Protein AF-0000000081626760 (afdb_homodimer)

InterPro domains:
  IPR000192 Aminotransferase class V domain [PF00266] (35-357)
  IPR015421 Pyridoxal phosphate-dependent transferase, major domain [G3DSA:3.40.640.10] (29-277)
  IPR015422 Pyridoxal phosphate-dependent transferase, small domain [G3DSA:3.90.1150.10] (15-376)
  IPR015424 Pyridoxal phosphate-dependent transferase [SSF53383] (3-380)
  IPR020578 Aminotransferase class-V, pyridoxal-phosphate binding site [PS00595] (195-215)
  IPR024169 Serine-pyruvate aminotransferase/2-aminoethylphosphonate-pyruvate transaminase [PIRSF000524] (16-382)

Nearest PDB structures (foldseek):
  5luc-assembly1_A  TM=9.905E-01  e=8.903E-53  Homo sapiens
  3kgw-assembly1_A  TM=9.923E-01  e=3.293E-52  Mus musculus
  2yob-assembly1_B  TM=9.916E-01  e=1.027E-51  Homo sapiens
  6mfb-assembly1_B  TM=9.916E-01  e=3.905E-52  Aedes aegypti
  6rv0-assembly1_A-2  TM=9.906E-01  e=6.336E-51  Homo sapiens

pLDDT: mean 96.81, std 3.97, range [51.12, 98.94]

Structure (mmCIF, N/CA/C/O backbone):
data_AF-0000000081626760-model_v1
#
loop_
_entity.id
_entity.type
_entity.pdbx_description
1 polymer 'Serine--pyruvate aminotransferase, mitochondrial'
#
loop_
_atom_site.group_PDB
_atom_site.id
_atom_site.type_symbol
_atom_site.label_atom_id
_atom_site.label_alt_id
_atom_site.label_comp_id
_atom_site.label_asym_id
_atom_site.label_entity_id
_atom_site.label_seq_id
_atom_site.pdbx_PDB_ins_code
_atom_site.Cartn_x
_atom_site.Cartn_y
_atom_site.Cartn_z
_atom_site.occupancy
_atom_site.B_iso_or_equiv
_atom_site.auth_seq_id
_atom_site.auth_comp_id
_atom_site.auth_asym_id
_atom_site.auth_atom_id
_atom_site.pdbx_PDB_model_num
ATOM 1 N N . MET A 1 1 ? -23.078 13.43 18.297 1 90 1 MET A N 1
ATOM 2 C CA . MET A 1 1 ? -22.516 12.672 17.172 1 90 1 MET A CA 1
ATOM 3 C C . MET A 1 1 ? -23.625 11.961 16.406 1 90 1 MET A C 1
ATOM 5 O O . MET A 1 1 ? -24.625 11.531 17 1 90 1 MET A O 1
ATOM 9 N N . LYS A 1 2 ? -23.5 11.906 15.078 1 91.06 2 LYS A N 1
ATOM 10 C CA . LYS A 1 2 ? -24.516 11.234 14.266 1 91.06 2 LYS A CA 1
ATOM 11 C C . LYS A 1 2 ? -24.219 9.742 14.133 1 91.06 2 LYS A C 1
ATOM 13 O O . LYS A 1 2 ? -25.125 8.945 13.883 1 91.06 2 LYS A O 1
ATOM 18 N N . VAL A 1 3 ? -22.953 9.375 14.211 1 97 3 VAL A N 1
ATOM 19 C CA . VAL A 1 3 ? -22.516 7.98 14.141 1 97 3 VAL A CA 1
ATOM 20 C C . VAL A 1 3 ? -21.875 7.57 15.469 1 97 3 VAL A C 1
ATOM 22 O O . VAL A 1 3 ? -20.906 8.188 15.914 1 97 3 VAL A O 1
ATOM 25 N N . ASP A 1 4 ? -22.391 6.508 16.062 1 97.5 4 ASP A N 1
ATOM 26 C CA . ASP A 1 4 ? -21.891 6.027 17.344 1 97.5 4 ASP A CA 1
ATOM 27 C C . ASP A 1 4 ? -20.688 5.109 17.172 1 97.5 4 ASP A C 1
ATOM 29 O O . ASP A 1 4 ? -20.484 4.535 16.109 1 97.5 4 ASP A O 1
ATOM 33 N N . PRO A 1 5 ? -19.875 5.023 18.25 1 97.75 5 PRO A N 1
ATOM 34 C CA . PRO A 1 5 ? -18.797 4.035 18.172 1 97.75 5 PRO A CA 1
ATOM 35 C C . PRO A 1 5 ? -19.312 2.629 17.859 1 97.75 5 PRO A C 1
ATOM 37 O O . PRO A 1 5 ? -20.266 2.162 18.5 1 97.75 5 PRO A O 1
ATOM 40 N N . PRO A 1 6 ? -18.719 2.006 16.922 1 97.75 6 PRO A N 1
ATOM 41 C CA . PRO A 1 6 ? -19.188 0.656 16.609 1 97.75 6 PRO A CA 1
ATOM 42 C C . PRO A 1 6 ? -18.906 -0.349 17.719 1 97.75 6 PRO A C 1
ATOM 44 O O . PRO A 1 6 ? -17.781 -0.443 18.203 1 97.75 6 PRO A O 1
ATOM 47 N N . LYS A 1 7 ? -19.859 -1.177 18 1 97.75 7 LYS A N 1
ATOM 48 C CA . LYS A 1 7 ? -19.766 -2.131 19.109 1 97.75 7 LYS A CA 1
ATOM 49 C C . LYS A 1 7 ? -18.719 -3.209 18.797 1 97.75 7 LYS A C 1
ATOM 51 O O . LYS A 1 7 ? -18.094 -3.734 19.719 1 97.75 7 LYS A O 1
ATOM 56 N N . GLU A 1 8 ? -18.562 -3.533 17.562 1 97.19 8 GLU A N 1
ATOM 57 C CA . GLU A 1 8 ? -17.609 -4.562 17.156 1 97.19 8 GLU A CA 1
ATOM 58 C C . GLU A 1 8 ? -16.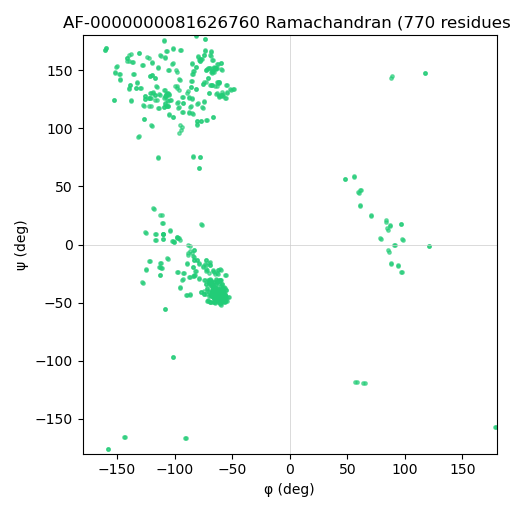188 -4.191 17.562 1 97.19 8 GLU A C 1
ATOM 60 O O . GLU A 1 8 ? -15.383 -5.062 17.859 1 97.19 8 GLU A O 1
ATOM 65 N N . LEU A 1 9 ? -15.93 -2.916 17.594 1 97.88 9 LEU A N 1
ATOM 66 C CA . LEU A 1 9 ? -14.57 -2.451 17.875 1 97.88 9 LEU A CA 1
ATOM 67 C C . LEU A 1 9 ? -14.312 -2.402 19.375 1 97.88 9 LEU A C 1
ATOM 69 O O . LEU A 1 9 ? -13.172 -2.195 19.812 1 97.88 9 LEU A O 1
ATOM 73 N N . LEU A 1 10 ? -15.328 -2.574 20.141 1 97.69 10 LEU A N 1
ATOM 74 C CA . LEU A 1 10 ? -15.172 -2.598 21.594 1 97.69 10 LEU A CA 1
ATOM 75 C C . LEU A 1 10 ? -14.859 -4.008 22.094 1 97.69 10 LEU A C 1
ATOM 77 O O . LEU A 1 10 ? -14.625 -4.215 23.281 1 97.69 10 LEU A O 1
ATOM 81 N N . LYS A 1 11 ? -14.789 -4.961 21.172 1 97.44 11 LYS A N 1
ATOM 82 C CA . LYS A 1 11 ? -14.367 -6.332 21.469 1 97.44 11 LYS A CA 1
ATOM 83 C C . LYS A 1 11 ? -12.898 -6.535 21.109 1 97.44 11 LYS A C 1
ATOM 85 O O . LYS A 1 11 ? -12.375 -5.883 20.203 1 97.44 11 LYS A O 1
ATOM 90 N N . PRO A 1 12 ? -12.227 -7.41 21.812 1 97.44 12 PRO A N 1
ATOM 91 C CA . PRO A 1 12 ? -10.805 -7.629 21.547 1 97.44 12 PRO A CA 1
ATOM 92 C C . PRO A 1 12 ? -10.562 -8.219 20.156 1 97.44 12 PRO A C 1
ATOM 94 O O . PRO A 1 12 ? -11.414 -8.922 19.609 1 97.44 12 PRO A O 1
ATOM 97 N N . LEU A 1 13 ? -9.391 -7.918 19.609 1 97.75 13 LEU A N 1
ATOM 98 C CA . LEU A 1 13 ? -8.961 -8.5 18.344 1 97.75 13 LEU A CA 1
ATOM 99 C C . LEU A 1 13 ? -8.797 -10.016 18.469 1 97.75 13 LEU A C 1
ATOM 101 O O . LEU A 1 13 ? -8.195 -10.5 19.422 1 97.75 13 LEU A O 1
ATOM 105 N N . GLN A 1 14 ? -9.383 -10.711 17.562 1 96.19 14 GLN A N 1
ATOM 106 C CA . GLN A 1 14 ? -9.25 -12.164 17.484 1 96.19 14 GLN A CA 1
ATOM 107 C C . GLN A 1 14 ? -8.664 -12.609 16.156 1 96.19 14 GLN A C 1
ATOM 109 O O . GLN A 1 14 ? -9.258 -12.367 15.102 1 96.19 14 GLN A O 1
ATOM 114 N N . VAL A 1 15 ? -7.52 -13.258 16.203 1 96.81 15 VAL A N 1
ATOM 115 C CA . VAL A 1 15 ? -6.855 -13.766 15 1 96.81 15 VAL A CA 1
ATOM 116 C C . VAL A 1 15 ? -6.539 -15.25 15.18 1 96.81 15 VAL A C 1
ATOM 118 O O . VAL A 1 15 ? -5.789 -15.625 16.078 1 96.81 15 VAL A O 1
ATOM 121 N N . PRO A 1 16 ? -7.074 -16.031 14.344 1 96.31 16 PRO A N 1
ATOM 122 C CA . PRO A 1 16 ? -6.777 -17.453 14.469 1 96.31 16 PRO A CA 1
ATOM 123 C C . PRO A 1 16 ? -5.395 -17.828 13.93 1 96.31 16 PRO A C 1
ATOM 125 O O . PRO A 1 16 ? -4.781 -17.031 13.203 1 96.31 16 PRO A O 1
ATOM 128 N N . SER A 1 17 ? -4.926 -18.953 14.375 1 94.31 17 SER A N 1
ATOM 129 C CA . SER A 1 17 ? -3.719 -19.547 13.805 1 94.31 17 SER A CA 1
ATOM 130 C C . SER A 1 17 ? -4.059 -20.531 12.688 1 94.31 17 SER A C 1
ATOM 132 O O . SER A 1 17 ? -4.785 -21.5 12.914 1 94.31 17 SER A O 1
ATOM 134 N N . LYS A 1 18 ? -3.578 -20.297 11.578 1 97.75 18 LYS A N 1
ATOM 135 C CA . LYS A 1 18 ? -3.85 -21.141 10.414 1 97.75 18 LYS A CA 1
ATOM 136 C C . LYS A 1 18 ? -2.572 -21.422 9.633 1 97.75 18 LYS A C 1
ATOM 138 O O . LYS A 1 18 ? -1.654 -20.594 9.617 1 97.75 18 LYS A O 1
ATOM 143 N N . ILE A 1 19 ? -2.43 -22.547 9.031 1 98.25 19 ILE A N 1
ATOM 144 C CA . ILE A 1 19 ? -1.357 -22.875 8.102 1 98.25 19 ILE A CA 1
ATOM 145 C C . ILE A 1 19 ? -1.836 -22.656 6.668 1 98.25 19 ILE A C 1
ATOM 147 O O . ILE A 1 19 ? -2.762 -23.328 6.207 1 98.25 19 ILE A O 1
ATOM 151 N N . LEU A 1 20 ? -1.199 -21.766 5.977 1 98.44 20 LEU A N 1
ATOM 152 C CA . LEU A 1 20 ? -1.664 -21.297 4.672 1 98.44 20 LEU A CA 1
ATOM 153 C C . LEU A 1 20 ? -0.967 -22.062 3.547 1 98.44 20 LEU A C 1
ATOM 155 O O . LEU A 1 20 ? 0.092 -21.641 3.074 1 98.44 20 LEU A O 1
ATOM 159 N N . MET A 1 21 ? -1.611 -23.062 3.068 1 98.19 21 MET A N 1
ATOM 160 C CA . MET A 1 21 ? -1.017 -23.922 2.049 1 98.19 21 MET A CA 1
ATOM 161 C C . MET A 1 21 ? -1.727 -23.75 0.709 1 98.19 21 MET A C 1
ATOM 163 O O . MET A 1 21 ? -1.856 -24.703 -0.059 1 98.19 21 MET A O 1
ATOM 167 N N . GLY A 1 22 ? -2.346 -22.641 0.445 1 96.69 22 GLY A N 1
ATOM 168 C CA . GLY A 1 22 ? -2.857 -22.25 -0.861 1 96.69 22 GLY A CA 1
ATOM 169 C C . GLY A 1 22 ? -1.855 -21.469 -1.688 1 96.69 22 GLY A C 1
ATOM 170 O O . GLY A 1 22 ? -0.666 -21.438 -1.366 1 96.69 22 GLY A O 1
ATOM 171 N N . PRO A 1 23 ? -2.318 -20.828 -2.785 1 96.38 23 PRO A N 1
ATOM 172 C CA . PRO A 1 23 ? -1.413 -20.109 -3.676 1 96.38 23 PRO A CA 1
ATOM 173 C C . PRO A 1 23 ? -0.985 -18.75 -3.105 1 96.38 23 PRO A C 1
ATOM 175 O O . PRO A 1 23 ? -0.575 -17.859 -3.855 1 96.38 23 PRO A O 1
ATOM 178 N N . GLY A 1 24 ? -1.13 -18.5 -1.828 1 95.38 24 GLY A N 1
ATOM 179 C CA . GLY A 1 24 ? -0.755 -17.266 -1.153 1 95.38 24 GLY A CA 1
ATOM 180 C C . GLY A 1 24 ? -1.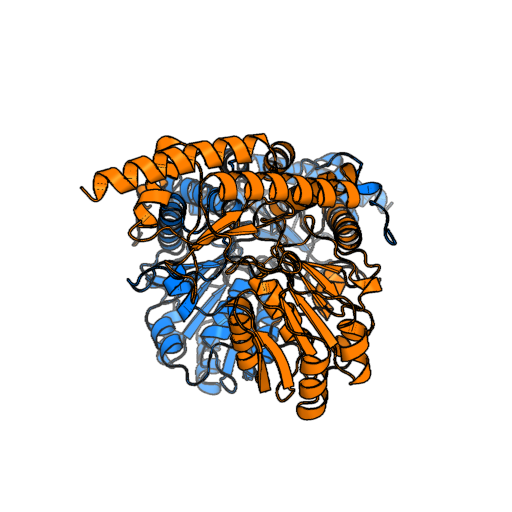938 -16.547 -0.549 1 95.38 24 GLY A C 1
ATOM 181 O O . GLY A 1 24 ? -3.061 -16.641 -1.05 1 95.38 24 GLY A O 1
ATOM 182 N N . PRO A 1 25 ? -1.65 -15.906 0.521 1 97.56 25 PRO A N 1
ATOM 183 C CA . PRO A 1 25 ? -0.366 -15.672 1.185 1 97.56 25 PRO A CA 1
ATOM 184 C C . PRO A 1 25 ? 0.157 -16.906 1.909 1 97.56 25 PRO A C 1
ATOM 186 O O . PRO A 1 25 ? -0.566 -17.906 2.045 1 97.56 25 PRO A O 1
ATOM 189 N N . SER A 1 26 ? 1.45 -16.859 2.227 1 98.25 26 SER A N 1
ATOM 190 C CA . SER A 1 26 ? 2.076 -17.906 3.029 1 98.25 26 SER A CA 1
ATOM 191 C C . SER A 1 26 ? 2.377 -17.422 4.441 1 98.25 26 SER A C 1
ATOM 193 O O . SER A 1 26 ? 2.287 -16.219 4.719 1 98.25 26 SER A O 1
ATOM 195 N N . ASN A 1 27 ? 2.68 -18.328 5.344 1 98.69 27 ASN A N 1
ATOM 196 C CA . ASN A 1 27 ? 2.992 -17.953 6.719 1 98.69 27 ASN A CA 1
ATOM 197 C C . ASN A 1 27 ? 4.348 -17.25 6.812 1 98.69 27 ASN A C 1
ATOM 199 O O . ASN A 1 27 ? 5.285 -17.609 6.098 1 98.69 27 ASN A O 1
ATOM 203 N N . CYS A 1 28 ? 4.41 -16.297 7.668 1 98.69 28 CYS A N 1
ATOM 204 C CA . CYS A 1 28 ? 5.676 -15.641 7.98 1 98.69 28 CYS A CA 1
ATOM 205 C C . CYS A 1 28 ? 6.457 -16.438 9.023 1 98.69 28 CYS A C 1
ATOM 207 O O . CYS A 1 28 ? 5.863 -17.109 9.867 1 98.69 28 CYS A O 1
ATOM 209 N N . SER A 1 29 ? 7.738 -16.359 8.93 1 98.75 29 SER A N 1
ATOM 210 C CA . SER A 1 29 ? 8.562 -16.922 9.992 1 98.75 29 SER A CA 1
ATOM 211 C C . SER A 1 29 ? 8.422 -16.141 11.289 1 98.75 29 SER A C 1
ATOM 213 O O . SER A 1 29 ? 7.969 -14.992 11.281 1 98.75 29 SER A O 1
ATOM 215 N N . GLN A 1 30 ? 8.836 -16.781 12.383 1 98.5 30 GLN A N 1
ATOM 216 C CA . GLN A 1 30 ? 8.805 -16.094 13.68 1 98.5 30 GLN A CA 1
ATOM 217 C C . GLN A 1 30 ? 9.688 -14.852 13.672 1 98.5 30 GLN A C 1
ATOM 219 O O . GLN A 1 30 ? 9.344 -13.836 14.273 1 98.5 30 GLN A O 1
ATOM 224 N N . ARG A 1 31 ? 10.836 -14.953 13.062 1 98.38 31 ARG A N 1
ATOM 225 C CA . ARG A 1 31 ? 11.758 -13.82 12.961 1 98.38 31 ARG A CA 1
ATOM 226 C C . ARG A 1 31 ? 11.094 -12.641 12.258 1 98.38 31 ARG A C 1
ATOM 228 O O . ARG A 1 31 ? 11.211 -11.5 12.711 1 98.38 31 ARG A O 1
ATOM 235 N N . VAL A 1 32 ? 10.438 -12.883 11.141 1 98.88 32 VAL A N 1
ATOM 236 C CA . VAL A 1 32 ? 9.727 -11.844 10.414 1 98.88 32 VAL A CA 1
ATOM 237 C C . VAL A 1 32 ? 8.617 -11.266 11.289 1 98.88 32 VAL A C 1
ATOM 239 O O . VAL A 1 32 ? 8.484 -10.047 11.414 1 98.88 32 VAL A O 1
ATOM 242 N N . LEU A 1 33 ? 7.82 -12.125 11.953 1 98.81 33 LEU A N 1
ATOM 243 C CA . LEU A 1 33 ? 6.723 -11.672 12.797 1 98.81 33 LEU A CA 1
ATOM 244 C C . LEU A 1 33 ? 7.238 -10.781 13.922 1 98.81 33 LEU A C 1
ATOM 246 O O . LEU A 1 33 ? 6.625 -9.758 14.242 1 98.81 33 LEU A O 1
ATOM 250 N N . GLN A 1 34 ? 8.312 -11.148 14.508 1 98.5 34 GLN A N 1
ATOM 251 C CA . GLN A 1 34 ? 8.891 -10.375 15.602 1 98.5 34 GLN A CA 1
ATOM 252 C C . GLN A 1 34 ? 9.32 -8.992 15.125 1 98.5 34 GLN A C 1
ATOM 254 O O . GLN A 1 34 ? 9.18 -8 15.852 1 98.5 34 GLN A O 1
ATOM 259 N N . SER A 1 35 ? 9.859 -8.914 13.945 1 98.81 35 SER A N 1
ATOM 260 C CA . SER A 1 35 ? 10.32 -7.637 13.406 1 98.81 35 SER A CA 1
ATOM 261 C C . SER A 1 35 ? 9.164 -6.648 13.266 1 98.81 35 SER A C 1
ATOM 263 O O . SER A 1 35 ? 9.359 -5.438 13.391 1 98.81 35 SER A O 1
ATOM 265 N N . LEU A 1 36 ? 7.977 -7.121 13 1 98.81 36 LEU A N 1
ATOM 266 C CA . LEU A 1 36 ? 6.812 -6.285 12.734 1 98.81 36 LEU A CA 1
ATOM 267 C C . LEU A 1 36 ? 6.406 -5.508 13.984 1 98.81 36 LEU A C 1
ATOM 269 O O . LEU A 1 36 ? 5.742 -4.473 13.883 1 98.81 36 LEU A O 1
ATOM 273 N N . GLY A 1 37 ? 6.785 -5.969 15.141 1 98.19 37 GLY A N 1
ATOM 274 C CA . GLY A 1 37 ? 6.367 -5.379 16.406 1 98.19 37 GLY A CA 1
ATOM 275 C C . GLY A 1 37 ? 7.211 -4.191 16.812 1 98.19 37 GLY A C 1
ATOM 276 O O . GLY A 1 37 ? 6.93 -3.545 17.828 1 98.19 37 GLY A O 1
ATOM 277 N N . HIS A 1 38 ? 8.281 -3.842 16.078 1 98.38 38 HIS A N 1
ATOM 278 C CA . HIS A 1 38 ? 9.102 -2.672 16.375 1 98.38 38 HIS A CA 1
ATOM 279 C C . HIS A 1 38 ? 8.312 -1.382 16.172 1 98.38 38 HIS A C 1
ATOM 281 O O . HIS A 1 38 ? 7.395 -1.333 15.344 1 98.38 38 HIS A O 1
ATOM 287 N N . GLN A 1 39 ? 8.68 -0.349 16.875 1 98.25 39 GLN A N 1
ATOM 288 C CA . GLN A 1 39 ? 8.055 0.962 16.719 1 98.25 39 GLN A CA 1
ATOM 289 C C . GLN A 1 39 ? 8.391 1.561 15.352 1 98.25 39 GLN A C 1
ATOM 291 O O . GLN A 1 39 ? 9.414 1.224 14.75 1 98.25 39 GLN A O 1
ATOM 296 N N . ILE A 1 40 ? 7.574 2.492 14.938 1 97.62 40 ILE A N 1
ATOM 297 C CA . ILE A 1 40 ? 7.727 3.166 13.656 1 97.62 40 ILE A CA 1
ATOM 298 C C . ILE A 1 40 ? 8.875 4.172 13.734 1 97.62 40 ILE A C 1
ATOM 300 O O . ILE A 1 40 ? 9.07 4.824 14.758 1 97.62 40 ILE A O 1
ATOM 304 N N . ILE A 1 41 ? 9.617 4.195 12.719 1 97.75 41 ILE A N 1
ATOM 305 C CA . ILE A 1 41 ? 10.578 5.285 12.578 1 97.75 41 ILE A CA 1
ATOM 306 C C . ILE A 1 41 ? 10.18 6.176 11.406 1 97.75 41 ILE A C 1
ATOM 308 O O . ILE A 1 41 ? 9.359 5.789 10.57 1 97.75 41 ILE A O 1
ATOM 312 N N . GLY A 1 42 ? 10.734 7.367 11.375 1 96.12 42 GLY A N 1
ATOM 313 C CA . GLY A 1 42 ? 10.391 8.305 10.32 1 96.12 42 GLY A CA 1
ATOM 314 C C . GLY A 1 42 ? 10.867 7.867 8.953 1 96.12 42 GLY A C 1
ATOM 315 O O . GLY A 1 42 ? 11.938 7.27 8.828 1 96.12 42 GLY A O 1
ATOM 316 N N . HIS A 1 43 ? 10.133 8.25 7.902 1 93.25 43 HIS A N 1
ATOM 317 C CA . HIS A 1 43 ? 10.398 7.84 6.531 1 93.25 43 HIS A CA 1
ATOM 318 C C . HIS A 1 43 ? 11.633 8.539 5.969 1 93.25 43 HIS A C 1
ATOM 320 O O . HIS A 1 43 ? 12.172 8.125 4.941 1 93.25 43 HIS A O 1
ATOM 326 N N . PHE A 1 44 ? 12.117 9.578 6.629 1 92.94 44 PHE A N 1
ATOM 327 C CA . PHE A 1 44 ? 13.312 10.266 6.156 1 92.94 44 PHE A CA 1
ATOM 328 C C . PHE A 1 44 ? 14.445 10.141 7.172 1 92.94 44 PHE A C 1
ATOM 330 O O . PHE A 1 44 ? 15.438 10.875 7.098 1 92.94 44 PHE A O 1
ATOM 337 N N . HIS A 1 45 ? 14.281 9.328 8.188 1 95.5 45 HIS A N 1
ATOM 338 C CA . HIS A 1 45 ? 15.383 9.023 9.094 1 95.5 45 HIS A CA 1
ATOM 339 C C . HIS A 1 45 ? 16.484 8.25 8.383 1 95.5 45 HIS A C 1
ATOM 341 O O . HIS A 1 45 ? 16.219 7.453 7.48 1 95.5 45 HIS A O 1
ATOM 347 N N . SER A 1 46 ? 17.703 8.461 8.82 1 95.56 46 SER A N 1
ATOM 348 C CA . SER A 1 46 ? 18.844 7.773 8.227 1 95.56 46 SER A CA 1
ATOM 349 C C . SER A 1 46 ? 18.719 6.262 8.359 1 95.56 46 SER A C 1
ATOM 351 O O . SER A 1 46 ? 19.109 5.516 7.461 1 95.56 46 SER A O 1
ATOM 353 N N . GLU A 1 47 ? 18.141 5.832 9.453 1 97.44 47 GLU A N 1
ATOM 354 C CA . GLU A 1 47 ? 17.953 4.398 9.664 1 97.44 47 GLU A CA 1
ATOM 355 C C . GLU A 1 47 ? 16.984 3.814 8.648 1 97.44 47 GLU A C 1
ATOM 357 O O . GLU A 1 47 ? 17.156 2.682 8.195 1 97.44 47 GLU A O 1
ATOM 362 N N . MET A 1 48 ? 15.977 4.547 8.289 1 97.94 48 MET A N 1
ATOM 363 C CA . MET A 1 48 ? 15.039 4.09 7.266 1 97.94 48 MET A CA 1
ATOM 364 C C . MET A 1 48 ? 15.727 3.99 5.91 1 97.94 48 MET A C 1
ATOM 366 O O . MET A 1 48 ? 15.531 3.014 5.184 1 97.94 48 MET A O 1
ATOM 370 N N . PHE A 1 49 ? 16.5 5.008 5.602 1 97.75 49 PHE A N 1
ATOM 371 C CA . PHE A 1 49 ? 17.234 4.992 4.344 1 97.75 49 PHE A CA 1
ATOM 372 C C . PHE A 1 49 ? 18.156 3.773 4.262 1 97.75 49 PHE A C 1
ATOM 374 O O . PHE A 1 49 ? 18.25 3.135 3.213 1 97.75 49 PHE A O 1
ATOM 381 N N . LYS A 1 50 ? 18.781 3.486 5.359 1 98.19 50 LYS A N 1
ATOM 382 C CA . LYS A 1 50 ? 19.641 2.311 5.406 1 98.19 50 LYS A CA 1
ATOM 383 C C . LYS A 1 50 ? 18.844 1.033 5.148 1 98.19 50 LYS A C 1
ATOM 385 O O . LYS A 1 50 ? 19.281 0.166 4.391 1 98.19 50 LYS A O 1
ATOM 390 N N . LEU A 1 51 ? 17.734 0.921 5.719 1 98.69 51 LEU A N 1
ATOM 391 C CA . LEU A 1 51 ? 16.891 -0.245 5.512 1 98.69 51 LEU A CA 1
ATOM 392 C C . LEU A 1 51 ? 16.453 -0.345 4.055 1 98.69 51 LEU A C 1
ATOM 394 O O . LEU A 1 51 ? 16.422 -1.438 3.484 1 98.69 51 LEU A O 1
ATOM 398 N N . MET A 1 52 ? 16.062 0.783 3.486 1 98.62 52 MET A N 1
ATOM 399 C CA . MET A 1 52 ? 15.656 0.813 2.082 1 98.62 52 MET A CA 1
ATOM 400 C C . MET A 1 52 ? 16.812 0.361 1.184 1 98.62 52 MET A C 1
ATOM 402 O O . MET A 1 52 ? 16.594 -0.398 0.236 1 98.62 52 MET A O 1
ATOM 406 N N . ASP A 1 53 ? 17.969 0.792 1.507 1 98.44 53 ASP A N 1
ATOM 407 C CA . ASP A 1 53 ? 19.141 0.376 0.742 1 98.44 53 ASP A CA 1
ATOM 408 C C . ASP A 1 53 ? 19.406 -1.121 0.902 1 98.44 53 ASP A C 1
ATOM 410 O O . ASP A 1 53 ? 19.75 -1.804 -0.063 1 98.44 53 ASP A O 1
ATOM 414 N N . ASP A 1 54 ? 19.297 -1.624 2.148 1 98.69 54 ASP A N 1
ATOM 415 C CA . ASP A 1 54 ? 19.453 -3.055 2.391 1 98.69 54 ASP A CA 1
ATOM 416 C C . ASP A 1 54 ? 18.453 -3.859 1.557 1 98.69 54 ASP A C 1
ATOM 418 O O . ASP A 1 54 ? 18.812 -4.883 0.971 1 98.69 54 ASP A O 1
ATOM 422 N N . ILE A 1 55 ? 17.297 -3.391 1.526 1 98.88 55 ILE A N 1
ATOM 423 C CA . ILE A 1 55 ? 16.219 -4.066 0.8 1 98.88 55 ILE A CA 1
ATOM 424 C C . ILE A 1 55 ? 16.531 -4.055 -0.696 1 98.88 55 ILE A C 1
ATOM 426 O O . ILE A 1 55 ? 16.344 -5.062 -1.38 1 98.88 55 ILE A O 1
ATOM 430 N N . LYS A 1 56 ? 16.922 -2.91 -1.206 1 98.69 56 LYS A N 1
ATOM 431 C CA . LYS A 1 56 ? 17.297 -2.818 -2.613 1 98.69 56 LYS A CA 1
ATOM 432 C C . LYS A 1 56 ? 18.344 -3.869 -2.973 1 98.69 56 LYS A C 1
ATOM 434 O O . LYS A 1 56 ? 18.219 -4.562 -3.984 1 98.69 56 LYS A O 1
ATOM 439 N N . ALA A 1 57 ? 19.328 -3.994 -2.129 1 98.75 57 ALA A N 1
ATOM 440 C CA . ALA A 1 57 ? 20.359 -4.992 -2.352 1 98.75 57 ALA A CA 1
ATOM 441 C C . ALA A 1 57 ? 19.781 -6.406 -2.314 1 98.75 57 ALA A C 1
ATOM 443 O O . ALA A 1 57 ? 20.172 -7.258 -3.121 1 98.75 57 ALA A O 1
ATOM 444 N N . GLY A 1 58 ? 18.953 -6.637 -1.403 1 98.88 58 GLY A N 1
ATOM 445 C CA . GLY A 1 58 ? 18.297 -7.934 -1.306 1 98.88 58 GLY A CA 1
ATOM 446 C C . GLY A 1 58 ? 17.453 -8.266 -2.516 1 98.88 58 GLY A C 1
ATOM 447 O O . GLY A 1 58 ? 17.438 -9.406 -2.975 1 98.88 58 GLY A O 1
ATOM 448 N N . ILE A 1 59 ? 16.75 -7.285 -3.004 1 98.94 59 ILE A N 1
ATOM 449 C CA . ILE A 1 59 ? 15.906 -7.473 -4.184 1 98.94 59 ILE A CA 1
ATOM 450 C C . ILE A 1 59 ? 16.781 -7.77 -5.398 1 98.94 59 ILE A C 1
ATOM 452 O O . ILE A 1 59 ? 16.453 -8.633 -6.215 1 98.94 59 ILE A O 1
ATOM 456 N N . GLN A 1 60 ? 17.844 -7.066 -5.523 1 98.88 60 GLN A N 1
ATOM 457 C CA . GLN A 1 60 ? 18.766 -7.332 -6.617 1 98.88 60 GLN A CA 1
ATOM 458 C C . GLN A 1 60 ? 19.297 -8.766 -6.555 1 98.88 60 GLN A C 1
ATOM 460 O O . GLN A 1 60 ? 19.406 -9.438 -7.578 1 98.88 60 GLN A O 1
ATOM 465 N N . TYR A 1 61 ? 19.656 -9.188 -5.371 1 98.88 61 TYR A N 1
ATOM 466 C CA . TYR A 1 61 ? 20.109 -10.57 -5.195 1 98.88 61 TYR A CA 1
ATOM 467 C C . TYR A 1 61 ? 19.016 -11.555 -5.594 1 98.88 61 TYR A C 1
ATOM 469 O O . TYR A 1 61 ? 19.25 -12.484 -6.355 1 98.88 61 TYR A O 1
ATOM 477 N N . ALA A 1 62 ? 17.781 -11.32 -5.125 1 98.94 62 ALA A N 1
ATOM 478 C CA . ALA A 1 62 ? 16.656 -12.219 -5.375 1 98.94 62 ALA A CA 1
ATOM 479 C C . ALA A 1 62 ? 16.359 -12.328 -6.867 1 98.94 62 ALA A C 1
ATOM 481 O O . ALA A 1 62 ? 16.109 -13.414 -7.379 1 98.94 62 ALA A O 1
ATOM 482 N N . PHE A 1 63 ? 16.406 -11.18 -7.566 1 98.94 63 PHE A N 1
ATOM 483 C CA . PHE A 1 63 ? 16.109 -11.133 -8.992 1 98.94 63 PHE A CA 1
ATOM 484 C C . PHE A 1 63 ? 17.328 -11.523 -9.82 1 98.94 63 PHE A C 1
ATOM 486 O O . PHE A 1 63 ? 17.219 -11.758 -11.023 1 98.94 63 PHE A O 1
ATOM 493 N N . GLN A 1 64 ? 18.531 -11.578 -9.164 1 98.81 64 GLN A N 1
ATOM 494 C CA . GLN A 1 64 ? 19.797 -11.789 -9.859 1 98.81 64 GLN A CA 1
ATOM 495 C C . GLN A 1 64 ? 20.016 -10.742 -10.945 1 98.81 64 GLN A C 1
ATOM 497 O O . GLN A 1 64 ? 20.234 -11.078 -12.109 1 98.81 64 GLN A O 1
ATOM 502 N N . THR A 1 65 ? 20 -9.5 -10.484 1 98.88 65 THR A N 1
ATOM 503 C CA . THR A 1 65 ? 20.156 -8.367 -11.398 1 98.88 65 THR A CA 1
ATOM 504 C C . THR A 1 65 ? 21.047 -7.289 -10.781 1 98.88 65 THR A C 1
ATOM 506 O O . THR A 1 65 ? 21.188 -7.219 -9.562 1 98.88 65 THR A O 1
ATOM 509 N N . LYS A 1 66 ? 21.594 -6.504 -11.602 1 98.25 66 LYS A N 1
ATOM 510 C CA . LYS A 1 66 ? 22.375 -5.344 -11.18 1 98.25 66 LYS A CA 1
ATOM 511 C C . LYS A 1 66 ? 21.656 -4.043 -11.516 1 98.25 66 LYS A C 1
ATOM 513 O O . LYS A 1 66 ? 22.25 -2.963 -11.453 1 98.25 66 LYS A O 1
ATOM 518 N N . ASN A 1 67 ? 20.422 -4.156 -11.938 1 98.81 67 ASN A N 1
ATOM 519 C CA . ASN A 1 67 ? 19.641 -2.975 -12.297 1 98.81 67 ASN A CA 1
ATOM 520 C C . ASN A 1 67 ? 19.703 -1.912 -11.203 1 98.81 67 ASN A C 1
ATOM 522 O O . ASN A 1 67 ? 19.484 -2.211 -10.023 1 98.81 67 ASN A O 1
ATOM 526 N N . LYS A 1 68 ? 19.922 -0.699 -11.555 1 98.56 68 LYS A N 1
ATOM 527 C CA . LYS A 1 68 ? 19.922 0.4 -10.594 1 98.56 68 LYS A CA 1
ATOM 528 C C . LYS A 1 68 ? 18.516 0.754 -10.148 1 98.56 68 LYS A C 1
ATOM 530 O O . LYS A 1 68 ? 18.281 1.036 -8.969 1 98.56 68 LYS A O 1
ATOM 535 N N . LEU A 1 69 ? 17.625 0.788 -11.125 1 98.88 69 LEU A N 1
ATOM 536 C CA . LEU A 1 69 ? 16.234 1.062 -10.773 1 98.88 69 LEU A CA 1
ATOM 537 C C . LEU A 1 69 ? 15.57 -0.177 -10.195 1 98.88 69 LEU A C 1
ATOM 539 O O . LEU A 1 69 ? 14.844 -0.882 -10.898 1 98.88 69 LEU A O 1
ATOM 543 N N . THR A 1 70 ? 15.867 -0.499 -9.008 1 98.94 70 THR A N 1
ATOM 544 C CA . THR A 1 70 ? 15.344 -1.569 -8.164 1 98.94 70 THR A CA 1
ATOM 545 C C . THR A 1 70 ? 14.844 -1.014 -6.836 1 98.94 70 THR A C 1
ATOM 547 O O . THR A 1 70 ? 15.539 -0.24 -6.176 1 98.94 70 THR A O 1
ATOM 550 N N . LEU A 1 71 ? 13.609 -1.304 -6.523 1 98.94 71 LEU A N 1
ATOM 551 C CA . LEU A 1 71 ? 13.008 -0.768 -5.309 1 98.94 71 LEU A CA 1
ATOM 552 C C . LEU A 1 71 ? 11.828 -1.624 -4.863 1 98.94 71 LEU A C 1
ATOM 554 O O . LEU A 1 71 ? 11.625 -2.727 -5.375 1 98.94 71 LEU A O 1
ATOM 558 N N . ALA A 1 72 ? 11.125 -1.207 -3.822 1 98.88 72 ALA A N 1
ATOM 559 C CA . ALA A 1 72 ? 9.891 -1.839 -3.359 1 98.88 72 ALA A CA 1
ATOM 560 C C . ALA A 1 72 ? 8.734 -0.844 -3.348 1 98.88 72 ALA A C 1
ATOM 562 O O . ALA A 1 72 ? 8.836 0.232 -2.754 1 98.88 72 ALA A O 1
ATOM 563 N N . LEU A 1 73 ? 7.703 -1.214 -3.998 1 98.75 73 LEU A N 1
ATOM 564 C CA . LEU A 1 73 ? 6.523 -0.36 -4.074 1 98.75 73 LEU A CA 1
ATOM 565 C C . LEU A 1 73 ? 5.617 -0.575 -2.867 1 98.75 73 LEU A C 1
ATOM 567 O O . LEU A 1 73 ? 5.43 -1.709 -2.42 1 98.75 73 LEU A O 1
ATOM 571 N N . SER A 1 74 ? 5.043 0.514 -2.34 1 98.56 74 SER A N 1
ATOM 572 C CA . SER A 1 74 ? 4.055 0.457 -1.266 1 98.56 74 SER A CA 1
ATOM 573 C C . SER A 1 74 ? 2.678 0.079 -1.8 1 98.56 74 SER A C 1
ATOM 575 O O . SER A 1 74 ? 1.736 0.87 -1.716 1 98.56 74 SER A O 1
ATOM 577 N N . THR A 1 75 ? 2.521 -1.125 -2.307 1 98.31 75 THR A N 1
ATOM 578 C CA . THR A 1 75 ? 1.297 -1.636 -2.914 1 98.31 75 THR A CA 1
ATOM 579 C C . THR A 1 75 ? 1.304 -3.162 -2.943 1 98.31 75 THR A C 1
ATOM 581 O O . THR A 1 75 ? 2.307 -3.789 -2.6 1 98.31 75 THR A O 1
ATOM 584 N N . ALA A 1 76 ? 0.185 -3.742 -3.229 1 98.38 76 ALA A N 1
ATOM 585 C CA . ALA A 1 76 ? 0.131 -5.164 -3.566 1 98.38 76 ALA A CA 1
ATOM 586 C C . ALA A 1 76 ? 0.696 -5.418 -4.961 1 98.38 76 ALA A C 1
ATOM 588 O O . ALA A 1 76 ? 1.044 -4.477 -5.676 1 98.38 76 ALA A O 1
ATOM 589 N N . ALA A 1 77 ? 0.77 -6.645 -5.352 1 98.25 77 ALA A N 1
ATOM 590 C CA . ALA A 1 77 ? 1.407 -7.031 -6.605 1 98.25 77 ALA A CA 1
ATOM 591 C C . ALA A 1 77 ? 0.673 -6.434 -7.801 1 98.25 77 ALA A C 1
ATOM 593 O O . ALA A 1 77 ? 1.289 -6.121 -8.82 1 98.25 77 ALA A O 1
ATOM 594 N N . HIS A 1 78 ? -0.648 -6.262 -7.707 1 98.38 78 HIS A N 1
ATOM 595 C CA . HIS A 1 78 ? -1.394 -5.637 -8.789 1 98.38 78 HIS A CA 1
ATOM 596 C C . HIS A 1 78 ? -0.871 -4.23 -9.078 1 98.38 78 HIS A C 1
ATOM 598 O O . HIS A 1 78 ? -0.898 -3.779 -10.227 1 98.38 78 HIS A O 1
ATOM 604 N N . GLY A 1 79 ? -0.431 -3.553 -7.969 1 98.38 79 GLY A N 1
ATOM 605 C CA . GLY A 1 79 ? 0.223 -2.273 -8.195 1 98.38 79 GLY A CA 1
ATOM 606 C C . GLY A 1 79 ? 1.527 -2.396 -8.961 1 98.38 79 GLY A C 1
ATOM 607 O O . GLY A 1 79 ? 1.888 -1.504 -9.727 1 98.38 79 GLY A O 1
ATOM 608 N N . GLY A 1 80 ? 2.309 -3.473 -8.68 1 98.69 80 GLY A N 1
ATOM 609 C CA . GLY A 1 80 ? 3.512 -3.738 -9.453 1 98.69 80 GLY A CA 1
ATOM 610 C C . GLY A 1 80 ? 3.234 -3.982 -10.922 1 98.69 80 GLY A C 1
ATOM 611 O O . GLY A 1 80 ? 3.957 -3.482 -11.789 1 98.69 80 GLY A O 1
ATOM 612 N N . MET A 1 81 ? 2.201 -4.777 -11.203 1 98.81 81 MET A N 1
ATOM 613 C CA . MET A 1 81 ? 1.765 -5.035 -12.57 1 98.81 81 MET A CA 1
ATOM 614 C C . MET A 1 81 ? 1.433 -3.734 -13.289 1 98.81 81 MET A C 1
ATOM 616 O O . MET A 1 81 ? 1.927 -3.484 -14.391 1 98.81 81 MET A O 1
ATOM 620 N N . GLU A 1 82 ? 0.663 -2.938 -12.648 1 98.5 82 GLU A N 1
ATOM 621 C CA . GLU A 1 82 ? 0.231 -1.671 -13.234 1 98.5 82 GLU A CA 1
ATOM 622 C C . GLU A 1 82 ? 1.404 -0.708 -13.391 1 98.5 82 GLU A C 1
ATOM 624 O O . GLU A 1 82 ? 1.444 0.083 -14.336 1 98.5 82 GLU A O 1
ATOM 629 N N . ALA A 1 83 ? 2.289 -0.678 -12.422 1 98.75 83 ALA A N 1
ATOM 630 C CA . ALA A 1 83 ? 3.475 0.17 -12.508 1 98.75 83 ALA A CA 1
ATOM 631 C C . ALA A 1 83 ? 4.332 -0.198 -13.711 1 98.75 83 ALA A C 1
ATOM 633 O O . ALA A 1 83 ? 4.812 0.681 -14.43 1 98.75 83 ALA A O 1
ATOM 634 N N . CYS A 1 84 ? 4.551 -1.521 -13.922 1 98.88 84 CYS A N 1
ATOM 635 C CA . CYS A 1 84 ? 5.336 -1.948 -15.078 1 98.88 84 CYS A CA 1
ATOM 636 C C . CYS A 1 84 ? 4.676 -1.509 -16.375 1 98.88 84 CYS A C 1
ATOM 638 O O . CYS A 1 84 ? 5.316 -0.891 -17.234 1 98.88 84 CYS A O 1
ATOM 640 N N . LEU A 1 85 ? 3.404 -1.778 -16.531 1 98.81 85 LEU A N 1
ATOM 641 C CA . LEU A 1 85 ? 2.678 -1.441 -17.75 1 98.81 85 LEU A CA 1
ATOM 642 C C . LEU A 1 85 ? 2.605 0.07 -17.938 1 98.81 85 LEU A C 1
ATOM 644 O O . LEU A 1 85 ? 2.887 0.578 -19.031 1 98.81 85 LEU A O 1
ATOM 648 N N . GLY A 1 86 ? 2.271 0.776 -16.875 1 98.38 86 GLY A N 1
ATOM 649 C CA . GLY A 1 86 ? 2.07 2.215 -16.953 1 98.38 86 GLY A CA 1
ATOM 650 C C . GLY A 1 86 ? 3.34 2.979 -17.281 1 98.38 86 GLY A C 1
ATOM 651 O O . GLY A 1 86 ? 3.287 4.043 -17.891 1 98.38 86 GLY A O 1
ATOM 652 N N . ASN A 1 87 ? 4.453 2.512 -16.859 1 98.81 87 ASN A N 1
ATOM 653 C CA . ASN A 1 87 ? 5.715 3.193 -17.125 1 98.81 87 ASN A CA 1
ATOM 654 C C . ASN A 1 87 ? 6.266 2.842 -18.5 1 98.81 87 ASN A C 1
ATOM 656 O O . ASN A 1 87 ? 6.945 3.654 -19.141 1 98.81 87 ASN A O 1
ATOM 660 N N . LEU A 1 88 ? 5.941 1.65 -19.031 1 98.81 88 LEU A N 1
ATOM 661 C CA . LEU A 1 88 ? 6.645 1.167 -20.219 1 98.81 88 LEU A CA 1
ATOM 662 C C . LEU A 1 88 ? 5.754 1.264 -21.453 1 98.81 88 LEU A C 1
ATOM 664 O O . LEU A 1 88 ? 6.227 1.099 -22.578 1 98.81 88 LEU A O 1
ATOM 668 N N . ILE A 1 89 ? 4.461 1.513 -21.266 1 98.38 89 ILE A N 1
ATOM 669 C CA . ILE A 1 89 ? 3.533 1.566 -22.391 1 98.38 89 ILE A CA 1
ATOM 670 C C . ILE A 1 89 ? 2.859 2.936 -22.453 1 98.38 89 ILE A C 1
ATOM 672 O O . ILE A 1 89 ? 2.373 3.432 -21.422 1 98.38 89 ILE A O 1
ATOM 676 N N . GLU A 1 90 ? 2.863 3.543 -23.578 1 97.62 90 GLU A N 1
ATOM 677 C CA . GLU A 1 90 ? 2.113 4.77 -23.812 1 97.62 90 GLU A CA 1
ATOM 678 C C . GLU A 1 90 ? 0.828 4.492 -24.594 1 97.62 90 GLU A C 1
ATOM 680 O O . GLU A 1 90 ? 0.715 3.467 -25.266 1 97.62 90 GLU A O 1
ATOM 685 N N . SER A 1 91 ? -0.133 5.406 -24.406 1 96.56 91 SER A N 1
ATOM 686 C CA . SER A 1 91 ? -1.382 5.285 -25.156 1 96.56 91 SER A CA 1
ATOM 687 C C . SER A 1 91 ? -1.119 5.113 -26.641 1 96.56 91 SER A C 1
ATOM 689 O O . SER A 1 91 ? -0.266 5.797 -27.219 1 96.56 91 SER A O 1
ATOM 691 N N . GLY A 1 92 ? -1.802 4.145 -27.266 1 97.69 92 GLY A N 1
ATOM 692 C CA . GLY A 1 92 ? -1.663 3.904 -28.703 1 97.69 92 GLY A CA 1
ATOM 693 C C . GLY A 1 92 ? -0.641 2.834 -29.031 1 97.69 92 GLY A C 1
ATOM 694 O O . GLY A 1 92 ? -0.645 2.281 -30.125 1 97.69 92 GLY A O 1
ATOM 695 N N . GLU A 1 93 ? 0.257 2.494 -28.141 1 98.44 93 GLU A N 1
ATOM 696 C CA . GLU A 1 93 ? 1.229 1.428 -28.359 1 98.44 93 GLU A CA 1
ATOM 697 C C . GLU A 1 93 ? 0.594 0.054 -28.172 1 98.44 93 GLU A C 1
ATOM 699 O O . GLU A 1 93 ? -0.466 -0.063 -27.547 1 98.44 93 GLU A O 1
ATOM 704 N N . THR A 1 94 ? 1.227 -0.93 -28.719 1 98.75 94 THR A N 1
ATOM 705 C CA . THR A 1 94 ? 0.732 -2.299 -28.609 1 98.75 94 THR A CA 1
ATOM 706 C C . THR A 1 94 ? 1.477 -3.057 -27.516 1 98.75 94 THR A C 1
ATOM 708 O O . THR A 1 94 ? 2.693 -2.922 -27.375 1 98.75 94 THR A O 1
ATOM 711 N N . VAL A 1 95 ? 0.757 -3.787 -26.719 1 98.88 95 VAL A N 1
ATOM 712 C CA . VAL A 1 95 ? 1.338 -4.734 -25.766 1 98.88 95 VAL A CA 1
ATOM 713 C C . VAL A 1 95 ? 0.858 -6.148 -26.094 1 98.88 95 VAL A C 1
ATOM 715 O O . VAL A 1 95 ? -0.314 -6.355 -26.406 1 98.88 95 VAL A O 1
ATOM 718 N N . LEU A 1 96 ? 1.792 -7.082 -26.172 1 98.88 96 LEU A N 1
ATOM 719 C CA . LEU A 1 96 ? 1.487 -8.5 -26.344 1 98.88 96 LEU A CA 1
ATOM 720 C C . LEU A 1 96 ? 1.495 -9.227 -25 1 98.88 96 LEU A C 1
ATOM 722 O O . LEU A 1 96 ? 2.5 -9.211 -24.297 1 98.88 96 LEU A O 1
ATOM 726 N N . ILE A 1 97 ? 0.388 -9.859 -24.656 1 98.56 97 ILE A N 1
ATOM 727 C CA . ILE A 1 97 ? 0.247 -10.523 -23.359 1 98.56 97 ILE A CA 1
ATOM 728 C C . ILE A 1 97 ? 0.126 -12.031 -23.578 1 98.56 97 ILE A C 1
ATOM 730 O O . ILE A 1 97 ? -0.803 -12.5 -24.234 1 98.56 97 ILE A O 1
ATOM 734 N N . ALA A 1 98 ? 1.121 -12.75 -23.031 1 96.19 98 ALA A N 1
ATOM 735 C CA . ALA A 1 98 ? 0.978 -14.203 -22.984 1 96.19 98 ALA A CA 1
ATOM 736 C C . ALA A 1 98 ? -0.063 -14.609 -21.938 1 96.19 98 ALA A C 1
ATOM 738 O O . ALA A 1 98 ? 0.177 -14.5 -20.734 1 96.19 98 ALA A O 1
ATOM 739 N N . LYS A 1 99 ? -1.174 -15.031 -22.406 1 93.38 99 LYS A N 1
ATOM 740 C CA . LYS A 1 99 ? -2.283 -15.344 -21.516 1 93.38 99 LYS A CA 1
ATOM 741 C C . LYS A 1 99 ? -2.412 -16.859 -21.297 1 93.38 99 LYS A C 1
ATOM 743 O O . LYS A 1 99 ? -2.809 -17.578 -22.219 1 93.38 99 LYS A O 1
ATOM 748 N N . CYS A 1 100 ? -2.09 -17.281 -20.125 1 89.06 100 CYS A N 1
ATOM 749 C CA . CYS A 1 100 ? -2.225 -18.688 -19.766 1 89.06 100 CYS A CA 1
ATOM 750 C C . CYS A 1 100 ? -3.072 -18.859 -18.516 1 89.06 100 CYS A C 1
ATOM 752 O O . CYS A 1 100 ? -3.113 -19.938 -17.922 1 89.06 100 CYS A O 1
ATOM 754 N N . GLY A 1 101 ? -3.697 -17.812 -18.094 1 89.94 101 GLY A N 1
ATOM 755 C CA . GLY A 1 101 ? -4.562 -17.766 -16.922 1 89.94 101 GLY A CA 1
ATOM 756 C C . GLY A 1 101 ? -5.133 -16.391 -16.656 1 89.94 101 GLY A C 1
ATOM 757 O O . GLY A 1 101 ? -5.215 -15.562 -17.562 1 89.94 101 GLY A O 1
ATOM 758 N N . ILE A 1 102 ? -5.52 -16.109 -15.484 1 92.88 102 ILE A N 1
ATOM 759 C CA . ILE A 1 102 ? -6.301 -14.906 -15.203 1 92.88 102 ILE A CA 1
ATOM 760 C C . ILE A 1 102 ? -5.367 -13.703 -15.078 1 92.88 102 ILE A C 1
ATOM 762 O O . ILE A 1 102 ? -5.785 -12.562 -15.297 1 92.88 102 ILE A O 1
ATOM 766 N N . TRP A 1 103 ? -4.094 -13.922 -14.766 1 96.12 103 TRP A N 1
ATOM 767 C CA . TRP A 1 103 ? -3.209 -12.789 -14.531 1 96.12 103 TRP A CA 1
ATOM 768 C C . TRP A 1 103 ? -2.869 -12.078 -15.836 1 96.12 103 TRP A C 1
ATOM 770 O O . TRP A 1 103 ? -2.715 -10.852 -15.859 1 96.12 103 TRP A O 1
ATOM 780 N N . GLY A 1 104 ? -2.771 -12.859 -16.906 1 96.31 104 GLY A N 1
ATOM 781 C CA . GLY A 1 104 ? -2.664 -12.219 -18.219 1 96.31 104 GLY A CA 1
ATOM 782 C C . GLY A 1 104 ? -3.865 -11.359 -18.562 1 96.31 104 GLY A C 1
ATOM 783 O O . GLY A 1 104 ? -3.719 -10.281 -19.141 1 96.31 104 GLY A O 1
ATOM 784 N N . GLU A 1 105 ? -5.02 -11.898 -18.203 1 95.88 105 GLU A N 1
ATOM 785 C CA . GLU A 1 105 ? -6.246 -11.141 -18.438 1 95.88 105 GLU A CA 1
ATOM 786 C C . GLU A 1 105 ? -6.242 -9.836 -17.641 1 95.88 105 GLU A C 1
ATOM 788 O O . GLU A 1 105 ? -6.699 -8.805 -18.141 1 95.88 105 GLU A O 1
ATOM 793 N N . ARG A 1 106 ? -5.812 -9.898 -16.453 1 97.31 106 ARG A N 1
ATOM 794 C CA . ARG A 1 106 ? -5.707 -8.719 -15.602 1 97.31 106 ARG A CA 1
ATOM 795 C C . ARG A 1 106 ? -4.75 -7.691 -16.203 1 97.31 106 ARG A C 1
ATOM 797 O O . ARG A 1 106 ? -5.031 -6.492 -16.203 1 97.31 106 ARG A O 1
ATOM 804 N N . ALA A 1 107 ? -3.652 -8.156 -16.672 1 98.56 107 ALA A N 1
ATOM 805 C CA . ALA A 1 107 ? -2.693 -7.273 -17.344 1 98.56 107 ALA A CA 1
ATOM 806 C C . ALA A 1 107 ? -3.324 -6.586 -18.547 1 98.56 107 ALA A C 1
ATOM 808 O O . ALA A 1 107 ? -3.098 -5.398 -18.781 1 98.56 107 ALA A O 1
ATOM 809 N N . GLY A 1 108 ? -4.078 -7.395 -19.312 1 98.44 108 GLY A N 1
ATOM 810 C CA . GLY A 1 108 ? -4.789 -6.816 -20.438 1 98.44 108 GLY A CA 1
ATOM 811 C C . GLY A 1 108 ? -5.762 -5.723 -20.047 1 98.44 108 GLY A C 1
ATOM 812 O O . GLY A 1 108 ? -5.836 -4.68 -20.688 1 98.44 108 GLY A O 1
ATOM 813 N N . ASN A 1 109 ? -6.508 -5.969 -18.984 1 98.06 109 ASN A N 1
ATOM 814 C CA . ASN A 1 109 ? -7.434 -4.977 -18.453 1 98.06 109 ASN A CA 1
ATOM 815 C C . ASN A 1 109 ? -6.719 -3.678 -18.094 1 98.06 109 ASN A C 1
ATOM 817 O O . ASN A 1 109 ? -7.18 -2.592 -18.438 1 98.06 109 ASN A O 1
ATOM 821 N N . MET A 1 110 ? -5.613 -3.768 -17.438 1 98.38 110 MET A N 1
ATOM 822 C CA . MET A 1 110 ? -4.844 -2.605 -17 1 98.38 110 MET A CA 1
ATOM 823 C C . MET A 1 110 ? -4.254 -1.867 -18.203 1 98.38 110 MET A C 1
ATOM 825 O O . MET A 1 110 ? -4.266 -0.636 -18.25 1 98.38 110 MET A O 1
ATOM 829 N N . ALA A 1 111 ? -3.773 -2.619 -19.156 1 98.44 111 ALA A N 1
ATOM 830 C CA . ALA A 1 111 ? -3.205 -2.008 -20.344 1 98.44 111 ALA A CA 1
ATOM 831 C C . ALA A 1 111 ? -4.273 -1.264 -21.141 1 98.44 111 ALA A C 1
ATOM 833 O O . ALA A 1 111 ? -4.012 -0.195 -21.703 1 98.44 111 ALA A O 1
ATOM 834 N N . ASN A 1 112 ? -5.453 -1.859 -21.203 1 97.88 112 ASN A N 1
ATOM 835 C CA . ASN A 1 112 ? -6.559 -1.207 -21.891 1 97.88 112 ASN A CA 1
ATOM 836 C C . ASN A 1 112 ? -6.898 0.139 -21.266 1 97.88 112 ASN A C 1
ATOM 838 O O . ASN A 1 112 ? -7.223 1.097 -21.969 1 97.88 112 ASN A O 1
ATOM 842 N N . ARG A 1 113 ? -6.848 0.217 -20.016 1 96.75 113 ARG A N 1
ATOM 843 C CA . ARG A 1 113 ? -7.152 1.445 -19.297 1 96.75 113 ARG A CA 1
ATOM 844 C C . ARG A 1 113 ? -6.148 2.543 -19.625 1 96.75 113 ARG A C 1
ATOM 846 O O . ARG A 1 113 ? -6.48 3.73 -19.594 1 96.75 113 ARG A O 1
ATOM 853 N N . ILE A 1 114 ? -4.934 2.146 -19.938 1 94.5 114 ILE A N 1
ATOM 854 C CA . ILE A 1 114 ? -3.877 3.078 -20.312 1 94.5 114 ILE A CA 1
ATOM 855 C C . ILE A 1 114 ? -4.121 3.584 -21.734 1 94.5 114 ILE A C 1
ATOM 857 O O . ILE A 1 114 ? -3.582 4.621 -22.125 1 94.5 114 ILE A O 1
ATOM 861 N N . GLY A 1 115 ? -4.922 2.889 -22.531 1 96 115 GLY A N 1
ATOM 862 C CA . GLY A 1 115 ? -5.168 3.215 -23.922 1 96 115 GLY A CA 1
ATOM 863 C C . GLY A 1 115 ? -4.301 2.42 -24.875 1 96 115 GLY A C 1
ATOM 864 O O . GLY A 1 115 ? -4.141 2.799 -26.047 1 96 115 GLY A O 1
ATOM 865 N N . ALA A 1 116 ? -3.721 1.339 -24.422 1 97.94 116 ALA A N 1
ATOM 866 C CA . ALA A 1 116 ? -2.875 0.5 -25.266 1 97.94 116 ALA A CA 1
ATOM 867 C C . ALA A 1 116 ? -3.717 -0.437 -26.125 1 97.94 116 ALA A C 1
ATOM 869 O O . ALA A 1 116 ? -4.859 -0.744 -25.781 1 97.94 116 ALA A O 1
ATOM 870 N N . HIS A 1 117 ? -3.162 -0.808 -27.266 1 98.56 117 HIS A N 1
ATOM 871 C CA . HIS A 1 117 ? -3.695 -1.939 -28.016 1 98.56 117 HIS A CA 1
ATOM 872 C C . HIS A 1 117 ? -3.215 -3.264 -27.438 1 98.56 117 HIS A C 1
ATOM 874 O O . HIS A 1 117 ? -2.01 -3.525 -27.391 1 98.56 117 HIS A O 1
ATOM 880 N N . VAL A 1 118 ? -4.164 -4.078 -27.047 1 98.75 118 VAL A N 1
ATOM 881 C CA . VAL A 1 118 ? -3.809 -5.316 -26.375 1 98.75 118 VAL A CA 1
ATOM 882 C C . VAL A 1 118 ? -3.949 -6.496 -27.328 1 98.75 118 VAL A C 1
ATOM 884 O O . VAL A 1 118 ? -4.996 -6.668 -27.953 1 98.75 118 VAL A O 1
ATOM 887 N N . GLU A 1 119 ? -2.93 -7.25 -27.5 1 98.69 119 GLU A N 1
ATOM 888 C CA . GLU A 1 119 ? -2.945 -8.523 -28.219 1 98.69 119 GLU A CA 1
ATOM 889 C C . GLU A 1 119 ? -2.625 -9.688 -27.281 1 98.69 119 GLU A C 1
ATOM 891 O O . GLU A 1 119 ? -1.739 -9.578 -26.422 1 98.69 119 GLU A O 1
ATOM 896 N N . PHE A 1 120 ? -3.393 -10.742 -27.422 1 98.12 120 PHE A N 1
ATOM 897 C CA . PHE A 1 120 ? -3.186 -11.906 -26.578 1 98.12 120 PHE A CA 1
ATOM 898 C C . PHE A 1 120 ? -2.543 -13.047 -27.359 1 98.12 120 PHE A C 1
ATOM 900 O O . PHE A 1 120 ? -2.969 -13.352 -28.484 1 98.12 120 PHE A O 1
ATOM 907 N N . LEU A 1 121 ? -1.489 -13.578 -26.844 1 97.81 121 LEU A N 1
ATOM 908 C CA . LEU A 1 121 ? -0.997 -14.898 -27.203 1 97.81 121 LEU A CA 1
ATOM 909 C C . LEU A 1 121 ? -1.532 -15.961 -26.25 1 97.81 121 LEU A C 1
ATOM 911 O O . LEU A 1 121 ? -0.987 -16.156 -25.156 1 97.81 121 LEU A O 1
ATOM 915 N N . LYS A 1 122 ? -2.502 -16.672 -26.656 1 94.88 122 LYS A N 1
ATOM 916 C CA . LYS A 1 122 ? -3.201 -17.594 -25.766 1 94.88 122 LYS A CA 1
ATOM 917 C C . LYS A 1 122 ? -2.654 -19.016 -25.891 1 94.88 122 LYS A C 1
ATOM 919 O O . LYS A 1 122 ? -2.369 -19.469 -27 1 94.88 122 LYS A O 1
ATOM 924 N N . THR A 1 123 ? -2.41 -19.625 -24.781 1 90.12 123 THR A N 1
ATOM 925 C CA . THR A 1 123 ? -2.072 -21.047 -24.734 1 90.12 123 THR A CA 1
ATOM 926 C C . THR A 1 123 ? -3.051 -21.812 -23.844 1 90.12 123 THR A C 1
ATOM 928 O O . THR A 1 123 ? -3.781 -21.203 -23.047 1 90.12 123 THR A O 1
ATOM 931 N N . GLU A 1 124 ? -3.08 -23.094 -24.047 1 88.56 124 GLU A N 1
ATOM 932 C CA . GLU A 1 124 ? -3.908 -23.922 -23.172 1 88.56 124 GLU A CA 1
ATOM 933 C C . GLU A 1 124 ? -3.4 -23.891 -21.734 1 88.56 124 GLU A C 1
ATOM 935 O O . GLU A 1 124 ? -2.203 -23.734 -21.5 1 88.56 124 GLU A O 1
ATOM 940 N N . HIS A 1 125 ? -4.371 -24.094 -20.828 1 86.88 125 HIS A N 1
ATOM 941 C CA . HIS A 1 125 ? -3.984 -24.125 -19.422 1 86.88 125 HIS A CA 1
ATOM 942 C C . HIS A 1 125 ? -2.994 -25.266 -19.156 1 86.88 125 HIS A C 1
ATOM 944 O O . HIS A 1 125 ? -3.229 -26.406 -19.562 1 86.88 125 HIS A O 1
ATOM 950 N N . GLY A 1 126 ? -1.925 -24.844 -18.562 1 85.44 126 GLY A N 1
ATOM 951 C CA . GLY A 1 126 ? -0.926 -25.844 -18.188 1 85.44 126 GLY A CA 1
ATOM 952 C C . GLY A 1 126 ? 0.123 -26.062 -19.266 1 85.44 126 GLY A C 1
ATOM 953 O O . GLY A 1 126 ? 1.055 -26.844 -19.078 1 85.44 126 GLY A O 1
ATOM 954 N N . VAL A 1 127 ? -0.057 -25.328 -20.344 1 88.19 127 VAL A N 1
ATOM 955 C CA . VAL A 1 127 ? 0.899 -25.484 -21.438 1 88.19 127 VAL A CA 1
ATOM 956 C C . VAL A 1 127 ? 1.55 -24.125 -21.734 1 88.19 127 VAL A C 1
ATOM 958 O O . VAL A 1 127 ? 0.857 -23.141 -21.969 1 88.19 127 VAL A O 1
ATOM 961 N N . GLY A 1 128 ? 2.861 -24.094 -21.719 1 89.69 128 GLY A N 1
ATOM 962 C CA . GLY A 1 128 ? 3.586 -22.875 -22.062 1 89.69 128 GLY A CA 1
ATOM 963 C C . GLY A 1 128 ? 3.664 -22.625 -23.562 1 89.69 128 GLY A C 1
ATOM 964 O O . GLY A 1 128 ? 3.48 -23.547 -24.359 1 89.69 128 GLY A O 1
ATOM 965 N N . PHE A 1 129 ? 3.877 -21.359 -23.906 1 91.38 129 PHE A N 1
ATOM 966 C CA . PHE A 1 129 ? 4.094 -21.062 -25.312 1 91.38 129 PHE A CA 1
ATOM 967 C C . PHE A 1 129 ? 5.523 -21.375 -25.719 1 91.38 129 PHE A C 1
ATOM 969 O O . PHE A 1 129 ? 6.395 -21.578 -24.875 1 91.38 129 PHE A O 1
ATOM 976 N N . ASP A 1 130 ? 5.727 -21.5 -27.016 1 92.12 130 ASP A N 1
ATOM 977 C CA . ASP A 1 130 ? 7.102 -21.672 -27.469 1 92.12 130 ASP A CA 1
ATOM 978 C C . ASP A 1 130 ? 7.602 -20.422 -28.188 1 92.12 130 ASP A C 1
ATOM 980 O O . ASP A 1 130 ? 6.828 -19.5 -28.453 1 92.12 130 ASP A O 1
ATOM 984 N N . LEU A 1 131 ? 8.883 -20.453 -28.547 1 96.69 131 LEU A N 1
ATOM 985 C CA . LEU A 1 131 ? 9.555 -19.281 -29.094 1 96.69 131 LEU A CA 1
ATOM 986 C C . LEU A 1 131 ? 9.102 -19.016 -30.516 1 96.69 131 LEU A C 1
ATOM 988 O O . LEU A 1 131 ? 9.023 -17.859 -30.938 1 96.69 131 LEU A O 1
ATOM 992 N N . ASP A 1 132 ? 8.758 -20.062 -31.234 1 96.69 132 ASP A N 1
ATOM 993 C CA . ASP A 1 132 ? 8.297 -19.875 -32.594 1 96.69 132 ASP A CA 1
ATOM 994 C C . ASP A 1 132 ? 6.953 -19.156 -32.656 1 96.69 132 ASP A C 1
ATOM 996 O O . ASP A 1 132 ? 6.754 -18.25 -33.469 1 96.69 132 ASP A O 1
ATOM 1000 N N . LEU A 1 133 ? 6.137 -19.609 -31.797 1 96.19 133 LEU A N 1
ATOM 1001 C CA . LEU A 1 133 ? 4.836 -18.969 -31.719 1 96.19 133 LEU A CA 1
ATOM 1002 C C . LEU A 1 133 ? 4.977 -17.5 -31.312 1 96.19 133 LEU A C 1
ATOM 1004 O O . LEU A 1 133 ? 4.359 -16.625 -31.906 1 96.19 133 LEU A O 1
ATOM 1008 N N . LEU A 1 134 ? 5.773 -17.219 -30.359 1 97.88 134 LEU A N 1
ATOM 1009 C CA . LEU A 1 134 ? 6.023 -15.859 -29.906 1 97.88 134 LEU A CA 1
ATOM 1010 C C . LEU A 1 134 ? 6.598 -15.008 -31.031 1 97.88 134 LEU A C 1
ATOM 1012 O O . LEU A 1 134 ? 6.176 -13.867 -31.234 1 97.88 134 LEU A O 1
ATOM 1016 N N . GLU A 1 135 ? 7.496 -15.555 -31.734 1 98.44 135 GLU A N 1
ATOM 1017 C CA . GLU A 1 135 ? 8.133 -14.812 -32.812 1 98.44 135 GLU A CA 1
ATOM 1018 C C . GLU A 1 135 ? 7.113 -14.406 -33.875 1 98.44 135 GLU A C 1
ATOM 1020 O O . GLU A 1 135 ? 7.176 -13.297 -34.406 1 98.44 135 GLU A O 1
ATOM 1025 N N . SER A 1 136 ? 6.258 -15.328 -34.219 1 98.31 136 SER A N 1
ATOM 1026 C CA . SER A 1 136 ? 5.227 -15.016 -35.219 1 98.31 136 SER A CA 1
ATOM 1027 C C . SER A 1 136 ? 4.375 -13.836 -34.75 1 98.31 136 SER A C 1
ATOM 1029 O O . SER A 1 136 ? 3.994 -12.984 -35.562 1 98.31 136 SER A O 1
ATOM 1031 N N . TYR A 1 137 ? 4.09 -13.742 -33.5 1 98.44 137 TYR A N 1
ATOM 1032 C CA . TYR A 1 137 ? 3.299 -12.641 -32.938 1 98.44 137 TYR A CA 1
ATOM 1033 C C . TYR A 1 137 ? 4.105 -11.352 -32.938 1 98.44 137 TYR A C 1
ATOM 1035 O O . TYR A 1 137 ? 3.561 -10.273 -33.188 1 98.44 137 TYR A O 1
ATOM 1043 N N . LEU A 1 138 ? 5.363 -11.469 -32.656 1 98.62 138 LEU A N 1
ATOM 1044 C CA . LEU A 1 138 ? 6.23 -10.297 -32.656 1 98.62 138 LEU A CA 1
ATOM 1045 C C . LEU A 1 138 ? 6.305 -9.68 -34.031 1 98.62 138 LEU A C 1
ATOM 1047 O O . LEU A 1 138 ? 6.262 -8.453 -34.188 1 98.62 138 LEU A O 1
ATOM 1051 N N . LYS A 1 139 ? 6.414 -10.531 -35.031 1 98.38 139 LYS A N 1
ATOM 1052 C CA . LYS A 1 139 ? 6.469 -10.07 -36.406 1 98.38 139 LYS A CA 1
ATOM 1053 C C . LYS A 1 139 ? 5.168 -9.383 -36.812 1 98.38 139 LYS A C 1
ATOM 1055 O O . LYS A 1 139 ? 5.191 -8.344 -37.5 1 98.38 139 LYS A O 1
ATOM 1060 N N . LYS A 1 140 ? 4.168 -9.922 -36.375 1 98.44 140 LYS A N 1
ATOM 1061 C CA . LYS A 1 140 ? 2.846 -9.477 -36.812 1 98.44 140 LYS A CA 1
ATOM 1062 C C . LYS A 1 140 ? 2.455 -8.172 -36.125 1 98.44 140 LYS A C 1
ATOM 1064 O O . LYS A 1 140 ? 1.944 -7.254 -36.75 1 98.44 140 LYS A O 1
ATOM 1069 N N . PHE A 1 141 ? 2.744 -8.023 -34.812 1 98.5 141 PHE A N 1
ATOM 1070 C CA . PHE A 1 141 ? 2.105 -6.961 -34.031 1 98.5 141 PHE A CA 1
ATOM 1071 C C . PHE A 1 141 ? 3.119 -5.895 -33.625 1 98.5 141 PHE A C 1
ATOM 1073 O O . PHE A 1 141 ? 2.742 -4.785 -33.25 1 98.5 141 PHE A O 1
ATOM 1080 N N . LYS A 1 142 ? 4.414 -6.219 -33.625 1 98.44 142 LYS A N 1
ATOM 1081 C CA . LYS A 1 142 ? 5.484 -5.285 -33.281 1 98.44 142 LYS A CA 1
ATOM 1082 C C . LYS A 1 142 ? 5.176 -4.543 -31.984 1 98.44 142 LYS A C 1
ATOM 1084 O O . LYS A 1 142 ? 5.195 -3.309 -31.953 1 98.44 142 LYS A O 1
ATOM 1089 N N . PRO A 1 143 ? 4.941 -5.305 -30.938 1 98.81 143 PRO A N 1
ATOM 1090 C CA . PRO A 1 143 ? 4.543 -4.676 -29.688 1 98.81 143 PRO A CA 1
ATOM 1091 C C . PRO A 1 143 ? 5.676 -3.885 -29.031 1 98.81 143 PRO A C 1
ATOM 1093 O O . PRO A 1 143 ? 6.848 -4.211 -29.219 1 98.81 143 PRO A O 1
ATOM 1096 N N . ALA A 1 144 ? 5.262 -2.842 -28.266 1 98.62 144 ALA A N 1
ATOM 1097 C CA . ALA A 1 144 ? 6.23 -2.104 -27.453 1 98.62 144 ALA A CA 1
ATOM 1098 C C . ALA A 1 144 ? 6.77 -2.967 -26.328 1 98.62 144 ALA A C 1
ATOM 1100 O O . ALA A 1 144 ? 7.918 -2.807 -25.906 1 98.62 144 ALA A O 1
ATOM 1101 N N . ALA A 1 145 ? 5.922 -3.859 -25.828 1 98.81 145 ALA A N 1
ATOM 1102 C CA . ALA A 1 145 ? 6.324 -4.746 -24.734 1 98.81 145 ALA A CA 1
ATOM 1103 C C . ALA A 1 145 ? 5.574 -6.074 -24.812 1 98.81 145 ALA A C 1
ATOM 1105 O O . ALA A 1 145 ? 4.496 -6.156 -25.406 1 98.81 145 ALA A O 1
ATOM 1106 N N . VAL A 1 146 ? 6.191 -7.07 -24.281 1 98.88 146 VAL A N 1
ATOM 1107 C CA . VAL A 1 146 ? 5.613 -8.398 -24.078 1 98.88 146 VAL A CA 1
ATOM 1108 C C . VAL A 1 146 ? 5.488 -8.672 -22.578 1 98.88 146 VAL A C 1
ATOM 1110 O O . VAL A 1 146 ? 6.438 -8.469 -21.828 1 98.88 146 VAL A O 1
ATOM 1113 N N . PHE A 1 147 ? 4.281 -9.086 -22.203 1 98.81 147 PHE A N 1
ATOM 1114 C CA . PHE A 1 147 ? 4.012 -9.406 -20.812 1 98.81 147 PHE A CA 1
ATOM 1115 C C . PHE A 1 147 ? 3.861 -10.914 -20.609 1 98.81 147 PHE A C 1
ATOM 1117 O O . PHE A 1 147 ? 3.061 -11.555 -21.297 1 98.81 147 PHE A O 1
ATOM 1124 N N . VAL A 1 148 ? 4.629 -11.492 -19.625 1 98.5 148 VAL A N 1
ATOM 1125 C CA . VAL A 1 148 ? 4.621 -12.93 -19.391 1 98.5 148 VAL A CA 1
ATOM 1126 C C . VAL A 1 148 ? 4.496 -13.203 -17.891 1 98.5 148 VAL A C 1
ATOM 1128 O O . VAL A 1 148 ? 5.148 -12.547 -17.078 1 98.5 148 VAL A O 1
ATOM 1131 N N . VAL A 1 149 ? 3.65 -14.109 -17.531 1 98 149 VAL A N 1
ATOM 1132 C CA . VAL A 1 149 ? 3.551 -14.602 -16.172 1 98 149 VAL A CA 1
ATOM 1133 C C . VAL A 1 149 ? 4.426 -15.836 -16 1 98 149 VAL A C 1
ATOM 1135 O O . VAL A 1 149 ? 4.168 -16.875 -16.609 1 98 149 VAL A O 1
ATOM 1138 N N . HIS A 1 150 ? 5.465 -15.727 -15.188 1 98.19 150 HIS A N 1
ATOM 1139 C CA . HIS A 1 150 ? 6.387 -16.828 -14.969 1 98.19 150 HIS A CA 1
ATOM 1140 C C . HIS A 1 150 ? 5.695 -18 -14.281 1 98.19 150 HIS A C 1
ATOM 1142 O O . HIS A 1 150 ? 5.816 -19.141 -14.711 1 98.19 150 HIS A O 1
ATOM 1148 N N . ALA A 1 151 ? 4.996 -17.656 -13.188 1 97.38 151 ALA A N 1
ATOM 1149 C CA . ALA A 1 151 ? 4.242 -18.641 -12.414 1 97.38 151 ALA A CA 1
ATOM 1150 C C . ALA A 1 151 ? 2.762 -18.281 -12.359 1 97.38 151 ALA A C 1
ATOM 1152 O O . ALA A 1 151 ? 2.363 -17.391 -11.594 1 97.38 151 ALA A O 1
ATOM 1153 N N . GLU A 1 152 ? 1.98 -18.969 -13.156 1 96.12 152 GLU A N 1
ATOM 1154 C CA . GLU A 1 152 ? 0.534 -18.781 -13.133 1 96.12 152 GLU A CA 1
ATOM 1155 C C . GLU A 1 152 ? -0.106 -19.547 -11.984 1 96.12 152 GLU A C 1
ATOM 1157 O O . GLU A 1 152 ? -0.37 -20.75 -12.109 1 96.12 152 GLU A O 1
ATOM 1162 N N . SER A 1 153 ? -0.464 -18.875 -10.945 1 95.19 153 SER A N 1
ATOM 1163 C CA . SER A 1 153 ? -0.906 -19.5 -9.711 1 95.19 153 SER A CA 1
ATOM 1164 C C . SER A 1 153 ? -2.301 -20.109 -9.859 1 95.19 153 SER A C 1
ATOM 1166 O O . SER A 1 153 ? -2.717 -20.938 -9.055 1 95.19 153 SER A O 1
ATOM 1168 N N . THR A 1 154 ? -3.066 -19.719 -10.867 1 93.62 154 THR A N 1
ATOM 1169 C CA . THR A 1 154 ? -4.426 -20.219 -11.047 1 93.62 154 THR A CA 1
ATOM 1170 C C . THR A 1 154 ? -4.414 -21.609 -11.664 1 93.62 154 THR A C 1
ATOM 1172 O O . THR A 1 154 ? -5.414 -22.328 -11.609 1 93.62 154 THR A O 1
ATOM 1175 N N . THR A 1 155 ? -3.285 -21.984 -12.227 1 93.12 155 THR A N 1
ATOM 1176 C CA . THR A 1 155 ? -3.201 -23.312 -12.836 1 93.12 155 THR A CA 1
ATOM 1177 C C . THR A 1 155 ? -2.033 -24.094 -12.258 1 93.12 155 THR A C 1
ATOM 1179 O O . THR A 1 155 ? -1.997 -25.328 -12.359 1 93.12 155 THR A O 1
ATOM 1182 N N . GLY A 1 156 ? -1.082 -23.375 -11.688 1 93.94 156 GLY A N 1
ATOM 1183 C CA . GLY A 1 156 ? 0.135 -24.031 -11.227 1 93.94 156 GLY A CA 1
ATOM 1184 C C . GLY A 1 156 ? 1.159 -24.219 -12.328 1 93.94 156 GLY A C 1
ATOM 1185 O O . GLY A 1 156 ? 2.037 -25.078 -12.219 1 93.94 156 GLY A O 1
ATOM 1186 N N . MET A 1 157 ? 1.031 -23.484 -13.352 1 94.75 157 MET A N 1
ATOM 1187 C CA . MET A 1 157 ? 1.902 -23.672 -14.508 1 94.75 157 MET A CA 1
ATOM 1188 C C . MET A 1 157 ? 3.084 -22.703 -14.453 1 94.75 157 MET A C 1
ATOM 1190 O O . MET A 1 157 ? 2.926 -21.547 -14.07 1 94.75 157 MET A O 1
ATOM 1194 N N . LYS A 1 158 ? 4.262 -23.141 -14.859 1 96.31 158 LYS A N 1
ATOM 1195 C CA . LYS A 1 158 ? 5.484 -22.344 -14.977 1 96.31 158 LYS A CA 1
ATOM 1196 C C . LYS A 1 158 ? 5.805 -22.062 -16.438 1 96.31 158 LYS A C 1
ATOM 1198 O O . LYS A 1 158 ? 5.93 -22.984 -17.25 1 96.31 158 LYS A O 1
ATOM 1203 N N . GLN A 1 159 ? 5.934 -20.844 -16.781 1 95.62 159 GLN A N 1
ATOM 1204 C CA . GLN A 1 159 ? 6.336 -20.453 -18.141 1 95.62 159 GLN A CA 1
ATOM 1205 C C . GLN A 1 159 ? 7.855 -20.469 -18.281 1 95.62 159 GLN A C 1
ATOM 1207 O O . GLN A 1 159 ? 8.562 -19.844 -17.484 1 95.62 159 GLN A O 1
ATOM 1212 N N . PRO A 1 160 ? 8.367 -21.188 -19.266 1 92.81 160 PRO A N 1
ATOM 1213 C CA . PRO A 1 160 ? 9.805 -21.047 -19.531 1 92.81 160 PRO A CA 1
ATOM 1214 C C . PRO A 1 160 ? 10.164 -19.641 -20 1 92.81 160 PRO A C 1
ATOM 1216 O O . PRO A 1 160 ? 9.453 -19.047 -20.812 1 92.81 160 PRO A O 1
ATOM 1219 N N . LEU A 1 161 ? 11.266 -19.078 -19.469 1 97 161 LEU A N 1
ATOM 1220 C CA . LEU A 1 161 ? 11.602 -17.703 -19.766 1 97 161 LEU A CA 1
ATOM 1221 C C . LEU A 1 161 ? 12.875 -17.625 -20.609 1 97 161 LEU A C 1
ATOM 1223 O O . LEU A 1 161 ? 13.188 -16.578 -21.188 1 97 161 LEU A O 1
ATOM 1227 N N . GLU A 1 162 ? 13.648 -18.719 -20.672 1 96.38 162 GLU A N 1
ATOM 1228 C CA . GLU A 1 162 ? 14.922 -18.734 -21.391 1 96.38 162 GLU A CA 1
ATOM 1229 C C . GLU A 1 162 ? 14.727 -18.406 -22.859 1 96.38 162 GLU A C 1
ATOM 1231 O O . GLU A 1 162 ? 13.867 -18.984 -23.531 1 96.38 162 GLU A O 1
ATOM 1236 N N . GLY A 1 163 ? 15.492 -17.469 -23.297 1 97.44 163 GLY A N 1
ATOM 1237 C CA . GLY A 1 163 ? 15.492 -17.125 -24.719 1 97.44 163 GLY A CA 1
ATOM 1238 C C . GLY A 1 163 ? 14.445 -16.078 -25.078 1 97.44 163 GLY A C 1
ATOM 1239 O O . GLY A 1 163 ? 14.516 -15.469 -26.141 1 97.44 163 GLY A O 1
ATOM 1240 N N . ILE A 1 164 ? 13.469 -15.82 -24.25 1 98.25 164 ILE A N 1
ATOM 1241 C CA . ILE A 1 164 ? 12.383 -14.898 -24.547 1 98.25 164 ILE A CA 1
ATOM 1242 C C . ILE A 1 164 ? 12.93 -13.477 -24.656 1 98.25 164 ILE A C 1
ATOM 1244 O O . ILE A 1 164 ? 12.602 -12.742 -25.594 1 98.25 164 ILE A O 1
ATOM 1248 N N . GLY A 1 165 ? 13.734 -13.062 -23.656 1 98.5 165 GLY A N 1
ATOM 1249 C CA . GLY A 1 165 ? 14.289 -11.711 -23.656 1 98.5 165 GLY A CA 1
ATOM 1250 C C . GLY A 1 165 ? 15.055 -11.383 -24.922 1 98.5 165 GLY A C 1
ATOM 1251 O O . GLY A 1 165 ? 14.836 -10.336 -25.531 1 98.5 165 GLY A O 1
ATOM 1252 N N . ASN A 1 166 ? 15.922 -12.312 -25.297 1 98 166 ASN A N 1
ATOM 1253 C CA . ASN A 1 166 ? 16.688 -12.141 -26.531 1 98 166 ASN A CA 1
ATOM 1254 C C . ASN A 1 166 ? 15.789 -11.992 -27.75 1 98 166 ASN A C 1
ATOM 1256 O O . ASN A 1 166 ? 16 -11.125 -28.594 1 98 166 ASN A O 1
ATOM 1260 N N . LEU A 1 167 ? 14.82 -12.859 -27.844 1 98.5 167 LEU A N 1
ATOM 1261 C CA . LEU A 1 167 ? 13.898 -12.852 -28.969 1 98.5 167 LEU A CA 1
ATOM 1262 C C . LEU A 1 167 ? 13.117 -11.539 -29.016 1 98.5 167 LEU A C 1
ATOM 1264 O O . LEU A 1 167 ? 12.992 -10.93 -30.094 1 98.5 167 LEU A O 1
ATOM 1268 N N . VAL A 1 168 ? 12.586 -11.094 -27.891 1 98.44 168 VAL A N 1
ATOM 1269 C CA . VAL A 1 168 ? 11.781 -9.883 -27.797 1 98.44 168 VAL A CA 1
ATOM 1270 C C . VAL A 1 168 ? 12.625 -8.672 -28.203 1 98.44 168 VAL A C 1
ATOM 1272 O O . VAL A 1 168 ? 12.141 -7.773 -28.891 1 98.44 168 VAL A O 1
ATOM 1275 N N . HIS A 1 169 ? 13.844 -8.625 -27.828 1 98.69 169 HIS A N 1
ATOM 1276 C CA . HIS A 1 169 ? 14.742 -7.512 -28.125 1 98.69 169 HIS A CA 1
ATOM 1277 C C . HIS A 1 169 ? 15.047 -7.426 -29.625 1 98.69 169 HIS A C 1
ATOM 1279 O O . HIS A 1 169 ? 15.219 -6.332 -30.156 1 98.69 169 HIS A O 1
ATOM 1285 N N . ARG A 1 170 ? 15.109 -8.57 -30.281 1 98.25 170 ARG A N 1
ATOM 1286 C CA . ARG A 1 170 ? 15.352 -8.586 -31.719 1 98.25 170 ARG A CA 1
ATOM 1287 C C . ARG A 1 170 ? 14.25 -7.848 -32.469 1 98.25 170 ARG A C 1
ATOM 1289 O O . ARG A 1 170 ? 14.461 -7.375 -33.594 1 98.25 170 ARG A O 1
ATOM 1296 N N . TYR A 1 171 ? 13.148 -7.707 -31.875 1 98.31 171 TYR A N 1
ATOM 1297 C CA . TYR A 1 171 ? 12.031 -7.02 -32.5 1 98.31 171 TYR A CA 1
ATOM 1298 C C . TYR A 1 171 ? 11.75 -5.684 -31.828 1 98.31 171 TYR A C 1
ATOM 1300 O O . TYR A 1 171 ? 10.641 -5.16 -31.906 1 98.31 171 TYR A O 1
ATOM 1308 N N . ASN A 1 172 ? 12.727 -5.168 -31.078 1 98.06 172 ASN A N 1
ATOM 1309 C CA . ASN A 1 172 ? 12.703 -3.857 -30.438 1 98.06 172 ASN A CA 1
ATOM 1310 C C . ASN A 1 172 ? 11.562 -3.752 -29.438 1 98.06 172 ASN A C 1
ATOM 1312 O O . ASN A 1 172 ? 10.898 -2.715 -29.344 1 98.06 172 ASN A O 1
ATOM 1316 N N . SER A 1 173 ? 11.25 -4.805 -28.812 1 98.75 173 SER A N 1
ATOM 1317 C CA . SER A 1 173 ? 10.25 -4.867 -27.75 1 98.75 173 SER A CA 1
ATOM 1318 C C . SER A 1 173 ? 10.898 -5.062 -26.391 1 98.75 173 SER A C 1
ATOM 1320 O O . SER A 1 173 ? 12.078 -5.387 -26.297 1 98.75 173 SER A O 1
ATOM 1322 N N . LEU A 1 174 ? 10.164 -4.738 -25.328 1 98.94 174 LEU A N 1
ATOM 1323 C CA . LEU A 1 174 ? 10.617 -4.949 -23.953 1 98.94 174 LEU A CA 1
ATOM 1324 C C . LEU A 1 174 ? 9.898 -6.137 -23.328 1 98.94 174 LEU A C 1
ATOM 1326 O O . LEU A 1 174 ? 8.758 -6.445 -23.688 1 98.94 174 LEU A O 1
ATOM 1330 N N . LEU A 1 175 ? 10.547 -6.812 -22.422 1 98.94 175 LEU A N 1
ATOM 1331 C CA . LEU A 1 175 ? 9.961 -7.973 -21.75 1 98.94 175 LEU A CA 1
ATOM 1332 C C . LEU A 1 175 ? 9.586 -7.645 -20.312 1 98.94 175 LEU A C 1
ATOM 1334 O O . LEU A 1 175 ? 10.438 -7.219 -19.531 1 98.94 175 LEU A O 1
ATOM 1338 N N . ILE A 1 176 ? 8.32 -7.762 -19.969 1 98.94 176 ILE A N 1
ATOM 1339 C CA . ILE A 1 176 ? 7.805 -7.633 -18.609 1 98.94 176 ILE A CA 1
ATOM 1340 C C . ILE A 1 176 ? 7.457 -9.008 -18.062 1 98.94 176 ILE A C 1
ATOM 1342 O O . ILE A 1 176 ? 6.707 -9.766 -18.688 1 98.94 176 ILE A O 1
ATOM 1346 N N . VAL A 1 177 ? 7.965 -9.336 -16.844 1 98.94 177 VAL A N 1
ATOM 1347 C CA . VAL A 1 177 ? 7.719 -10.664 -16.297 1 98.94 177 VAL A CA 1
ATOM 1348 C C . VAL A 1 177 ? 7.102 -10.539 -14.898 1 98.94 177 VAL A C 1
ATOM 1350 O O . VAL A 1 177 ? 7.594 -9.773 -14.062 1 98.94 177 VAL A O 1
ATOM 1353 N N . ASP A 1 178 ? 6.004 -11.203 -14.703 1 98.81 178 ASP A N 1
ATOM 1354 C CA . ASP A 1 178 ? 5.359 -11.391 -13.406 1 98.81 178 ASP A CA 1
ATOM 1355 C C . ASP A 1 178 ? 5.922 -12.617 -12.688 1 98.81 178 ASP A C 1
ATOM 1357 O O . ASP A 1 178 ? 5.68 -13.758 -13.109 1 98.81 178 ASP A O 1
ATOM 1361 N N . CYS A 1 179 ? 6.613 -12.438 -11.586 1 98.62 179 CYS A N 1
ATOM 1362 C CA . CYS A 1 179 ? 7.172 -13.57 -10.852 1 98.62 179 CYS A CA 1
ATOM 1363 C C . CYS A 1 179 ? 6.59 -13.656 -9.445 1 98.62 179 CYS A C 1
ATOM 1365 O O . CYS A 1 179 ? 7.266 -14.102 -8.516 1 98.62 179 CYS A O 1
ATOM 1367 N N . VAL A 1 180 ? 5.406 -13.25 -9.258 1 98.69 180 VAL A N 1
ATOM 1368 C CA . VAL A 1 180 ? 4.691 -13.117 -7.996 1 98.69 180 VAL A CA 1
ATOM 1369 C C . VAL A 1 180 ? 4.68 -14.453 -7.262 1 98.69 180 VAL A C 1
ATOM 1371 O O . VAL A 1 180 ? 4.957 -14.516 -6.062 1 98.69 180 VAL A O 1
ATOM 1374 N N . ALA A 1 181 ? 4.445 -15.555 -7.93 1 98.44 181 ALA A N 1
ATOM 1375 C CA . ALA A 1 181 ? 4.266 -16.844 -7.27 1 98.44 181 ALA A CA 1
ATOM 1376 C C . ALA A 1 181 ? 5.508 -17.719 -7.426 1 98.44 181 ALA A C 1
ATOM 1378 O O . ALA A 1 181 ? 5.465 -18.922 -7.164 1 98.44 181 ALA A O 1
ATOM 1379 N N . SER A 1 182 ? 6.656 -17.141 -7.906 1 98.62 182 SER A N 1
ATOM 1380 C CA . SER A 1 182 ? 7.785 -18 -8.211 1 98.62 182 SER A CA 1
ATOM 1381 C C . SER A 1 182 ? 9.062 -17.516 -7.527 1 98.62 182 SER A C 1
ATOM 1383 O O . SER A 1 182 ? 9.938 -18.312 -7.188 1 98.62 182 SER A O 1
ATOM 1385 N N . LEU A 1 183 ? 9.25 -16.203 -7.34 1 98.75 183 LEU A N 1
ATOM 1386 C CA . LEU A 1 183 ? 10.539 -15.648 -6.934 1 98.75 183 LEU A CA 1
ATOM 1387 C C . LEU A 1 183 ? 10.961 -16.203 -5.578 1 98.75 183 LEU A C 1
ATOM 1389 O O . LEU A 1 183 ? 10.219 -16.094 -4.598 1 98.75 183 LEU A O 1
ATOM 1393 N N . GLY A 1 184 ? 12.125 -16.703 -5.52 1 98.38 184 GLY A N 1
ATOM 1394 C CA . GLY A 1 184 ? 12.664 -17.281 -4.305 1 98.38 184 GLY A CA 1
ATOM 1395 C C . GLY A 1 184 ? 12.516 -18.797 -4.262 1 98.38 184 GLY A C 1
ATOM 1396 O O . GLY A 1 184 ? 13.242 -19.484 -3.535 1 98.38 184 GLY A O 1
ATOM 1397 N N . GLY A 1 185 ? 11.516 -19.344 -5.035 1 98.69 185 GLY A N 1
ATOM 1398 C CA . GLY A 1 185 ? 11.266 -20.781 -5.023 1 98.69 185 GLY A CA 1
ATOM 1399 C C . GLY A 1 185 ? 11.586 -21.453 -6.348 1 98.69 185 GLY A C 1
ATOM 1400 O O . GLY A 1 185 ? 11.742 -22.672 -6.406 1 98.69 185 GLY A O 1
ATOM 1401 N N . GLU A 1 186 ? 11.656 -20.703 -7.406 1 98.56 186 GLU A N 1
ATOM 1402 C CA . GLU A 1 186 ? 12.062 -21.125 -8.742 1 98.56 186 GLU A CA 1
ATOM 1403 C C . GLU A 1 186 ? 13.305 -20.359 -9.211 1 98.56 186 GLU A C 1
ATOM 1405 O O . GLU A 1 186 ? 13.469 -19.172 -8.883 1 98.56 186 GLU A O 1
ATOM 1410 N N . PRO A 1 187 ? 14.188 -21.047 -9.992 1 98.19 187 PRO A N 1
ATOM 1411 C CA . PRO A 1 187 ? 15.297 -20.281 -10.57 1 98.19 187 PRO A CA 1
ATOM 1412 C C . PRO A 1 187 ? 14.836 -19.078 -11.375 1 98.19 187 PRO A C 1
ATOM 1414 O O . PRO A 1 187 ? 13.852 -19.156 -12.117 1 98.19 187 PRO A O 1
ATOM 1417 N N . PHE A 1 188 ? 15.477 -17.969 -11.227 1 98.5 188 PHE A N 1
ATOM 1418 C CA . PHE A 1 188 ? 15.125 -16.734 -11.906 1 98.5 188 PHE A CA 1
ATOM 1419 C C . PHE A 1 188 ? 16.359 -15.844 -12.094 1 98.5 188 PHE A C 1
ATOM 1421 O O . PHE A 1 188 ? 17.047 -15.516 -11.133 1 98.5 188 PHE A O 1
ATOM 1428 N N . PHE A 1 189 ? 16.625 -15.477 -13.297 1 98.69 189 PHE A N 1
ATOM 1429 C CA . PHE A 1 189 ? 17.781 -14.664 -13.656 1 98.69 189 PHE A CA 1
ATOM 1430 C C . PHE A 1 189 ? 17.375 -13.5 -14.547 1 98.69 189 PHE A C 1
ATOM 1432 O O . PHE A 1 189 ? 17.422 -13.602 -15.773 1 98.69 189 PHE A O 1
ATOM 1439 N N . ALA A 1 190 ? 17.109 -12.375 -13.898 1 98.75 190 ALA A N 1
ATOM 1440 C CA . ALA A 1 190 ? 16.594 -11.234 -14.656 1 98.75 190 ALA A CA 1
ATOM 1441 C C . ALA A 1 190 ? 17.594 -10.773 -15.703 1 98.75 190 ALA A C 1
ATOM 1443 O O . ALA A 1 190 ? 17.25 -10.594 -16.875 1 98.75 190 ALA A O 1
ATOM 1444 N N . ASP A 1 191 ? 18.859 -10.578 -15.297 1 98.69 191 ASP A N 1
ATOM 1445 C CA . ASP A 1 191 ? 19.859 -10.062 -16.234 1 98.69 191 ASP A CA 1
ATOM 1446 C C . ASP A 1 191 ? 20.188 -11.102 -17.312 1 98.69 191 ASP A C 1
ATOM 1448 O O . ASP A 1 191 ? 20.156 -10.789 -18.5 1 98.69 191 ASP A O 1
ATOM 1452 N N . ALA A 1 192 ? 20.469 -12.336 -16.906 1 98.44 192 ALA A N 1
ATOM 1453 C CA . ALA A 1 192 ? 20.875 -13.375 -17.844 1 98.44 192 ALA A CA 1
ATOM 1454 C C . ALA A 1 192 ? 19.766 -13.656 -18.859 1 98.44 192 ALA A C 1
ATOM 1456 O O . ALA A 1 192 ? 20.062 -13.992 -20.016 1 98.44 192 ALA A O 1
ATOM 1457 N N . TRP A 1 193 ? 18.531 -13.5 -18.484 1 98.56 193 TRP A N 1
ATOM 1458 C CA . TRP A 1 193 ? 17.422 -13.789 -19.375 1 98.56 193 TRP A CA 1
ATOM 1459 C C . TRP A 1 193 ? 16.922 -12.516 -20.047 1 98.56 193 TRP A C 1
ATOM 1461 O O . TRP A 1 193 ? 15.875 -12.516 -20.703 1 98.56 193 TRP A O 1
ATOM 1471 N N . GLU A 1 194 ? 17.578 -11.406 -19.844 1 98.44 194 GLU A N 1
ATOM 1472 C CA . GLU A 1 194 ? 17.344 -10.117 -20.5 1 98.44 194 GLU A CA 1
ATOM 1473 C C . GLU A 1 194 ? 15.914 -9.633 -20.234 1 98.44 194 GLU A C 1
ATOM 1475 O O . GLU A 1 194 ? 15.211 -9.25 -21.172 1 98.44 194 GLU A O 1
ATOM 1480 N N . ILE A 1 195 ? 15.516 -9.734 -19.016 1 98.88 195 ILE A N 1
ATOM 1481 C CA . ILE A 1 195 ? 14.203 -9.242 -18.594 1 98.88 195 ILE A CA 1
ATOM 1482 C C . ILE A 1 195 ? 14.266 -7.738 -18.344 1 98.88 195 ILE A C 1
ATOM 1484 O O . ILE A 1 195 ? 15.188 -7.254 -17.688 1 98.88 195 ILE A O 1
ATOM 1488 N N . ASP A 1 196 ? 13.32 -6.969 -18.844 1 98.94 196 ASP A N 1
ATOM 1489 C CA . ASP A 1 196 ? 13.391 -5.512 -18.812 1 98.94 196 ASP A CA 1
ATOM 1490 C C . ASP A 1 196 ? 12.641 -4.961 -17.594 1 98.94 196 ASP A C 1
ATOM 1492 O O . ASP A 1 196 ? 13 -3.906 -17.062 1 98.94 196 ASP A O 1
ATOM 1496 N N . ALA A 1 197 ? 11.547 -5.555 -17.234 1 98.94 197 ALA A N 1
ATOM 1497 C CA . ALA A 1 197 ? 10.797 -5.223 -16.031 1 98.94 197 ALA A CA 1
ATOM 1498 C C . ALA A 1 197 ? 10.305 -6.48 -15.328 1 98.94 197 ALA A C 1
ATOM 1500 O O . ALA A 1 197 ? 9.867 -7.434 -15.977 1 98.94 197 ALA A O 1
ATOM 1501 N N . VAL A 1 198 ? 10.43 -6.488 -14.031 1 98.94 198 VAL A N 1
ATOM 1502 C CA . VAL A 1 198 ? 10.016 -7.652 -13.25 1 98.94 198 VAL A CA 1
ATOM 1503 C C . VAL A 1 198 ? 9.492 -7.199 -11.891 1 98.94 198 VAL A C 1
ATOM 1505 O O . VAL A 1 198 ? 9.969 -6.211 -11.328 1 98.94 198 VAL A O 1
ATOM 1508 N N . TYR A 1 199 ? 8.477 -7.84 -11.422 1 98.94 199 TYR A N 1
ATOM 1509 C CA . TYR A 1 199 ? 7.949 -7.586 -10.086 1 98.94 199 TYR A CA 1
ATOM 1510 C C . TYR A 1 199 ? 7.52 -8.883 -9.414 1 98.94 199 TYR A C 1
ATOM 1512 O O . TYR A 1 199 ? 7.363 -9.906 -10.07 1 98.94 199 TYR A O 1
ATOM 1520 N N . THR A 1 200 ? 7.422 -8.844 -8.164 1 98.81 200 THR A N 1
ATOM 1521 C CA . THR A 1 200 ? 6.891 -9.922 -7.336 1 98.81 200 THR A CA 1
ATOM 1522 C C . THR A 1 200 ? 6.098 -9.359 -6.164 1 98.81 200 THR A C 1
ATOM 1524 O O . THR A 1 200 ? 5.586 -8.234 -6.23 1 98.81 200 THR A O 1
ATOM 1527 N N . CYS A 1 201 ? 5.805 -10.156 -5.199 1 98.5 201 CYS A N 1
ATOM 1528 C CA . CYS A 1 201 ? 5.16 -9.703 -3.969 1 98.5 201 CYS A CA 1
ATOM 1529 C C . CYS A 1 201 ? 5.891 -10.234 -2.742 1 98.5 201 CYS A C 1
ATOM 1531 O O . CYS A 1 201 ? 6.703 -11.156 -2.85 1 98.5 201 CYS A O 1
ATOM 1533 N N . SER A 1 202 ? 5.605 -9.664 -1.671 1 98.75 202 SER A N 1
ATOM 1534 C CA . SER A 1 202 ? 6.305 -10.016 -0.44 1 98.75 202 SER A CA 1
ATOM 1535 C C . SER A 1 202 ? 5.699 -11.258 0.208 1 98.75 202 SER A C 1
ATOM 1537 O O . SER A 1 202 ? 6.395 -12.016 0.886 1 98.75 202 SER A O 1
ATOM 1539 N N . GLN A 1 203 ? 4.453 -11.562 0.004 1 98.69 203 GLN A N 1
ATOM 1540 C CA . GLN A 1 203 ? 3.715 -12.398 0.943 1 98.69 203 GLN A CA 1
ATOM 1541 C C . GLN A 1 203 ? 3.627 -13.836 0.444 1 98.69 203 GLN A C 1
ATOM 1543 O O . GLN A 1 203 ? 2.904 -14.656 1.017 1 98.69 203 GLN A O 1
ATOM 1548 N N . LYS A 1 204 ? 4.207 -14.148 -0.634 1 98.5 204 LYS A N 1
ATOM 1549 C CA . LYS A 1 204 ? 4.129 -15.516 -1.148 1 98.5 204 LYS A CA 1
ATOM 1550 C C . LYS A 1 204 ? 5.41 -16.281 -0.85 1 98.5 204 LYS A C 1
ATOM 1552 O O . LYS A 1 204 ? 5.676 -16.641 0.301 1 98.5 204 LYS A O 1
ATOM 1557 N N . VAL A 1 205 ? 6.324 -16.359 -1.801 1 98.81 205 VAL A N 1
ATOM 1558 C CA . VAL A 1 205 ? 7.492 -17.219 -1.624 1 98.81 205 VAL A CA 1
ATOM 1559 C C . VAL A 1 205 ? 8.508 -16.531 -0.719 1 98.81 205 VAL A C 1
ATOM 1561 O O . VAL A 1 205 ? 9.227 -17.188 0.036 1 98.81 205 VAL A O 1
ATOM 1564 N N . LEU A 1 206 ? 8.562 -15.172 -0.708 1 98.75 206 LEU A N 1
ATOM 1565 C CA . LEU A 1 206 ? 9.516 -14.43 0.119 1 98.75 206 LEU A CA 1
ATOM 1566 C C . LEU A 1 206 ? 9.164 -14.562 1.598 1 98.75 206 LEU A C 1
ATOM 1568 O O . LEU A 1 206 ? 10.039 -14.492 2.459 1 98.75 206 LEU A O 1
ATOM 1572 N N . GLY A 1 207 ? 7.875 -14.656 1.896 1 98.62 207 GLY A N 1
ATOM 1573 C CA . GLY A 1 207 ? 7.465 -14.977 3.252 1 98.62 207 GLY A CA 1
ATOM 1574 C C . GLY A 1 207 ? 7.336 -13.758 4.145 1 98.62 207 GLY A C 1
ATOM 1575 O O . GLY A 1 207 ? 7.402 -13.867 5.371 1 98.62 207 GLY A O 1
ATOM 1576 N N . ALA A 1 208 ? 7.27 -12.57 3.6 1 98.81 208 ALA A N 1
ATOM 1577 C CA . ALA A 1 208 ? 6.98 -11.344 4.328 1 98.81 208 ALA A CA 1
ATOM 1578 C C . ALA A 1 208 ? 5.492 -11.008 4.27 1 98.81 208 ALA A C 1
ATOM 1580 O O . ALA A 1 208 ? 4.734 -11.641 3.529 1 98.81 208 ALA A O 1
ATOM 1581 N N . PRO A 1 209 ? 5 -10.062 5.102 1 98.62 209 PRO A N 1
ATOM 1582 C CA . PRO A 1 209 ? 3.586 -9.68 5.027 1 98.62 209 PRO A CA 1
ATOM 1583 C C . PRO A 1 209 ? 3.213 -9.047 3.689 1 98.62 209 PRO A C 1
ATOM 1585 O O . PRO A 1 209 ? 4.062 -8.438 3.035 1 98.62 209 PRO A O 1
ATOM 1588 N N . PRO A 1 210 ? 1.933 -9.211 3.316 1 98.69 210 PRO A N 1
ATOM 1589 C CA . PRO A 1 210 ? 1.485 -8.523 2.104 1 98.69 210 PRO A CA 1
ATOM 1590 C C . PRO A 1 210 ? 1.567 -7.004 2.225 1 98.69 210 PRO A C 1
ATOM 1592 O O . PRO A 1 210 ? 1.469 -6.461 3.328 1 98.69 210 PRO A O 1
ATOM 1595 N N . GLY A 1 211 ? 1.683 -6.309 1.085 1 98.5 211 GLY A N 1
ATOM 1596 C CA . GLY A 1 211 ? 1.526 -4.863 1.07 1 98.5 211 GLY A CA 1
ATOM 1597 C C . GLY A 1 211 ? 2.75 -4.133 0.547 1 98.5 211 GLY A C 1
ATOM 1598 O O . GLY A 1 211 ? 2.764 -2.904 0.476 1 98.5 211 GLY A O 1
ATOM 1599 N N . ILE A 1 212 ? 3.797 -4.828 0.195 1 98.81 212 ILE A N 1
ATOM 1600 C CA . ILE A 1 212 ? 5.012 -4.238 -0.355 1 98.81 212 ILE A CA 1
ATOM 1601 C C . ILE A 1 212 ? 5.543 -5.109 -1.487 1 98.81 212 ILE A C 1
ATOM 1603 O O . ILE A 1 212 ? 5.535 -6.34 -1.39 1 98.81 212 ILE A O 1
ATOM 1607 N N . THR A 1 213 ? 5.918 -4.488 -2.604 1 98.81 213 THR A N 1
ATOM 1608 C CA . THR A 1 213 ? 6.133 -5.207 -3.854 1 98.81 213 THR A CA 1
ATOM 1609 C C . THR A 1 213 ? 7.512 -4.898 -4.426 1 98.81 213 THR A C 1
ATOM 1611 O O . THR A 1 213 ? 7.746 -3.801 -4.938 1 98.81 213 THR A O 1
ATOM 1614 N N . PRO A 1 214 ? 8.477 -5.852 -4.391 1 98.94 214 PRO A N 1
ATOM 1615 C CA . PRO A 1 214 ? 9.75 -5.688 -5.086 1 98.94 214 PRO A CA 1
ATOM 1616 C C . PRO A 1 214 ? 9.594 -5.543 -6.598 1 98.94 214 PRO A C 1
ATOM 1618 O O . PRO A 1 214 ? 8.758 -6.227 -7.199 1 98.94 214 PRO A O 1
ATOM 1621 N N . ILE A 1 215 ? 10.359 -4.664 -7.195 1 98.94 215 ILE A N 1
ATOM 1622 C CA . ILE A 1 215 ? 10.258 -4.383 -8.625 1 98.94 215 ILE A CA 1
ATOM 1623 C C . ILE A 1 215 ? 11.617 -3.916 -9.148 1 98.94 215 ILE A C 1
ATOM 1625 O O . ILE A 1 215 ? 12.414 -3.352 -8.406 1 98.94 215 ILE A O 1
ATOM 1629 N N . SER A 1 216 ? 11.938 -4.203 -10.375 1 98.94 216 SER A N 1
ATOM 1630 C CA . SER A 1 216 ? 13.203 -3.822 -10.984 1 98.94 216 SER A CA 1
ATOM 1631 C C . SER A 1 216 ? 13.047 -3.559 -12.477 1 98.94 216 SER A C 1
ATOM 1633 O O . SER A 1 216 ? 12.234 -4.199 -13.148 1 98.94 216 SER A O 1
ATOM 1635 N N . PHE A 1 217 ? 13.812 -2.637 -13.023 1 98.94 217 PHE A N 1
ATOM 1636 C CA . PHE A 1 217 ? 13.789 -2.246 -14.43 1 98.94 217 PHE A CA 1
ATOM 1637 C C . PHE A 1 217 ? 15.195 -2.254 -15.016 1 98.94 217 PHE A C 1
ATOM 1639 O O . PHE A 1 217 ? 16.141 -1.739 -14.406 1 98.94 217 PHE A O 1
ATOM 1646 N N . SER A 1 218 ? 15.375 -2.799 -16.188 1 98.94 218 SER A N 1
ATOM 1647 C CA . SER A 1 218 ? 16.656 -2.852 -16.875 1 98.94 218 SER A CA 1
ATOM 1648 C C . SER A 1 218 ? 17.047 -1.485 -17.422 1 98.94 218 SER A C 1
ATOM 1650 O O . SER A 1 218 ? 16.219 -0.572 -17.484 1 98.94 218 SER A O 1
ATOM 1652 N N . PRO A 1 219 ? 18.297 -1.354 -17.844 1 98.69 219 PRO A N 1
ATOM 1653 C CA . PRO A 1 219 ? 18.703 -0.104 -18.484 1 98.69 219 PRO A CA 1
ATOM 1654 C C . PRO A 1 219 ? 17.859 0.226 -19.719 1 98.69 219 PRO A C 1
ATOM 1656 O O . PRO A 1 219 ? 17.547 1.394 -19.953 1 98.69 219 PRO A O 1
ATOM 1659 N N . LEU A 1 220 ? 17.516 -0.764 -20.516 1 98.75 220 LEU A N 1
ATOM 1660 C CA . LEU A 1 220 ? 16.672 -0.536 -21.688 1 98.75 220 LEU A CA 1
ATOM 1661 C C . LEU A 1 220 ? 15.312 0.001 -21.281 1 98.75 220 LEU A C 1
ATOM 1663 O O . LEU A 1 220 ? 14.766 0.892 -21.938 1 98.75 220 LEU A O 1
ATOM 1667 N N . ALA A 1 221 ? 14.719 -0.583 -20.25 1 98.88 221 ALA A N 1
ATOM 1668 C CA . ALA A 1 221 ? 13.438 -0.103 -19.734 1 98.88 221 ALA A CA 1
ATOM 1669 C C . ALA A 1 221 ? 13.562 1.329 -19.219 1 98.88 221 ALA A C 1
ATOM 1671 O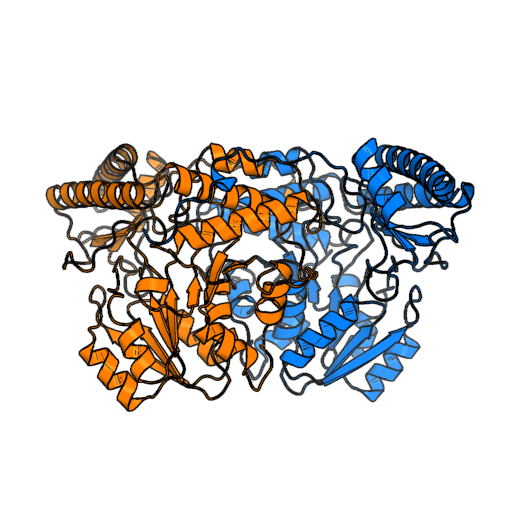 O . ALA A 1 221 ? 12.664 2.148 -19.422 1 98.88 221 ALA A O 1
ATOM 1672 N N . VAL A 1 222 ? 14.617 1.595 -18.5 1 98.88 222 VAL A N 1
ATOM 1673 C CA . VAL A 1 222 ? 14.852 2.934 -17.969 1 98.88 222 VAL A CA 1
ATOM 1674 C C . VAL A 1 222 ? 14.922 3.939 -19.125 1 98.88 222 VAL A C 1
ATOM 1676 O O . VAL A 1 222 ? 14.359 5.035 -19.031 1 98.88 222 VAL A O 1
ATOM 1679 N N . LYS A 1 223 ? 15.648 3.592 -20.156 1 98.62 223 LYS A N 1
ATOM 1680 C CA . LYS A 1 223 ? 15.719 4.449 -21.328 1 98.62 223 LYS A CA 1
ATOM 1681 C C . LYS A 1 223 ? 14.328 4.734 -21.891 1 98.62 223 LYS A C 1
ATOM 1683 O O . LYS A 1 223 ? 14.023 5.875 -22.25 1 98.62 223 LYS A O 1
ATOM 1688 N N . LYS A 1 224 ? 13.5 3.711 -21.984 1 98.69 224 LYS A N 1
ATOM 1689 C CA . LYS A 1 224 ? 12.125 3.877 -22.453 1 98.69 224 LYS A CA 1
ATOM 1690 C C . LYS A 1 224 ? 11.352 4.824 -21.547 1 98.69 224 LYS A C 1
ATOM 1692 O O . LYS A 1 224 ? 10.617 5.695 -22.016 1 98.69 224 LYS A O 1
ATOM 1697 N N . ILE A 1 225 ? 11.477 4.676 -20.234 1 98.75 225 ILE A N 1
ATOM 1698 C CA . ILE A 1 225 ? 10.758 5.465 -19.25 1 98.75 225 ILE A CA 1
ATOM 1699 C C . ILE A 1 225 ? 11.133 6.941 -19.391 1 98.75 225 ILE A C 1
ATOM 1701 O O . ILE A 1 225 ? 10.25 7.805 -19.469 1 98.75 225 ILE A O 1
ATOM 1705 N N . PHE A 1 226 ? 12.367 7.23 -19.5 1 98.19 226 PHE A N 1
ATOM 1706 C CA . PHE A 1 226 ? 12.836 8.609 -19.547 1 98.19 226 PHE A CA 1
ATOM 1707 C C . PHE A 1 226 ? 12.664 9.188 -20.953 1 98.19 226 PHE A C 1
ATOM 1709 O O . PHE A 1 226 ? 12.773 10.406 -21.141 1 98.19 226 PHE A O 1
ATOM 1716 N N . GLY A 1 227 ? 12.406 8.367 -21.969 1 98.06 227 GLY A N 1
ATOM 1717 C CA . GLY A 1 227 ? 12.195 8.812 -23.344 1 98.06 227 GLY A CA 1
ATOM 1718 C C . GLY A 1 227 ? 10.734 8.961 -23.703 1 98.06 227 GLY A C 1
ATOM 1719 O O . GLY A 1 227 ? 10.398 9.219 -24.859 1 98.06 227 GLY A O 1
ATOM 1720 N N . ARG A 1 228 ? 9.875 8.797 -22.781 1 97.56 228 ARG A N 1
ATOM 1721 C CA . ARG A 1 228 ? 8.438 8.891 -23.016 1 97.56 228 ARG A CA 1
ATOM 1722 C C . ARG A 1 228 ? 8.055 10.266 -23.547 1 97.56 228 ARG A C 1
ATOM 1724 O O . ARG A 1 228 ? 8.688 11.266 -23.203 1 97.56 228 ARG A O 1
ATOM 1731 N N . HIS A 1 229 ? 6.898 10.258 -24.234 1 96.12 229 HIS A N 1
ATOM 1732 C CA . HIS A 1 229 ? 6.355 11.508 -24.766 1 96.12 229 HIS A CA 1
ATOM 1733 C C . HIS A 1 229 ? 5.281 12.07 -23.844 1 96.12 229 HIS A C 1
ATOM 1735 O O . HIS A 1 229 ? 4.973 13.266 -23.906 1 96.12 229 HIS A O 1
ATOM 1741 N N . THR A 1 230 ? 4.711 11.234 -23.094 1 94.81 230 THR A N 1
ATOM 1742 C CA . THR A 1 230 ? 3.67 11.625 -22.156 1 94.81 230 THR A CA 1
ATOM 1743 C C . THR A 1 230 ? 4.086 11.305 -20.719 1 94.81 230 THR A C 1
ATOM 1745 O O . THR A 1 230 ? 4.926 10.43 -20.5 1 94.81 230 THR A O 1
ATOM 1748 N N . LYS A 1 231 ? 3.51 12 -19.781 1 94.62 231 LYS A N 1
ATOM 1749 C CA . LYS A 1 231 ? 3.768 11.703 -18.375 1 94.62 231 LYS A CA 1
ATOM 1750 C C . LYS A 1 231 ? 3.189 10.344 -17.984 1 94.62 231 LYS A C 1
ATOM 1752 O O . LYS A 1 231 ? 2.205 9.891 -18.578 1 94.62 231 LYS A O 1
ATOM 1757 N N . ILE A 1 232 ? 3.844 9.727 -17.094 1 96.62 232 ILE A N 1
ATOM 1758 C CA . ILE A 1 232 ? 3.234 8.547 -16.484 1 96.62 232 ILE A CA 1
ATOM 1759 C C . ILE A 1 232 ? 1.909 8.938 -15.828 1 96.62 232 ILE A C 1
ATOM 1761 O O . ILE A 1 232 ? 1.858 9.859 -15.008 1 96.62 232 ILE A O 1
ATOM 1765 N N . SER A 1 233 ? 0.864 8.273 -16.109 1 95 233 SER A N 1
ATOM 1766 C CA . SER A 1 233 ? -0.491 8.695 -15.766 1 95 233 SER A CA 1
ATOM 1767 C C . SER A 1 233 ? -0.733 8.617 -14.266 1 95 233 SER A C 1
ATOM 1769 O O . SER A 1 233 ? -1.528 9.391 -13.719 1 95 233 SER A O 1
ATOM 1771 N N . THR A 1 234 ? -0.096 7.668 -13.641 1 97.56 234 THR A N 1
ATOM 1772 C CA . THR A 1 234 ? -0.28 7.488 -12.203 1 97.56 234 THR A CA 1
ATOM 1773 C C . THR A 1 234 ? 0.93 8.008 -11.438 1 97.56 234 THR A C 1
ATOM 1775 O O . THR A 1 234 ? 2.02 7.441 -11.523 1 97.56 234 THR A O 1
ATOM 1778 N N . TYR A 1 235 ? 0.718 9.102 -10.68 1 98.12 235 TYR A N 1
ATOM 1779 C CA . TYR A 1 235 ? 1.8 9.688 -9.898 1 98.12 235 TYR A CA 1
ATOM 1780 C C . TYR A 1 235 ? 2.414 8.656 -8.953 1 98.12 235 TYR A C 1
ATOM 1782 O O . TYR A 1 235 ? 3.639 8.57 -8.836 1 98.12 235 TYR A O 1
ATOM 1790 N N . TYR A 1 236 ? 1.605 7.871 -8.281 1 98.38 236 TYR A N 1
ATOM 1791 C CA . TYR A 1 236 ? 1.999 6.941 -7.227 1 98.38 236 TYR A CA 1
ATOM 1792 C C . TYR A 1 236 ? 2.936 5.867 -7.77 1 98.38 236 TYR A C 1
ATOM 1794 O O . TYR A 1 236 ? 3.742 5.305 -7.027 1 98.38 236 TYR A O 1
ATOM 1802 N N . TRP A 1 237 ? 2.902 5.621 -9.156 1 98 237 TRP A N 1
ATOM 1803 C CA . TRP A 1 237 ? 3.701 4.574 -9.781 1 98 237 TRP A CA 1
ATOM 1804 C C . TRP A 1 237 ? 4.812 5.176 -10.633 1 98 237 TRP A C 1
ATOM 1806 O O . TRP A 1 237 ? 5.516 4.453 -11.344 1 98 237 TRP A O 1
ATOM 1816 N N . ASP A 1 238 ? 4.969 6.449 -10.617 1 98.62 238 ASP A N 1
ATOM 1817 C CA . ASP A 1 238 ? 5.938 7.117 -11.477 1 98.62 238 ASP A CA 1
ATOM 1818 C C . ASP A 1 238 ? 7.367 6.758 -11.086 1 98.62 238 ASP A C 1
ATOM 1820 O O . ASP A 1 238 ? 7.898 7.285 -10.102 1 98.62 238 ASP A O 1
ATOM 1824 N N . MET A 1 239 ? 7.984 6.004 -11.945 1 98.69 239 MET A N 1
ATOM 1825 C CA . MET A 1 239 ? 9.289 5.441 -11.602 1 98.69 239 MET A CA 1
ATOM 1826 C C . MET A 1 239 ? 10.367 6.523 -11.609 1 98.69 239 MET A C 1
ATOM 1828 O O . MET A 1 239 ? 11.406 6.367 -10.977 1 98.69 239 MET A O 1
ATOM 1832 N N . THR A 1 240 ? 10.117 7.625 -12.312 1 98.31 240 THR A N 1
ATOM 1833 C CA . THR A 1 240 ? 11.102 8.703 -12.312 1 98.31 240 THR A CA 1
ATOM 1834 C C . THR A 1 240 ? 11.172 9.367 -10.945 1 98.31 240 THR A C 1
ATOM 1836 O O . THR A 1 240 ? 12.227 9.867 -10.547 1 98.31 240 THR A O 1
ATOM 1839 N N . ILE A 1 241 ? 10.078 9.383 -10.211 1 98.19 241 ILE A N 1
ATOM 1840 C CA . ILE A 1 241 ? 10.023 9.984 -8.883 1 98.19 241 ILE A CA 1
ATOM 1841 C C . ILE A 1 241 ? 10.391 8.945 -7.824 1 98.19 241 ILE A C 1
ATOM 1843 O O . ILE A 1 241 ? 11.188 9.219 -6.922 1 98.19 241 ILE A O 1
ATOM 1847 N N . LEU A 1 242 ? 9.844 7.758 -7.996 1 98.69 242 LEU A N 1
ATOM 1848 C CA . LEU A 1 242 ? 10.117 6.676 -7.055 1 98.69 242 LEU A CA 1
ATOM 1849 C C . LEU A 1 242 ? 11.594 6.293 -7.078 1 98.69 242 LEU A C 1
ATOM 1851 O O . LEU A 1 242 ? 12.164 5.934 -6.047 1 98.69 242 LEU A O 1
ATOM 1855 N N . GLY A 1 243 ? 12.18 6.312 -8.297 1 98.62 243 GLY A N 1
ATOM 1856 C CA . GLY A 1 243 ? 13.609 6.047 -8.391 1 98.62 243 GLY A CA 1
ATOM 1857 C C . GLY A 1 243 ? 14.445 7.004 -7.566 1 98.62 243 GLY A C 1
ATOM 1858 O O . GLY A 1 243 ? 15.422 6.594 -6.934 1 98.62 243 GLY A O 1
ATOM 1859 N N . ASP A 1 244 ? 14.047 8.273 -7.555 1 98.06 244 ASP A N 1
ATOM 1860 C CA . ASP A 1 244 ? 14.734 9.258 -6.715 1 98.06 244 ASP A CA 1
ATOM 1861 C C . ASP A 1 244 ? 14.484 8.977 -5.234 1 98.06 244 ASP A C 1
ATOM 1863 O O . ASP A 1 244 ? 15.414 9.039 -4.422 1 98.06 244 ASP A O 1
ATOM 1867 N N . TYR A 1 245 ? 13.312 8.68 -4.887 1 98.06 245 TYR A N 1
ATOM 1868 C CA . TYR A 1 245 ? 12.945 8.383 -3.508 1 98.06 245 TYR A CA 1
ATOM 1869 C C . TYR A 1 245 ? 13.781 7.234 -2.955 1 98.06 245 TYR A C 1
ATOM 1871 O O . TYR A 1 245 ? 14.195 7.262 -1.794 1 98.06 245 TYR A O 1
ATOM 1879 N N . TRP A 1 246 ? 14.086 6.246 -3.793 1 98.62 246 TRP A N 1
ATOM 1880 C CA . TRP A 1 246 ? 14.828 5.059 -3.383 1 98.62 246 TRP A CA 1
ATOM 1881 C C . TRP A 1 246 ? 16.312 5.191 -3.73 1 98.62 246 TRP A C 1
ATOM 1883 O O . TRP A 1 246 ? 17.062 4.219 -3.65 1 98.62 246 TRP A O 1
ATOM 1893 N N . ASN A 1 247 ? 16.734 6.363 -4.203 1 98 247 ASN A N 1
ATOM 1894 C CA . ASN A 1 247 ? 18.125 6.66 -4.523 1 98 247 ASN A CA 1
ATOM 1895 C C . ASN A 1 247 ? 18.656 5.738 -5.617 1 98 247 ASN A C 1
ATOM 1897 O O . ASN A 1 247 ? 19.734 5.172 -5.488 1 98 247 ASN A O 1
ATOM 1901 N N . CYS A 1 248 ? 17.875 5.605 -6.645 1 98.38 248 CYS A N 1
ATOM 1902 C CA . CYS A 1 248 ? 18.25 4.711 -7.73 1 98.38 248 CYS A CA 1
ATOM 1903 C C . CYS A 1 248 ? 19.078 5.441 -8.781 1 98.38 248 CYS A C 1
ATOM 1905 O O . CYS A 1 248 ? 19.75 4.809 -9.609 1 98.38 248 CYS A O 1
ATOM 1907 N N . PHE A 1 249 ? 19.078 6.727 -8.773 1 96.81 249 PHE A N 1
ATOM 1908 C CA . PHE A 1 249 ? 19.688 7.488 -9.852 1 96.81 249 PHE A CA 1
ATOM 1909 C C . PHE A 1 249 ? 20.859 8.32 -9.328 1 96.81 249 PHE A C 1
ATOM 1911 O O . PHE A 1 249 ? 21.422 9.141 -10.062 1 96.81 249 PHE A O 1
ATOM 1918 N N . GLY A 1 250 ? 21.234 8.242 -8.109 1 92.19 250 GLY A N 1
ATOM 1919 C CA . GLY A 1 250 ? 22.391 8.922 -7.551 1 92.19 250 GLY A CA 1
ATOM 1920 C C . GLY A 1 250 ? 22.094 10.344 -7.113 1 92.19 250 GLY A C 1
ATOM 1921 O O . GLY A 1 250 ? 23.016 11.133 -6.871 1 92.19 250 GLY A O 1
ATOM 1922 N N . LYS A 1 251 ? 20.828 10.742 -7.023 1 91 251 LYS A N 1
ATOM 1923 C CA . LYS A 1 251 ? 20.406 12.055 -6.551 1 91 251 LYS A CA 1
ATOM 1924 C C . LYS A 1 251 ? 19.922 11.984 -5.105 1 91 251 LYS A C 1
ATOM 1926 O O . LYS A 1 251 ? 19.828 10.906 -4.523 1 91 251 LYS A O 1
ATOM 1931 N N . SER A 1 252 ? 19.734 13.156 -4.523 1 92.38 252 SER A N 1
ATOM 1932 C CA . SER A 1 252 ? 19.156 13.203 -3.189 1 92.38 252 SER A CA 1
ATOM 1933 C C . SER A 1 252 ? 17.734 12.633 -3.184 1 92.38 252 SER A C 1
ATOM 1935 O O . SER A 1 252 ? 16.969 12.852 -4.121 1 92.38 252 SER A O 1
ATOM 1937 N N . ARG A 1 253 ? 17.516 11.914 -2.139 1 95.25 253 ARG A N 1
ATOM 1938 C CA . ARG A 1 253 ? 16.172 11.336 -2.018 1 95.25 253 ARG A CA 1
ATOM 1939 C C . ARG A 1 253 ? 15.117 12.43 -1.928 1 95.25 253 ARG A C 1
ATOM 1941 O O . ARG A 1 253 ? 15.328 13.461 -1.283 1 95.25 253 ARG A O 1
ATOM 1948 N N . ILE A 1 254 ? 14.062 12.195 -2.59 1 93.5 254 ILE A N 1
ATOM 1949 C CA . ILE A 1 254 ? 12.938 13.117 -2.516 1 93.5 254 ILE A CA 1
ATOM 1950 C C . ILE A 1 254 ? 11.75 12.422 -1.851 1 93.5 254 ILE A C 1
ATOM 1952 O O . ILE A 1 254 ? 11.641 11.195 -1.883 1 93.5 254 ILE A O 1
ATOM 1956 N N . TYR A 1 255 ? 10.961 13.242 -1.262 1 93.12 255 TYR A N 1
ATOM 1957 C CA . TYR A 1 255 ? 9.766 12.695 -0.625 1 93.12 255 TYR A CA 1
ATOM 1958 C C . TYR A 1 255 ? 8.719 12.312 -1.664 1 93.12 255 TYR A C 1
ATOM 1960 O O . TYR A 1 255 ? 8.32 13.141 -2.484 1 93.12 255 TYR A O 1
ATOM 1968 N N . HIS A 1 256 ? 8.305 11.117 -1.663 1 96.56 256 HIS A N 1
ATOM 1969 C CA . HIS A 1 256 ? 7.211 10.633 -2.494 1 96.56 256 HIS A CA 1
ATOM 1970 C C . HIS A 1 256 ? 5.969 10.336 -1.655 1 96.56 256 HIS A C 1
ATOM 1972 O O . HIS A 1 256 ? 4.898 10.898 -1.903 1 96.56 256 HIS A O 1
ATOM 1978 N N . HIS A 1 257 ? 6.074 9.531 -0.679 1 97.44 257 HIS A N 1
ATOM 1979 C CA . HIS A 1 257 ? 5.047 9.164 0.289 1 97.44 257 HIS A CA 1
ATOM 1980 C C . HIS A 1 257 ? 5.668 8.586 1.558 1 97.44 257 HIS A C 1
ATOM 1982 O O . HIS A 1 257 ? 6.879 8.375 1.618 1 97.44 257 HIS A O 1
ATOM 1988 N N . THR A 1 258 ? 4.828 8.438 2.578 1 97.88 258 THR A N 1
ATOM 1989 C CA . THR A 1 258 ? 5.301 7.789 3.797 1 97.88 258 THR A CA 1
ATOM 1990 C C . THR A 1 258 ? 5.289 6.273 3.645 1 97.88 258 THR A C 1
ATOM 1992 O O . THR A 1 258 ? 4.227 5.648 3.676 1 97.88 258 THR A O 1
ATOM 1995 N N . ILE A 1 259 ? 6.438 5.691 3.51 1 98.12 259 ILE A N 1
ATOM 1996 C CA . ILE A 1 259 ? 6.574 4.246 3.363 1 98.12 259 ILE A CA 1
ATOM 1997 C C . ILE A 1 259 ? 6.297 3.562 4.699 1 98.12 259 ILE A C 1
ATOM 1999 O O . ILE A 1 259 ? 6.469 4.168 5.762 1 98.12 259 ILE A O 1
ATOM 2003 N N . SER A 1 260 ? 5.797 2.354 4.688 1 98.69 260 SER A N 1
ATOM 2004 C CA . SER A 1 260 ? 5.484 1.612 5.906 1 98.69 260 SER A CA 1
ATOM 2005 C C . SER A 1 260 ? 6.746 1.041 6.543 1 98.69 260 SER A C 1
ATOM 2007 O O . SER A 1 260 ? 7.301 0.052 6.062 1 98.69 260 SER A O 1
ATOM 2009 N N . ALA A 1 261 ? 7.152 1.623 7.613 1 98.62 261 ALA A N 1
ATOM 2010 C CA . ALA A 1 261 ? 8.297 1.089 8.344 1 98.62 261 ALA A CA 1
ATOM 2011 C C . ALA A 1 261 ? 8.078 -0.373 8.719 1 98.62 261 ALA A C 1
ATOM 2013 O O . ALA A 1 261 ? 8.992 -1.193 8.617 1 98.62 261 ALA A O 1
ATOM 2014 N N . THR A 1 262 ? 6.891 -0.706 9.102 1 98.88 262 THR A N 1
ATOM 2015 C CA . THR A 1 262 ? 6.523 -2.053 9.523 1 98.88 262 THR A CA 1
ATOM 2016 C C . THR A 1 262 ? 6.762 -3.055 8.398 1 98.88 262 THR A C 1
ATOM 2018 O O . THR A 1 262 ? 7.398 -4.09 8.609 1 98.88 262 THR A O 1
ATOM 2021 N N . LEU A 1 263 ? 6.258 -2.729 7.234 1 98.88 263 LEU A N 1
ATOM 2022 C CA . LEU A 1 263 ? 6.41 -3.639 6.105 1 98.88 263 LEU A CA 1
ATOM 2023 C C . LEU A 1 263 ? 7.863 -3.689 5.637 1 98.88 263 LEU A C 1
ATOM 2025 O O . LEU A 1 263 ? 8.336 -4.73 5.18 1 98.88 263 LEU A O 1
ATOM 2029 N N . ILE A 1 264 ? 8.562 -2.588 5.801 1 98.88 264 ILE A N 1
ATOM 2030 C CA . ILE A 1 264 ? 9.984 -2.539 5.492 1 98.88 264 ILE A CA 1
ATOM 2031 C C . ILE A 1 264 ? 10.742 -3.506 6.402 1 98.88 264 ILE A C 1
ATOM 2033 O O . ILE A 1 264 ? 11.594 -4.273 5.938 1 98.88 264 ILE A O 1
ATOM 2037 N N . TYR A 1 265 ? 10.422 -3.502 7.719 1 98.88 265 TYR A N 1
ATOM 2038 C CA . TYR A 1 265 ? 11.055 -4.43 8.648 1 98.88 265 TYR A CA 1
ATOM 2039 C C . TYR A 1 265 ? 10.844 -5.875 8.211 1 98.88 265 TYR A C 1
ATOM 2041 O O . TYR A 1 265 ? 11.789 -6.66 8.156 1 98.88 265 TYR A O 1
ATOM 2049 N N . GLY A 1 266 ? 9.602 -6.148 7.906 1 98.94 266 GLY A N 1
ATOM 2050 C CA . GLY A 1 266 ? 9.25 -7.508 7.527 1 98.94 266 GLY A CA 1
ATOM 2051 C C . GLY A 1 266 ? 9.945 -7.973 6.258 1 98.94 266 GLY A C 1
ATOM 2052 O O . GLY A 1 266 ? 10.477 -9.086 6.203 1 98.94 266 GLY A O 1
ATOM 2053 N N . LEU A 1 267 ? 9.898 -7.121 5.246 1 98.94 267 LEU A N 1
ATOM 2054 C CA . LEU A 1 267 ? 10.523 -7.48 3.979 1 98.94 267 LEU A CA 1
ATOM 2055 C C . LEU A 1 267 ? 12.031 -7.641 4.141 1 98.94 267 LEU A C 1
ATOM 2057 O O . LEU A 1 267 ? 12.625 -8.555 3.561 1 98.94 267 LEU A O 1
ATOM 2061 N N . ARG A 1 268 ? 12.672 -6.73 4.898 1 98.94 268 ARG A N 1
ATOM 2062 C CA . ARG A 1 268 ? 14.109 -6.832 5.129 1 98.94 268 ARG A CA 1
ATOM 2063 C C . ARG A 1 268 ? 14.469 -8.18 5.754 1 98.94 268 ARG A C 1
ATOM 2065 O O . ARG A 1 268 ? 15.406 -8.844 5.309 1 98.94 268 ARG A O 1
ATOM 2072 N N . GLU A 1 269 ? 13.727 -8.578 6.781 1 98.88 269 GLU A N 1
ATOM 2073 C CA . GLU A 1 269 ? 14.023 -9.836 7.461 1 98.88 269 GLU A CA 1
ATOM 2074 C C . GLU A 1 269 ? 13.773 -11.031 6.547 1 98.88 269 GLU A C 1
ATOM 2076 O O . GLU A 1 269 ? 14.508 -12.016 6.594 1 98.88 269 GLU A O 1
ATOM 2081 N N . ALA A 1 270 ? 12.734 -10.977 5.754 1 98.94 270 ALA A N 1
ATOM 2082 C CA . ALA A 1 270 ? 12.477 -12.055 4.805 1 98.94 270 ALA A CA 1
ATOM 2083 C C . ALA A 1 270 ? 13.625 -12.18 3.799 1 98.94 270 ALA A C 1
ATOM 2085 O O . ALA A 1 270 ? 14.047 -13.297 3.475 1 98.94 270 ALA A O 1
ATOM 2086 N N . LEU A 1 271 ? 14.07 -11.047 3.287 1 98.94 271 LEU A N 1
ATOM 2087 C CA . LEU A 1 271 ? 15.195 -11.047 2.359 1 98.94 271 LEU A CA 1
ATOM 2088 C C . LEU A 1 271 ? 16.469 -11.523 3.051 1 98.94 271 LEU A C 1
ATOM 2090 O O . LEU A 1 271 ? 17.312 -12.172 2.428 1 98.94 271 LEU A O 1
ATOM 2094 N N . ALA A 1 272 ? 16.609 -11.117 4.328 1 98.88 272 ALA A N 1
ATOM 2095 C CA . ALA A 1 272 ? 17.766 -11.609 5.094 1 98.88 272 ALA A CA 1
ATOM 2096 C C . ALA A 1 272 ? 17.75 -13.133 5.184 1 98.88 272 ALA A C 1
ATOM 2098 O O . ALA A 1 272 ? 18.781 -13.781 5.012 1 98.88 272 ALA A O 1
ATOM 2099 N N . GLU A 1 273 ? 16.609 -13.703 5.445 1 98.81 273 GLU A N 1
ATOM 2100 C CA . GLU A 1 273 ? 1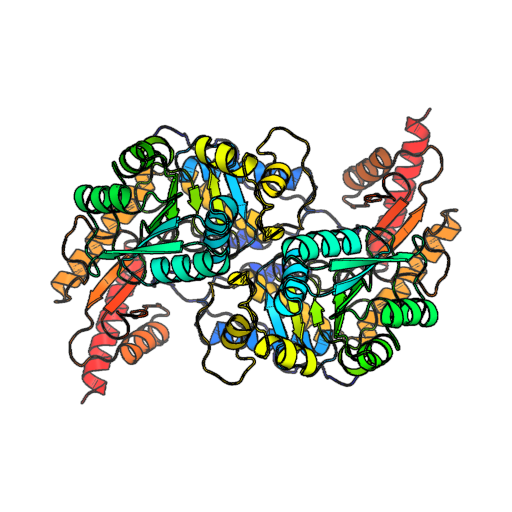6.484 -15.156 5.492 1 98.81 273 GLU A CA 1
ATOM 2101 C C . GLU A 1 273 ? 16.844 -15.789 4.148 1 98.81 273 GLU A C 1
ATOM 2103 O O . GLU A 1 273 ? 17.484 -16.844 4.102 1 98.81 273 GLU A O 1
ATOM 2108 N N . LEU A 1 274 ? 16.391 -15.172 3.088 1 98.75 274 LEU A N 1
ATOM 2109 C CA . LEU A 1 274 ? 16.734 -15.633 1.748 1 98.75 274 LEU A CA 1
ATOM 2110 C C . LEU A 1 274 ? 18.234 -15.625 1.535 1 98.75 274 LEU A C 1
ATOM 2112 O O . LEU A 1 274 ? 18.797 -16.594 1.019 1 98.75 274 LEU A O 1
ATOM 2116 N N . ALA A 1 275 ? 18.844 -14.531 1.905 1 98.56 275 ALA A N 1
ATOM 2117 C CA . ALA A 1 275 ? 20.281 -14.383 1.741 1 98.56 275 ALA A CA 1
ATOM 2118 C C . ALA A 1 275 ? 21.047 -15.414 2.568 1 98.56 275 ALA A C 1
ATOM 2120 O O . ALA A 1 275 ? 22.047 -15.969 2.113 1 98.56 275 ALA A O 1
ATOM 2121 N N . GLU A 1 276 ? 20.594 -15.672 3.756 1 98.56 276 GLU A N 1
ATOM 2122 C CA . GLU A 1 276 ? 21.234 -16.641 4.652 1 98.56 276 GLU A CA 1
ATOM 2123 C C . GLU A 1 276 ? 21.125 -18.062 4.109 1 98.56 276 GLU A C 1
ATOM 2125 O O . GLU A 1 276 ? 22.078 -18.828 4.152 1 98.56 276 GLU A O 1
ATOM 2130 N N . GLU A 1 277 ? 19.953 -18.375 3.617 1 98.25 277 GLU A N 1
ATOM 2131 C CA . GLU A 1 277 ? 19.719 -19.703 3.051 1 98.25 277 GLU A CA 1
ATOM 2132 C C . GLU A 1 277 ? 20.469 -19.875 1.73 1 98.25 277 GLU A C 1
ATOM 2134 O O . GLU A 1 277 ? 21.031 -20.938 1.461 1 98.25 277 GLU A O 1
ATOM 2139 N N . GLY A 1 278 ? 20.453 -18.797 0.921 1 98.25 278 GLY A N 1
ATOM 2140 C CA . GLY A 1 278 ? 21 -18.828 -0.422 1 98.25 278 GLY A CA 1
ATOM 2141 C C . GLY A 1 278 ? 20 -19.266 -1.471 1 98.25 278 GLY A C 1
ATOM 2142 O O . GLY A 1 278 ? 19.203 -20.172 -1.229 1 98.25 278 GLY A O 1
ATOM 2143 N N . LEU A 1 279 ? 20.094 -18.719 -2.59 1 98.56 279 LEU A N 1
ATOM 2144 C CA . LEU A 1 279 ? 19.109 -18.953 -3.643 1 98.56 279 LEU A CA 1
ATOM 2145 C C . LEU A 1 279 ? 19.156 -20.406 -4.117 1 98.56 279 LEU A C 1
ATOM 2147 O O . LEU A 1 279 ? 18.125 -21.062 -4.254 1 98.56 279 LEU A O 1
ATOM 2151 N N . LEU A 1 280 ? 20.312 -20.938 -4.355 1 98.31 280 LEU A N 1
ATOM 2152 C CA . LEU A 1 280 ? 20.453 -22.297 -4.867 1 98.31 280 LEU A CA 1
ATOM 2153 C C . LEU A 1 280 ? 19.844 -23.312 -3.902 1 98.31 280 LEU A C 1
ATOM 2155 O O . LEU A 1 280 ? 19.141 -24.234 -4.324 1 98.31 280 LEU A O 1
ATOM 2159 N N . PHE A 1 281 ? 20.141 -23.125 -2.615 1 98.38 281 PHE A N 1
ATOM 2160 C CA . PHE A 1 281 ? 19.609 -24.016 -1.598 1 98.38 281 PHE A CA 1
ATOM 2161 C C . PHE A 1 281 ? 18.094 -23.875 -1.488 1 98.38 281 PHE A C 1
ATOM 2163 O O . PHE A 1 281 ? 17.375 -24.859 -1.361 1 98.38 281 PHE A O 1
ATOM 2170 N N . ARG A 1 282 ? 17.625 -22.688 -1.513 1 98.56 282 ARG A N 1
ATOM 2171 C CA . ARG A 1 282 ? 16.188 -22.453 -1.409 1 98.56 282 ARG A CA 1
ATOM 2172 C C . ARG A 1 282 ? 15.453 -23.031 -2.604 1 98.56 282 ARG A C 1
ATOM 2174 O O . ARG A 1 282 ? 14.375 -23.625 -2.449 1 98.56 282 ARG A O 1
ATOM 2181 N N . TRP A 1 283 ? 16.016 -22.828 -3.84 1 98.69 283 TRP A N 1
ATOM 2182 C CA . TRP A 1 283 ? 15.43 -23.422 -5.031 1 98.69 283 TRP A CA 1
ATOM 2183 C C . TRP A 1 283 ? 15.367 -24.938 -4.902 1 98.69 283 TRP A C 1
ATOM 2185 O O . TRP A 1 283 ? 14.336 -25.562 -5.195 1 98.69 283 TRP A O 1
ATOM 2195 N N . SER A 1 284 ? 16.406 -25.484 -4.461 1 98.69 284 SER A N 1
ATOM 2196 C CA . SER A 1 284 ? 16.5 -26.938 -4.305 1 98.69 284 SER A CA 1
ATOM 2197 C C . SER A 1 284 ? 15.492 -27.438 -3.275 1 98.69 284 SER A C 1
ATOM 2199 O O . SER A 1 284 ? 14.828 -28.453 -3.496 1 98.69 284 SER A O 1
ATOM 2201 N N . ARG A 1 285 ? 15.406 -26.781 -2.146 1 98.69 285 ARG A N 1
ATOM 2202 C CA . ARG A 1 285 ? 14.453 -27.156 -1.11 1 98.69 285 ARG A CA 1
ATOM 2203 C C . ARG A 1 285 ? 13.023 -27.172 -1.657 1 98.69 285 ARG A C 1
ATOM 2205 O O . ARG A 1 285 ? 12.289 -28.141 -1.455 1 98.69 285 ARG A O 1
ATOM 2212 N N . HIS A 1 286 ? 12.664 -26.125 -2.328 1 98.88 286 HIS A N 1
ATOM 2213 C CA . HIS A 1 286 ? 11.32 -26.062 -2.896 1 98.88 286 HIS A CA 1
ATOM 2214 C C . HIS A 1 286 ? 11.102 -27.188 -3.9 1 98.88 286 HIS A C 1
ATOM 2216 O O . HIS A 1 286 ? 10.031 -27.812 -3.916 1 98.88 286 HIS A O 1
ATOM 2222 N N . LYS A 1 287 ? 12.047 -27.406 -4.738 1 98.69 287 LYS A N 1
ATOM 2223 C CA . LYS A 1 287 ? 11.961 -28.453 -5.746 1 98.69 287 LYS A CA 1
ATOM 2224 C C . LYS A 1 287 ? 11.773 -29.828 -5.094 1 98.69 287 LYS A C 1
ATOM 2226 O O . LYS A 1 287 ? 10.922 -30.609 -5.512 1 98.69 287 LYS A O 1
ATOM 2231 N N . LEU A 1 288 ? 12.539 -30.109 -4.09 1 98.81 288 LEU A N 1
ATOM 2232 C CA . LEU A 1 288 ? 12.523 -31.422 -3.432 1 98.81 288 LEU A CA 1
ATOM 2233 C C . LEU A 1 288 ? 11.219 -31.625 -2.672 1 98.81 288 LEU A C 1
ATOM 2235 O O . LEU A 1 288 ? 10.633 -32.719 -2.717 1 98.81 288 LEU A O 1
ATOM 2239 N N . VAL A 1 289 ? 10.789 -30.625 -1.972 1 98.88 289 VAL A N 1
ATOM 2240 C CA . VAL A 1 289 ? 9.547 -30.719 -1.213 1 98.88 289 VAL A CA 1
ATOM 2241 C C . VAL A 1 289 ? 8.367 -30.922 -2.168 1 98.88 289 VAL A C 1
ATOM 2243 O O . VAL A 1 289 ? 7.473 -31.719 -1.906 1 98.88 289 VAL A O 1
ATOM 2246 N N . ALA A 1 290 ? 8.375 -30.203 -3.266 1 98.81 290 ALA A N 1
ATOM 2247 C CA . ALA A 1 290 ? 7.316 -30.344 -4.266 1 98.81 290 ALA A CA 1
ATOM 2248 C C . ALA A 1 290 ? 7.312 -31.75 -4.859 1 98.81 290 ALA A C 1
ATOM 2250 O O . ALA A 1 290 ? 6.25 -32.312 -5.113 1 98.81 290 ALA A O 1
ATOM 2251 N N . ALA A 1 291 ? 8.477 -32.25 -5.141 1 98.5 291 ALA A N 1
ATOM 2252 C CA . ALA A 1 291 ? 8.586 -33.594 -5.68 1 98.5 291 ALA A CA 1
ATOM 2253 C C . ALA A 1 291 ? 7.984 -34.625 -4.727 1 98.5 291 ALA A C 1
ATOM 2255 O O . ALA A 1 291 ? 7.281 -35.531 -5.16 1 98.5 291 ALA A O 1
ATOM 2256 N N . LYS A 1 292 ? 8.273 -34.406 -3.48 1 98.62 292 LYS A N 1
ATOM 2257 C CA . LYS A 1 292 ? 7.711 -35.312 -2.471 1 98.62 292 LYS A CA 1
ATOM 2258 C C . LYS A 1 292 ? 6.188 -35.219 -2.455 1 98.62 292 LYS A C 1
ATOM 2260 O O . LYS A 1 292 ? 5.504 -36.25 -2.4 1 98.62 292 LYS A O 1
ATOM 2265 N N . LEU A 1 293 ? 5.699 -34.094 -2.463 1 98.75 293 LEU A N 1
ATOM 2266 C CA . LEU A 1 293 ? 4.25 -33.906 -2.473 1 98.75 293 LEU A CA 1
ATOM 2267 C C . LEU A 1 293 ? 3.629 -34.594 -3.688 1 98.75 293 LEU A C 1
ATOM 2269 O O . LEU A 1 293 ? 2.625 -35.312 -3.562 1 98.75 293 LEU A O 1
ATOM 2273 N N . ARG A 1 294 ? 4.168 -34.375 -4.863 1 98.56 294 ARG A N 1
ATOM 2274 C CA . ARG A 1 294 ? 3.641 -34.938 -6.09 1 98.56 294 ARG A CA 1
ATOM 2275 C C . ARG A 1 294 ? 3.645 -36.469 -6.012 1 98.56 294 ARG A C 1
ATOM 2277 O O . ARG A 1 294 ? 2.668 -37.125 -6.395 1 98.56 294 ARG A O 1
ATOM 2284 N N . GLU A 1 295 ? 4.727 -36.969 -5.539 1 98.38 295 GLU A N 1
ATOM 2285 C CA . GLU A 1 295 ? 4.832 -38.406 -5.402 1 98.38 295 GLU A CA 1
ATOM 2286 C C . GLU A 1 295 ? 3.73 -38.969 -4.5 1 98.38 295 GLU A C 1
ATOM 2288 O O . GLU A 1 295 ? 3.062 -39.938 -4.855 1 98.38 295 GLU A O 1
ATOM 2293 N N . GLU A 1 296 ? 3.535 -38.375 -3.389 1 98.62 296 GLU A N 1
ATOM 2294 C CA . GLU A 1 296 ? 2.545 -38.812 -2.418 1 98.62 296 GLU A CA 1
ATOM 2295 C C . GLU A 1 296 ? 1.126 -38.656 -2.959 1 98.62 296 GLU A C 1
ATOM 2297 O O . GLU A 1 296 ? 0.254 -39.5 -2.688 1 98.62 296 GLU A O 1
ATOM 2302 N N . LEU A 1 297 ? 0.904 -37.625 -3.682 1 98.31 297 LEU A N 1
ATOM 2303 C CA . LEU A 1 297 ? -0.407 -37.406 -4.277 1 98.31 297 LEU A CA 1
ATOM 2304 C C . LEU A 1 297 ? -0.707 -38.438 -5.348 1 98.31 297 LEU A C 1
ATOM 2306 O O . LEU A 1 297 ? -1.825 -38.969 -5.422 1 98.31 297 LEU A O 1
ATOM 2310 N N . LEU A 1 298 ? 0.259 -38.719 -6.145 1 97.94 298 LEU A N 1
ATOM 2311 C CA . LEU A 1 298 ? 0.1 -39.719 -7.18 1 97.94 298 LEU A CA 1
ATOM 2312 C C . LEU A 1 298 ? -0.183 -41.094 -6.562 1 97.94 298 LEU A C 1
ATOM 2314 O O . LEU A 1 298 ? -1.029 -41.844 -7.059 1 97.94 298 LEU A O 1
ATOM 2318 N N . LYS A 1 299 ? 0.489 -41.375 -5.512 1 97.75 299 LYS A N 1
ATOM 2319 C CA . LYS A 1 299 ? 0.257 -42.625 -4.797 1 97.75 299 LYS A CA 1
ATOM 2320 C C . LYS A 1 299 ? -1.183 -42.719 -4.301 1 97.75 299 LYS A C 1
ATOM 2322 O O . LYS A 1 299 ? -1.744 -43.812 -4.203 1 97.75 299 LYS A O 1
ATOM 2327 N N . ARG A 1 300 ? -1.732 -41.625 -4.023 1 96 300 ARG A N 1
ATOM 2328 C CA . ARG A 1 300 ? -3.092 -41.531 -3.5 1 96 300 ARG A CA 1
ATOM 2329 C C . ARG A 1 300 ? -4.113 -41.531 -4.633 1 96 300 ARG A C 1
ATOM 2331 O O . ARG A 1 300 ? -5.32 -41.5 -4.387 1 96 300 ARG A O 1
ATOM 2338 N N . GLY A 1 301 ? -3.648 -41.469 -5.879 1 95.94 301 GLY A N 1
ATOM 2339 C CA . GLY A 1 301 ? -4.531 -41.562 -7.031 1 95.94 301 GLY A CA 1
ATOM 2340 C C . GLY A 1 301 ? -4.914 -40.219 -7.605 1 95.94 301 GLY A C 1
ATOM 2341 O O . GLY A 1 301 ? -5.723 -40.125 -8.531 1 95.94 301 GLY A O 1
ATOM 2342 N N . PHE A 1 302 ? -4.355 -39.156 -7.082 1 97.12 302 PHE A N 1
ATOM 2343 C CA . PHE A 1 302 ? -4.637 -37.844 -7.641 1 97.12 302 PHE A CA 1
ATOM 2344 C C . PHE A 1 302 ? -3.957 -37.688 -9 1 97.12 302 PHE A C 1
ATOM 2346 O O . PHE A 1 302 ? -2.943 -38.312 -9.273 1 97.12 302 PHE A O 1
ATOM 2353 N N . GLN A 1 303 ? -4.609 -36.875 -9.758 1 97.19 303 GLN A N 1
ATOM 2354 C CA . GLN A 1 303 ? -4.008 -36.469 -11.031 1 97.19 303 GLN A CA 1
ATOM 2355 C C . GLN A 1 303 ? -3.477 -35.031 -10.969 1 97.19 303 GLN A C 1
ATOM 2357 O O . GLN A 1 303 ? -4.184 -34.125 -10.539 1 97.19 303 GLN A O 1
ATOM 2362 N N . LEU A 1 304 ? -2.26 -34.938 -11.406 1 97.5 304 LEU A N 1
ATOM 2363 C CA . LEU A 1 304 ? -1.702 -33.594 -11.508 1 97.5 304 LEU A CA 1
ATOM 2364 C C . LEU A 1 304 ? -2.385 -32.812 -12.617 1 97.5 304 LEU A C 1
ATOM 2366 O O . LEU A 1 304 ? -2.688 -33.344 -13.68 1 97.5 304 LEU A O 1
ATOM 2370 N N . TYR A 1 305 ? -2.711 -31.547 -12.406 1 96 305 TYR A N 1
ATOM 2371 C CA . TYR A 1 305 ? -3.352 -30.719 -13.422 1 96 305 TYR A CA 1
ATOM 2372 C C . TYR A 1 305 ? -2.371 -30.375 -14.531 1 96 305 TYR A C 1
ATOM 2374 O O . TYR A 1 305 ? -2.727 -30.406 -15.711 1 96 305 TYR A O 1
ATOM 2382 N N . VAL A 1 306 ? -1.17 -29.906 -14.141 1 96.19 306 VAL A N 1
ATOM 2383 C CA . VAL A 1 306 ? -0.087 -29.703 -15.094 1 96.19 306 VAL A CA 1
ATOM 2384 C C . VAL A 1 306 ? 0.665 -31.016 -15.32 1 96.19 306 VAL A C 1
ATOM 2386 O O . VAL A 1 306 ? 1.4 -31.469 -14.445 1 96.19 306 VAL A O 1
ATOM 2389 N N . LYS A 1 307 ? 0.571 -31.547 -16.453 1 94.81 307 LYS A N 1
ATOM 2390 C CA . LYS A 1 307 ? 1.037 -32.906 -16.719 1 94.81 307 LYS A CA 1
ATOM 2391 C C . LYS A 1 307 ? 2.521 -32.906 -17.078 1 94.81 307 LYS A C 1
ATOM 2393 O O . LYS A 1 307 ? 3.271 -33.781 -16.594 1 94.81 307 LYS A O 1
ATOM 2398 N N . ASN A 1 308 ? 2.912 -31.969 -17.906 1 95.38 308 ASN A N 1
ATOM 2399 C CA . ASN A 1 308 ? 4.301 -31.906 -18.344 1 95.38 308 ASN A CA 1
ATOM 2400 C C . ASN A 1 308 ? 5.215 -31.359 -17.25 1 95.38 308 ASN A C 1
ATOM 2402 O O . ASN A 1 308 ? 5.074 -30.203 -16.828 1 95.38 308 ASN A O 1
ATOM 2406 N N . PRO A 1 309 ? 6.156 -32.125 -16.781 1 95.56 309 PRO A N 1
ATOM 2407 C CA . PRO A 1 309 ? 7.039 -31.688 -15.703 1 95.56 309 PRO A CA 1
ATOM 2408 C C . PRO A 1 309 ? 7.766 -30.375 -16.016 1 95.56 309 PRO A C 1
ATOM 2410 O O . PRO A 1 309 ? 8.078 -29.594 -15.109 1 95.56 309 PRO A O 1
ATOM 2413 N N . LYS A 1 310 ? 7.938 -30.141 -17.281 1 94.06 310 LYS A N 1
ATOM 2414 C CA . LYS A 1 310 ? 8.641 -28.938 -17.703 1 94.06 310 LYS A CA 1
ATOM 2415 C C . LYS A 1 310 ? 7.891 -27.672 -17.281 1 94.06 310 LYS A C 1
ATOM 2417 O O . LYS A 1 310 ? 8.5 -26.625 -17.078 1 94.06 310 LYS A O 1
ATOM 2422 N N . PHE A 1 311 ? 6.605 -27.844 -17.109 1 96.44 311 PHE A N 1
ATOM 2423 C CA . PHE A 1 311 ? 5.762 -26.672 -16.844 1 96.44 311 PHE A CA 1
ATOM 2424 C C . PHE A 1 311 ? 5.254 -26.703 -15.414 1 96.44 311 PHE A C 1
ATOM 2426 O O . PHE A 1 311 ? 4.426 -25.875 -15.023 1 96.44 311 PHE A O 1
ATOM 2433 N N . GLN A 1 312 ? 5.762 -27.625 -14.586 1 97.19 312 GLN A N 1
ATOM 2434 C CA . GLN A 1 312 ? 5.289 -27.734 -13.211 1 97.19 312 GLN A CA 1
ATOM 2435 C C . GLN A 1 312 ? 6.035 -26.781 -12.289 1 97.19 312 GLN A C 1
ATOM 2437 O O . GLN A 1 312 ? 7.262 -26.656 -12.367 1 97.19 312 GLN A O 1
ATOM 2442 N N . LEU A 1 313 ? 5.293 -26.125 -11.445 1 97.75 313 LEU A N 1
ATOM 2443 C CA . LEU A 1 313 ? 5.867 -25.234 -10.438 1 97.75 313 LEU A CA 1
ATOM 2444 C C . LEU A 1 313 ? 6.293 -26.016 -9.203 1 97.75 313 LEU A C 1
ATOM 2446 O O . LEU A 1 313 ? 5.648 -27 -8.836 1 97.75 313 LEU A O 1
ATOM 2450 N N . SER A 1 314 ? 7.348 -25.562 -8.578 1 98.38 314 SER A N 1
ATOM 2451 C CA . SER A 1 314 ? 7.73 -26.078 -7.27 1 98.38 314 SER A CA 1
ATOM 2452 C C . SER A 1 314 ? 6.977 -25.391 -6.145 1 98.38 314 SER A C 1
ATOM 2454 O O . SER A 1 314 ? 6.871 -25.922 -5.039 1 98.38 314 SER A O 1
ATOM 2456 N N . THR A 1 315 ? 6.418 -24.219 -6.398 1 98.75 315 THR A N 1
ATOM 2457 C CA . THR A 1 315 ? 5.809 -23.391 -5.363 1 98.75 315 THR A CA 1
ATOM 2458 C C . THR A 1 315 ? 4.316 -23.688 -5.238 1 98.75 315 THR A C 1
ATOM 2460 O O . THR A 1 315 ? 3.705 -23.422 -4.203 1 98.75 315 THR A O 1
ATOM 2463 N N . ILE A 1 316 ? 3.713 -24.188 -6.297 1 98.19 316 ILE A N 1
ATOM 2464 C CA . ILE A 1 316 ? 2.295 -24.531 -6.305 1 98.19 316 ILE A CA 1
ATOM 2465 C C . ILE A 1 316 ? 2.09 -25.859 -7.031 1 98.19 316 ILE A C 1
ATOM 2467 O O . ILE A 1 316 ? 2.469 -26 -8.195 1 98.19 316 ILE A O 1
ATOM 2471 N N . VAL A 1 317 ? 1.516 -26.766 -6.406 1 98.19 317 VAL A N 1
ATOM 2472 C CA . VAL A 1 317 ? 1.128 -28.047 -7.008 1 98.19 317 VAL A CA 1
ATOM 2473 C C . VAL A 1 317 ? -0.39 -28.094 -7.168 1 98.19 317 VAL A C 1
ATOM 2475 O O . VAL A 1 317 ? -1.127 -27.984 -6.184 1 98.19 317 VAL A O 1
ATOM 2478 N N . SER A 1 318 ? -0.824 -28.266 -8.398 1 97.25 318 SER A N 1
ATOM 2479 C CA . SER A 1 318 ? -2.256 -28.328 -8.68 1 97.25 318 SER A CA 1
ATOM 2480 C C . SER A 1 318 ? -2.686 -29.75 -9.047 1 97.25 318 SER A C 1
ATOM 2482 O O . SER A 1 318 ? -2.033 -30.406 -9.859 1 97.25 318 SER A O 1
ATOM 2484 N N . ILE A 1 319 ? -3.756 -30.156 -8.438 1 97.62 319 ILE A N 1
ATOM 2485 C CA . ILE A 1 319 ? -4.289 -31.484 -8.727 1 97.62 319 ILE A CA 1
ATOM 2486 C C . ILE A 1 319 ? -5.773 -31.375 -9.078 1 97.62 319 ILE A C 1
ATOM 2488 O O . ILE A 1 319 ? -6.449 -30.422 -8.656 1 97.62 319 ILE A O 1
ATOM 2492 N N . GLU A 1 320 ? -6.254 -32.281 -9.812 1 96.75 320 GLU A N 1
ATOM 2493 C CA . GLU A 1 320 ? -7.672 -32.344 -10.156 1 96.75 320 GLU A CA 1
ATOM 2494 C C . GLU A 1 320 ? -8.516 -32.781 -8.977 1 96.75 320 GLU A C 1
ATOM 2496 O O . GLU A 1 320 ? -8.109 -33.688 -8.219 1 96.75 320 GLU A O 1
ATOM 2501 N N . ILE A 1 321 ? -9.609 -32.188 -8.828 1 95.12 321 ILE A N 1
ATOM 2502 C CA . ILE A 1 321 ? -10.57 -32.656 -7.828 1 95.12 321 ILE A CA 1
ATOM 2503 C C . ILE A 1 321 ? -11.164 -33.969 -8.266 1 95.12 321 ILE A C 1
ATOM 2505 O O . ILE A 1 321 ? -11.641 -34.125 -9.398 1 95.12 321 ILE A O 1
ATOM 2509 N N . PRO A 1 322 ? -11.156 -34.906 -7.398 1 92.5 322 PRO A N 1
ATOM 2510 C CA . PRO A 1 322 ? -11.797 -36.188 -7.777 1 92.5 322 PRO A CA 1
ATOM 2511 C C . PRO A 1 322 ? -13.273 -36 -8.125 1 92.5 322 PRO A C 1
ATOM 2513 O O . PRO A 1 322 ? -13.945 -35.156 -7.555 1 92.5 322 PRO A O 1
ATOM 2516 N N . ARG A 1 323 ? -13.773 -36.844 -8.984 1 91.06 323 ARG A N 1
ATOM 2517 C CA . ARG A 1 323 ? -15.148 -36.781 -9.453 1 91.06 323 ARG A CA 1
ATOM 2518 C C . ARG A 1 323 ? -16.125 -36.875 -8.289 1 91.06 323 ARG A C 1
ATOM 2520 O O . ARG A 1 323 ? -16 -37.75 -7.434 1 91.06 323 ARG A O 1
ATOM 2527 N N . GLY A 1 324 ? -17 -35.969 -8.289 1 89.75 324 GLY A N 1
ATOM 2528 C CA . GLY A 1 324 ? -18.094 -36 -7.32 1 89.75 324 GLY A CA 1
ATOM 2529 C C . GLY A 1 324 ? -17.734 -35.375 -5.996 1 89.75 324 GLY A C 1
ATOM 2530 O O . GLY A 1 324 ? -18.578 -35.25 -5.102 1 89.75 324 GLY A O 1
ATOM 2531 N N . ILE A 1 325 ? -16.547 -35 -5.836 1 91.94 325 ILE A N 1
ATOM 2532 C CA . ILE A 1 325 ? -16.125 -34.406 -4.574 1 91.94 325 ILE A CA 1
ATOM 2533 C C . ILE A 1 325 ? -16.344 -32.906 -4.609 1 91.94 325 ILE A C 1
ATOM 2535 O O . ILE A 1 325 ? -15.969 -32.219 -5.574 1 91.94 325 ILE A O 1
ATOM 2539 N N . ASN A 1 326 ? -16.938 -32.406 -3.596 1 91.06 326 ASN A N 1
ATOM 2540 C CA . ASN A 1 326 ? -17.188 -30.984 -3.436 1 91.06 326 ASN A CA 1
ATOM 2541 C C . ASN A 1 326 ? -15.992 -30.281 -2.787 1 91.06 326 ASN A C 1
ATOM 2543 O O . ASN A 1 326 ? -15.672 -30.547 -1.626 1 91.06 326 ASN A O 1
ATOM 2547 N N . MET A 1 327 ? -15.406 -29.359 -3.477 1 92.44 327 MET A N 1
ATOM 2548 C CA . MET A 1 327 ? -14.211 -28.656 -3.021 1 92.44 327 MET A CA 1
ATOM 2549 C C . MET A 1 327 ? -14.477 -27.922 -1.705 1 92.44 327 MET A C 1
ATOM 2551 O O . MET A 1 327 ? -13.594 -27.859 -0.846 1 92.44 327 MET A O 1
ATOM 2555 N N . ASN A 1 328 ? -15.625 -27.359 -1.562 1 92.19 328 ASN A N 1
ATOM 2556 C CA . ASN A 1 328 ? -15.961 -26.625 -0.35 1 92.19 328 ASN A CA 1
ATOM 2557 C C . ASN A 1 328 ? -15.922 -27.516 0.883 1 92.19 328 ASN A C 1
ATOM 2559 O O . ASN A 1 328 ? -15.5 -27.094 1.959 1 92.19 328 ASN A O 1
ATOM 2563 N N . ILE A 1 329 ? -16.391 -28.703 0.758 1 93.56 329 ILE A N 1
ATOM 2564 C CA . ILE A 1 329 ? -16.375 -29.656 1.862 1 93.56 329 ILE A CA 1
ATOM 2565 C C . ILE A 1 329 ? -14.922 -30.016 2.221 1 93.56 329 ILE A C 1
ATOM 2567 O O . ILE A 1 329 ? -14.562 -30.047 3.4 1 93.56 329 ILE A O 1
ATOM 2571 N N . LEU A 1 330 ? -14.141 -30.25 1.182 1 94.44 330 LEU A N 1
ATOM 2572 C CA . LEU A 1 330 ? -12.742 -30.609 1.392 1 94.44 330 LEU A CA 1
ATOM 2573 C C . LEU A 1 330 ? -12.008 -29.484 2.131 1 94.44 330 LEU A C 1
ATOM 2575 O O . LEU A 1 330 ? -11.336 -29.75 3.133 1 94.44 330 LEU A O 1
ATOM 2579 N N . SER A 1 331 ? -12.133 -28.297 1.625 1 94.75 331 SER A N 1
ATOM 2580 C CA . SER A 1 331 ? -11.414 -27.156 2.182 1 94.75 331 SER A CA 1
ATOM 2581 C C . SER A 1 331 ? -11.891 -26.828 3.596 1 94.75 331 SER A C 1
ATOM 2583 O O . SER A 1 331 ? -11.086 -26.516 4.473 1 94.75 331 SER A O 1
ATOM 2585 N N . THR A 1 332 ? -13.188 -26.891 3.852 1 95.44 332 THR A N 1
ATOM 2586 C CA . THR A 1 332 ? -13.75 -26.594 5.164 1 95.44 332 THR A CA 1
ATOM 2587 C C . THR A 1 332 ? -13.281 -27.609 6.199 1 95.44 332 THR A C 1
ATOM 2589 O O . THR A 1 332 ? -12.914 -27.25 7.316 1 95.44 332 THR A O 1
ATOM 2592 N N . ARG A 1 333 ? -13.32 -28.875 5.836 1 96.19 333 ARG A N 1
ATOM 2593 C CA . ARG A 1 333 ? -12.898 -29.938 6.738 1 96.19 333 ARG A CA 1
ATOM 2594 C C . ARG A 1 333 ? -11.422 -29.797 7.094 1 96.19 333 ARG A C 1
ATOM 2596 O O . ARG A 1 333 ? -11.047 -29.938 8.258 1 96.19 333 ARG A O 1
ATOM 2603 N N . ALA A 1 334 ? -10.633 -29.594 6.082 1 97.25 334 ALA A N 1
ATOM 2604 C CA . ALA A 1 334 ? -9.195 -29.422 6.309 1 97.25 334 ALA A CA 1
ATOM 2605 C C . ALA A 1 334 ? -8.922 -28.25 7.242 1 97.25 334 ALA A C 1
ATOM 2607 O O . ALA A 1 334 ? -8.086 -28.344 8.141 1 97.25 334 ALA A O 1
ATOM 2608 N N . MET A 1 335 ? -9.625 -27.141 7.086 1 96.88 335 MET A N 1
ATOM 2609 C CA . MET A 1 335 ? -9.461 -25.938 7.906 1 96.88 335 MET A CA 1
ATOM 2610 C C . MET A 1 335 ? -9.961 -26.188 9.328 1 96.88 335 MET A C 1
ATOM 2612 O O . MET A 1 335 ? -9.258 -25.859 10.297 1 96.88 335 MET A O 1
ATOM 2616 N N . GLU A 1 336 ? -11.078 -26.688 9.484 1 96.06 336 GLU A N 1
ATOM 2617 C CA . GLU A 1 336 ? -11.727 -26.844 10.789 1 96.06 336 GLU A CA 1
ATOM 2618 C C . GLU A 1 336 ? -10.969 -27.844 11.664 1 96.06 336 GLU A C 1
ATOM 2620 O O . GLU A 1 336 ? -10.789 -27.609 12.859 1 96.06 336 GLU A O 1
ATOM 2625 N N . ARG A 1 337 ? -10.539 -28.891 11.062 1 97.12 337 ARG A N 1
ATOM 2626 C CA . ARG A 1 337 ? -9.992 -29.984 11.867 1 97.12 337 ARG A CA 1
ATOM 2627 C C . ARG A 1 337 ? -8.477 -29.844 12.008 1 97.12 337 ARG A C 1
ATOM 2629 O O . ARG A 1 337 ? -7.91 -30.219 13.031 1 97.12 337 ARG A O 1
ATOM 2636 N N . TYR A 1 338 ? -7.871 -29.281 11.016 1 97.38 338 TYR A N 1
ATOM 2637 C CA . TYR A 1 338 ? -6.41 -29.312 11.016 1 97.38 338 TYR A CA 1
ATOM 2638 C C . TYR A 1 338 ? -5.836 -27.891 10.992 1 97.38 338 TYR A C 1
ATOM 2640 O O . TYR A 1 338 ? -4.641 -27.703 11.219 1 97.38 338 TYR A O 1
ATOM 2648 N N . GLY A 1 339 ? -6.637 -26.828 10.688 1 97.19 339 GLY A N 1
ATOM 2649 C CA . GLY A 1 339 ? -6.145 -25.469 10.531 1 97.19 339 GLY A CA 1
ATOM 2650 C C . GLY A 1 339 ? -5.316 -25.281 9.281 1 97.19 339 GLY A C 1
ATOM 2651 O O . GLY A 1 339 ? -4.441 -24.406 9.234 1 97.19 339 GLY A O 1
ATOM 2652 N N . VAL A 1 340 ? -5.555 -26.125 8.273 1 97.88 340 VAL A N 1
ATOM 2653 C CA . VAL A 1 340 ? -4.777 -26.094 7.043 1 97.88 340 VAL A CA 1
ATOM 2654 C C . VAL A 1 340 ? -5.633 -25.562 5.898 1 97.88 340 VAL A C 1
ATOM 2656 O O . VAL A 1 340 ? -6.734 -26.062 5.652 1 97.88 340 VAL A O 1
ATOM 2659 N N . GLU A 1 341 ? -5.109 -24.562 5.262 1 96.56 341 GLU A N 1
ATOM 2660 C CA . GLU A 1 341 ? -5.789 -23.984 4.105 1 96.56 341 GLU A CA 1
ATOM 2661 C C . GLU A 1 341 ? -5.406 -24.719 2.82 1 96.56 341 GLU A C 1
ATOM 2663 O O . GLU A 1 341 ? -4.223 -24.844 2.5 1 96.56 341 GLU A O 1
ATOM 2668 N N . ILE A 1 342 ? -6.371 -25.172 2.096 1 92.25 342 ILE A N 1
ATOM 2669 C CA . ILE A 1 342 ? -6.227 -25.594 0.707 1 92.25 342 ILE A CA 1
ATOM 2670 C C . ILE A 1 342 ? -7.164 -24.766 -0.181 1 92.25 342 ILE A C 1
ATOM 2672 O O . ILE A 1 342 ? -8.242 -24.359 0.255 1 92.25 342 ILE A O 1
ATOM 2676 N N . SER A 1 343 ? -6.703 -24.5 -1.36 1 94.38 343 SER A N 1
ATOM 2677 C CA . SER A 1 343 ? -7.461 -23.578 -2.199 1 94.38 343 SER A CA 1
ATOM 2678 C C . SER A 1 343 ? -7.973 -24.266 -3.459 1 94.38 343 SER A C 1
ATOM 2680 O O . SER A 1 343 ? -7.297 -25.141 -4.012 1 94.38 343 SER A O 1
ATOM 2682 N N . GLY A 1 344 ? -9.156 -23.859 -3.82 1 93.62 344 GLY A N 1
ATOM 2683 C CA . GLY A 1 344 ? -9.695 -24.312 -5.094 1 93.62 344 GLY A CA 1
ATOM 2684 C C . GLY A 1 344 ? -9.18 -23.516 -6.277 1 93.62 344 GLY A C 1
ATOM 2685 O O . GLY A 1 344 ? -8.344 -22.625 -6.113 1 93.62 344 GLY A O 1
ATOM 2686 N N . GLY A 1 345 ? -9.688 -23.953 -7.441 1 91.31 345 GLY A N 1
ATOM 2687 C CA . GLY A 1 345 ? -9.336 -23.25 -8.656 1 91.31 345 GLY A CA 1
ATOM 2688 C C . GLY A 1 345 ? -9.93 -21.859 -8.734 1 91.31 345 GLY A C 1
ATOM 2689 O O . GLY A 1 345 ? -10.797 -21.5 -7.934 1 91.31 345 GLY A O 1
ATOM 2690 N N . LEU A 1 346 ? -9.461 -21.078 -9.617 1 87.44 346 LEU A N 1
ATOM 2691 C CA . LEU A 1 346 ? -9.898 -19.703 -9.859 1 87.44 346 LEU A CA 1
ATOM 2692 C C . LEU A 1 346 ? -10.133 -19.469 -11.352 1 87.44 346 LEU A C 1
ATOM 2694 O O . LEU A 1 346 ? -9.344 -19.906 -12.188 1 87.44 346 LEU A O 1
ATOM 2698 N N . GLY A 1 347 ? -11.164 -18.75 -11.594 1 83.5 347 GLY A N 1
ATOM 2699 C CA . GLY A 1 347 ? -11.492 -18.516 -12.992 1 83.5 347 GLY A CA 1
ATOM 2700 C C . GLY A 1 347 ? -11.852 -19.781 -13.742 1 83.5 347 GLY A C 1
ATOM 2701 O O . GLY A 1 347 ? -12.742 -20.531 -13.32 1 83.5 347 GLY A O 1
ATOM 2702 N N . PRO A 1 348 ? -11.047 -20.094 -14.797 1 81.94 348 PRO A N 1
ATOM 2703 C CA . PRO A 1 348 ? -11.375 -21.266 -15.625 1 81.94 348 PRO A CA 1
ATOM 2704 C C . PRO A 1 348 ? -11.164 -22.594 -14.891 1 81.94 348 PRO A C 1
ATOM 2706 O O . PRO A 1 348 ? -11.688 -23.625 -15.32 1 81.94 348 PRO A O 1
ATOM 2709 N N . THR A 1 349 ? -10.461 -22.531 -13.812 1 90.62 349 THR A N 1
ATOM 2710 C CA . THR A 1 349 ? -10.164 -23.766 -13.086 1 90.62 349 THR A CA 1
ATOM 2711 C C . THR A 1 349 ? -11.07 -23.906 -11.867 1 90.62 349 THR A C 1
ATOM 2713 O O . THR A 1 349 ? -10.922 -24.844 -11.086 1 90.62 349 THR A O 1
ATOM 2716 N N . PHE A 1 350 ? -11.953 -22.953 -11.75 1 89.81 350 PHE A N 1
ATOM 2717 C CA . PHE A 1 350 ? -12.859 -22.984 -10.617 1 89.81 350 PHE A CA 1
ATOM 2718 C C . PHE A 1 350 ? -13.625 -24.297 -10.555 1 89.81 350 PHE A C 1
ATOM 2720 O O . PHE A 1 350 ? -14.203 -24.734 -11.555 1 89.81 350 PHE A O 1
ATOM 2727 N N . GLY A 1 351 ? -13.547 -24.953 -9.422 1 91.19 351 GLY A N 1
ATOM 2728 C CA . GLY A 1 351 ? -14.273 -26.188 -9.195 1 91.19 351 GLY A CA 1
ATOM 2729 C C . GLY A 1 351 ? -13.602 -27.391 -9.836 1 91.19 351 GLY A C 1
ATOM 2730 O O . GLY A 1 351 ? -14.102 -28.516 -9.734 1 91.19 351 GLY A O 1
ATOM 2731 N N . LYS A 1 352 ? -12.406 -27.188 -10.422 1 93.56 352 LYS A N 1
ATOM 2732 C CA . LYS A 1 352 ? -11.789 -28.281 -11.172 1 93.56 352 LYS A CA 1
ATOM 2733 C C . LYS A 1 352 ? -10.523 -28.781 -10.477 1 93.56 352 LYS A C 1
ATOM 2735 O O . LYS A 1 352 ? -10.156 -29.953 -10.602 1 93.56 352 LYS A O 1
ATOM 2740 N N . ILE A 1 353 ? -9.93 -27.906 -9.734 1 96.19 353 ILE A N 1
ATOM 2741 C CA . ILE A 1 353 ? -8.633 -28.312 -9.203 1 96.19 353 ILE A CA 1
ATOM 2742 C C . ILE A 1 353 ? -8.516 -27.875 -7.742 1 96.19 353 ILE A C 1
ATOM 2744 O O . ILE A 1 353 ? -9.305 -27.062 -7.27 1 96.19 353 ILE A O 1
ATOM 2748 N N . ILE A 1 354 ? -7.594 -28.438 -7.094 1 96.94 354 ILE A N 1
ATOM 2749 C CA . ILE A 1 354 ? -7.047 -28 -5.812 1 96.94 354 ILE A CA 1
ATOM 2750 C C . ILE A 1 354 ? -5.652 -27.422 -6.02 1 96.94 354 ILE A C 1
ATOM 2752 O O . ILE A 1 354 ? -4.816 -28.016 -6.699 1 96.94 354 ILE A O 1
ATOM 2756 N N . ARG A 1 355 ? -5.441 -26.297 -5.535 1 97.12 355 ARG A N 1
ATOM 2757 C CA . ARG A 1 355 ? -4.125 -25.672 -5.598 1 97.12 355 ARG A CA 1
ATOM 2758 C C . ARG A 1 355 ? -3.432 -25.703 -4.238 1 97.12 355 ARG A C 1
ATOM 2760 O O . ARG A 1 355 ? -3.92 -25.125 -3.268 1 97.12 355 ARG A O 1
ATOM 2767 N N . ILE A 1 356 ? -2.311 -26.344 -4.176 1 98.12 356 ILE A N 1
ATOM 2768 C CA . ILE A 1 356 ? -1.525 -26.5 -2.959 1 98.12 356 ILE A CA 1
ATOM 2769 C C . ILE A 1 356 ? -0.256 -25.656 -3.049 1 98.12 356 ILE A C 1
ATOM 2771 O O . ILE A 1 356 ? 0.571 -25.859 -3.941 1 98.12 356 ILE A O 1
ATOM 2775 N N . GLY A 1 357 ? -0.186 -24.75 -2.137 1 98.12 357 GLY A N 1
ATOM 2776 C CA . GLY A 1 357 ? 0.972 -23.859 -2.129 1 98.12 357 GLY A CA 1
ATOM 2777 C C . GLY A 1 357 ? 2.09 -24.359 -1.228 1 98.12 357 GLY A C 1
ATOM 2778 O O . GLY A 1 357 ? 1.852 -24.703 -0.071 1 98.12 357 GLY A O 1
ATOM 2779 N N . LEU A 1 358 ? 3.262 -24.469 -1.729 1 98.5 358 LEU A N 1
ATOM 2780 C CA . LEU A 1 358 ? 4.512 -24.719 -1.015 1 98.5 358 LEU A CA 1
ATOM 2781 C C . LEU A 1 358 ? 5.453 -23.516 -1.134 1 98.5 358 LEU A C 1
ATOM 2783 O O . LEU A 1 358 ? 6.457 -23.594 -1.845 1 98.5 358 LEU A O 1
ATOM 2787 N N . MET A 1 359 ? 5.121 -22.484 -0.397 1 98.25 359 MET A N 1
ATOM 2788 C CA . MET A 1 359 ? 5.797 -21.219 -0.62 1 98.25 359 MET A CA 1
ATOM 2789 C C . MET A 1 359 ? 6.582 -20.797 0.617 1 98.25 359 MET A C 1
ATOM 2791 O O . MET A 1 359 ? 6.016 -20.656 1.703 1 98.25 359 MET A O 1
ATOM 2795 N N . GLY A 1 360 ? 7.848 -20.469 0.417 1 97.62 360 GLY A N 1
ATOM 2796 C CA . GLY A 1 360 ? 8.68 -19.922 1.474 1 97.62 360 GLY A CA 1
ATOM 2797 C C . GLY A 1 360 ? 8.766 -20.812 2.693 1 97.62 360 GLY A C 1
ATOM 2798 O O . GLY A 1 360 ? 9.117 -22 2.584 1 97.62 360 GLY A O 1
ATOM 2799 N N . ASN A 1 361 ? 8.32 -20.328 3.766 1 97.19 361 ASN A N 1
ATOM 2800 C CA . ASN A 1 361 ? 8.406 -21.016 5.047 1 97.19 361 ASN A CA 1
ATOM 2801 C C . ASN A 1 361 ? 7.496 -22.234 5.09 1 97.19 361 ASN A C 1
ATOM 2803 O O . ASN A 1 361 ? 7.699 -23.141 5.902 1 97.19 361 ASN A O 1
ATOM 2807 N N . ASN A 1 362 ? 6.578 -22.297 4.223 1 98.44 362 ASN A N 1
ATOM 2808 C CA . ASN A 1 362 ? 5.617 -23.391 4.215 1 98.44 362 ASN A CA 1
ATOM 2809 C C . ASN A 1 362 ? 6.125 -24.578 3.393 1 98.44 362 ASN A C 1
ATOM 2811 O O . ASN A 1 362 ? 5.535 -25.656 3.418 1 98.44 362 ASN A O 1
ATOM 2815 N N . SER A 1 363 ? 7.223 -24.391 2.682 1 98.75 363 SER A N 1
ATOM 2816 C CA . SER A 1 363 ? 7.793 -25.469 1.873 1 98.75 363 SER A CA 1
ATOM 2817 C C . SER A 1 363 ? 8.68 -26.375 2.713 1 98.75 363 SER A C 1
ATOM 2819 O O . SER A 1 363 ? 9.906 -26.312 2.625 1 98.75 363 SER A O 1
ATOM 2821 N N . THR A 1 364 ? 8.094 -27.234 3.504 1 98.69 364 THR A N 1
ATOM 2822 C CA . THR A 1 364 ? 8.797 -28.203 4.336 1 98.69 364 THR A CA 1
ATOM 2823 C C . THR A 1 364 ? 8.117 -29.562 4.266 1 98.69 364 THR A C 1
ATOM 2825 O O . THR A 1 364 ? 6.918 -29.656 3.984 1 98.69 364 THR A O 1
ATOM 2828 N N . TYR A 1 365 ? 8.867 -30.594 4.559 1 98.62 365 TYR A N 1
ATOM 2829 C CA . TYR A 1 365 ? 8.312 -31.938 4.574 1 98.62 365 TYR A CA 1
ATOM 2830 C C . TYR A 1 365 ? 7.25 -32.094 5.66 1 98.62 365 TYR A C 1
ATOM 2832 O O . TYR A 1 365 ? 6.262 -32.812 5.48 1 98.62 365 TYR A O 1
ATOM 2840 N N . ARG A 1 366 ? 7.426 -31.438 6.746 1 98.38 366 ARG A N 1
ATOM 2841 C CA . ARG A 1 366 ? 6.457 -31.469 7.836 1 98.38 366 A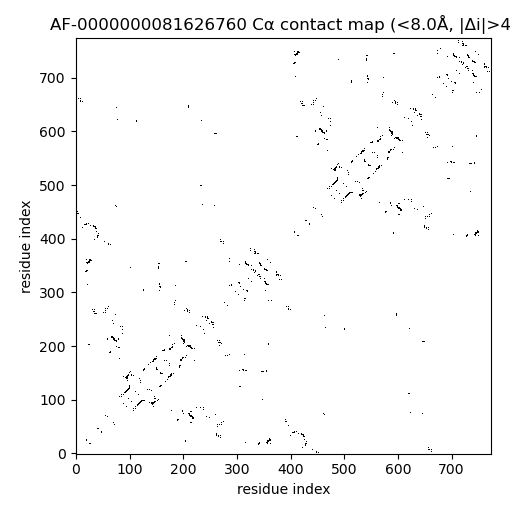RG A CA 1
ATOM 2842 C C . ARG A 1 366 ? 5.105 -30.922 7.387 1 98.38 366 ARG A C 1
ATOM 2844 O O . ARG A 1 366 ? 4.062 -31.5 7.695 1 98.38 366 ARG A O 1
ATOM 2851 N N . HIS A 1 367 ? 5.117 -29.828 6.699 1 98.56 367 HIS A N 1
ATOM 2852 C CA . HIS A 1 367 ? 3.873 -29.25 6.207 1 98.56 367 HIS A CA 1
ATOM 2853 C C . HIS A 1 367 ? 3.221 -30.141 5.156 1 98.56 367 HIS A C 1
ATOM 2855 O O . HIS A 1 367 ? 1.993 -30.203 5.07 1 98.56 367 HIS A O 1
ATOM 2861 N N . VAL A 1 368 ? 4.047 -30.781 4.316 1 98.56 368 VAL A N 1
ATOM 2862 C CA . VAL A 1 368 ? 3.525 -31.734 3.338 1 98.56 368 VAL A CA 1
ATOM 2863 C C . VAL A 1 368 ? 2.791 -32.844 4.055 1 98.56 368 VAL A C 1
ATOM 2865 O O . VAL A 1 368 ? 1.669 -33.219 3.686 1 98.56 368 VAL A O 1
ATOM 2868 N N . ASP A 1 369 ? 3.422 -33.406 5.09 1 98.5 369 ASP A N 1
ATOM 2869 C CA . ASP A 1 369 ? 2.809 -34.469 5.852 1 98.5 369 ASP A CA 1
ATOM 2870 C C . ASP A 1 369 ? 1.482 -34.031 6.469 1 98.5 369 ASP A C 1
ATOM 2872 O O . ASP A 1 369 ? 0.491 -34.781 6.414 1 98.5 369 ASP A O 1
ATOM 2876 N N . LEU A 1 370 ? 1.491 -32.906 7.047 1 98.31 370 LEU A N 1
ATOM 2877 C CA . LEU A 1 370 ? 0.286 -32.344 7.664 1 98.31 370 LEU A CA 1
ATOM 2878 C C . LEU A 1 370 ? -0.816 -32.156 6.625 1 98.31 370 LEU A C 1
ATOM 2880 O O . LEU A 1 370 ? -1.975 -32.5 6.879 1 98.31 370 LEU A O 1
ATOM 2884 N N . LEU A 1 371 ? -0.479 -31.609 5.508 1 98.25 371 LEU A N 1
ATOM 2885 C CA . LEU A 1 371 ? -1.429 -31.391 4.422 1 98.25 371 LEU A CA 1
ATOM 2886 C C . LEU A 1 371 ? -2.021 -32.719 3.936 1 98.25 371 LEU A C 1
ATOM 2888 O O . LEU A 1 371 ? -3.227 -32.781 3.684 1 98.25 371 LEU A O 1
ATOM 2892 N N . LEU A 1 372 ? -1.165 -33.688 3.77 1 98.25 372 LEU A N 1
ATOM 2893 C CA . LEU A 1 372 ? -1.626 -34.969 3.283 1 98.25 372 LEU A CA 1
ATOM 2894 C C . LEU A 1 372 ? -2.576 -35.625 4.281 1 98.25 372 LEU A C 1
ATOM 2896 O O . LEU A 1 372 ? -3.572 -36.25 3.893 1 98.25 372 LEU A O 1
ATOM 2900 N N . GLU A 1 373 ? -2.271 -35.5 5.523 1 98.25 373 GLU A N 1
ATOM 2901 C CA . GLU A 1 373 ? -3.176 -35.969 6.562 1 98.25 373 GLU A CA 1
ATOM 2902 C C . GLU A 1 373 ? -4.531 -35.281 6.488 1 98.25 373 GLU A C 1
ATOM 2904 O O . GLU A 1 373 ? -5.574 -35.938 6.57 1 98.25 373 GLU A O 1
ATOM 2909 N N . ALA A 1 374 ? -4.473 -34 6.379 1 97.94 374 ALA A N 1
ATOM 2910 C CA . ALA A 1 374 ? -5.699 -33.188 6.27 1 97.94 374 ALA A CA 1
ATOM 2911 C C . ALA A 1 374 ? -6.496 -33.594 5.031 1 97.94 374 ALA A C 1
ATOM 2913 O O . ALA A 1 374 ? -7.723 -33.719 5.09 1 97.94 374 ALA A O 1
ATOM 2914 N N . LEU A 1 375 ? -5.832 -33.812 3.918 1 96.69 375 LEU A N 1
ATOM 2915 C CA . LEU A 1 375 ? -6.477 -34.156 2.658 1 96.69 375 LEU A CA 1
ATOM 2916 C C . LEU A 1 375 ? -7.121 -35.531 2.75 1 96.69 375 LEU A C 1
ATOM 2918 O O . LEU A 1 375 ? -8.25 -35.719 2.287 1 96.69 375 LEU A O 1
ATOM 2922 N N . ASP A 1 376 ? -6.418 -36.469 3.34 1 97.12 376 ASP A N 1
ATOM 2923 C CA . ASP A 1 376 ? -6.953 -37.812 3.518 1 97.12 376 ASP A CA 1
ATOM 2924 C C . ASP A 1 376 ? -8.242 -37.812 4.336 1 97.12 376 ASP A C 1
ATOM 2926 O O . ASP A 1 376 ? -9.234 -38.406 3.959 1 97.12 376 ASP A O 1
ATOM 2930 N N . ASP A 1 377 ? -8.188 -37.094 5.402 1 97.19 377 ASP A N 1
ATOM 2931 C CA . ASP A 1 377 ? -9.352 -36.969 6.273 1 97.19 377 ASP A CA 1
ATOM 2932 C C . ASP A 1 377 ? -10.508 -36.281 5.566 1 97.19 377 ASP A C 1
ATOM 2934 O O . ASP A 1 377 ? -11.656 -36.719 5.652 1 97.19 377 ASP A O 1
ATOM 2938 N N . ALA A 1 378 ? -10.195 -35.188 4.934 1 95.81 378 ALA A N 1
ATOM 2939 C CA . ALA A 1 378 ? -11.219 -34.438 4.238 1 95.81 378 ALA A CA 1
ATOM 2940 C C . ALA A 1 378 ? -11.867 -35.25 3.133 1 95.81 378 ALA A C 1
ATOM 2942 O O . ALA A 1 378 ? -13.078 -35.156 2.902 1 95.81 378 ALA A O 1
ATOM 2943 N N . LEU A 1 379 ? -11.109 -36.031 2.441 1 94.88 379 LEU A N 1
ATOM 2944 C CA . LEU A 1 379 ? -11.633 -36.875 1.381 1 94.88 379 LEU A CA 1
ATOM 2945 C C . LEU A 1 379 ? -12.57 -37.938 1.948 1 94.88 379 LEU A C 1
ATOM 2947 O O . LEU A 1 379 ? -13.648 -38.188 1.395 1 94.88 379 LEU A O 1
ATOM 2951 N N . LYS A 1 380 ? -12.148 -38.531 2.99 1 95.12 380 LYS A N 1
ATOM 2952 C CA . LYS A 1 380 ? -12.992 -39.531 3.65 1 95.12 380 LYS A CA 1
ATOM 2953 C C . LYS A 1 380 ? -14.312 -38.906 4.105 1 95.12 380 LYS A C 1
ATOM 2955 O O . LYS A 1 380 ? -15.375 -39.5 3.947 1 95.12 380 LYS A O 1
ATOM 2960 N N . PHE A 1 381 ? -14.172 -37.781 4.664 1 94.44 381 PHE A N 1
ATOM 2961 C CA . PHE A 1 381 ? -15.352 -37.062 5.148 1 94.44 381 PHE A CA 1
ATOM 2962 C C . PHE A 1 381 ? -16.281 -36.719 3.992 1 94.44 381 PHE A C 1
ATOM 2964 O O . PHE A 1 381 ? -17.5 -36.844 4.105 1 94.44 381 PHE A O 1
ATOM 2971 N N . ALA A 1 382 ? -15.742 -36.219 2.92 1 91.88 382 ALA A N 1
ATOM 2972 C CA . ALA A 1 382 ? -16.516 -35.812 1.758 1 91.88 382 ALA A CA 1
ATOM 2973 C C . ALA A 1 382 ? -17.25 -36.969 1.121 1 91.88 382 ALA A C 1
ATOM 2975 O O . ALA A 1 382 ? -18.375 -36.844 0.625 1 91.88 382 ALA A O 1
ATOM 2976 N N . ILE A 1 383 ? -16.672 -38.094 1.073 1 88.69 383 ILE A N 1
ATOM 2977 C CA . ILE A 1 383 ? -17.281 -39.312 0.507 1 88.69 383 ILE A CA 1
ATOM 2978 C C . ILE A 1 383 ? -18.438 -39.781 1.38 1 88.69 383 ILE A C 1
ATOM 2980 O O . ILE A 1 383 ? -19.484 -40.188 0.867 1 88.69 383 ILE A O 1
ATOM 2984 N N . LYS A 1 384 ? -18.297 -39.594 2.611 1 86.56 384 LYS A N 1
ATOM 2985 C CA . LYS A 1 384 ? -19.344 -39.969 3.543 1 86.56 384 LYS A CA 1
ATOM 2986 C C . LYS A 1 384 ? -20.531 -39.031 3.48 1 86.56 384 LYS A C 1
ATOM 2988 O O . LYS A 1 384 ? -21.672 -39.406 3.676 1 86.56 384 LYS A O 1
ATOM 2993 N N . SER A 1 385 ? -20.234 -37.781 3.4 1 76.06 385 SER A N 1
ATOM 2994 C CA . SER A 1 385 ? -21.281 -36.75 3.354 1 76.06 385 SER A CA 1
ATOM 2995 C C . SER A 1 385 ? -22.109 -36.875 2.074 1 76.06 385 SER A C 1
ATOM 2997 O O . SER A 1 385 ? -23.234 -36.375 2.014 1 76.06 385 SER A O 1
ATOM 2999 N N . LYS A 1 386 ? -21.594 -37.438 0.962 1 70.44 386 LYS A N 1
ATOM 3000 C CA . LYS A 1 386 ? -22.328 -37.688 -0.277 1 70.44 386 LYS A CA 1
ATOM 3001 C C . LYS A 1 386 ? -23.344 -38.781 -0.096 1 70.44 386 LYS A C 1
ATOM 3003 O O . LYS A 1 386 ? -24.359 -38.844 -0.792 1 70.44 386 LYS A O 1
ATOM 3008 N N . ILE A 1 387 ? -23.125 -39.719 0.916 1 51.12 387 ILE A N 1
ATOM 3009 C CA . ILE A 1 387 ? -24.047 -40.812 1.201 1 51.12 387 ILE A CA 1
ATOM 3010 C C . ILE A 1 387 ? -25.094 -40.375 2.213 1 51.12 387 ILE A C 1
ATOM 3012 O O . ILE A 1 387 ? -24.75 -39.844 3.273 1 51.12 387 ILE A O 1
ATOM 3016 N N . MET B 1 1 ? 26.031 -17.984 -9.5 1 90.06 1 MET B N 1
ATOM 3017 C CA . MET B 1 1 ? 25.203 -16.797 -9.367 1 90.06 1 MET B CA 1
ATOM 3018 C C . MET B 1 1 ? 25.969 -15.547 -9.773 1 90.06 1 MET B C 1
ATOM 3020 O O . MET B 1 1 ? 27.188 -15.469 -9.57 1 90.06 1 MET B O 1
ATOM 3024 N N . LYS B 1 2 ? 25.297 -14.602 -10.43 1 91.19 2 LYS B N 1
ATOM 3025 C CA . LYS B 1 2 ? 25.953 -13.375 -10.859 1 91.19 2 LYS B CA 1
ATOM 3026 C C . LYS B 1 2 ? 25.922 -12.32 -9.758 1 91.19 2 LYS B C 1
ATOM 3028 O O . LYS B 1 2 ? 26.766 -11.414 -9.742 1 91.19 2 LYS B O 1
ATOM 3033 N N . VAL B 1 3 ? 24.922 -12.367 -8.898 1 97.06 3 VAL B N 1
ATOM 3034 C CA . VAL B 1 3 ? 24.781 -11.453 -7.773 1 97.06 3 VAL B CA 1
ATOM 3035 C C . VAL B 1 3 ? 24.859 -12.227 -6.461 1 97.06 3 VAL B C 1
ATOM 3037 O O . VAL B 1 3 ? 24.094 -13.156 -6.223 1 97.06 3 VAL B O 1
ATOM 3040 N N . ASP B 1 4 ? 25.781 -11.828 -5.598 1 97.5 4 ASP B N 1
ATOM 3041 C CA . ASP B 1 4 ? 26 -12.5 -4.324 1 97.5 4 ASP B CA 1
ATOM 3042 C C . ASP B 1 4 ? 25.047 -11.984 -3.256 1 97.5 4 ASP B C 1
ATOM 3044 O O . ASP B 1 4 ? 24.516 -10.883 -3.369 1 97.5 4 ASP B O 1
ATOM 3048 N N . PRO B 1 5 ? 24.797 -12.852 -2.236 1 97.81 5 PRO B N 1
ATOM 3049 C CA . PRO B 1 5 ? 24.016 -12.336 -1.115 1 97.81 5 PRO B CA 1
ATOM 3050 C C . PRO B 1 5 ? 24.609 -11.062 -0.516 1 97.81 5 PRO B C 1
ATOM 3052 O O . PRO B 1 5 ? 25.812 -11 -0.241 1 97.81 5 PRO B O 1
ATOM 3055 N N . PRO B 1 6 ? 23.797 -10.086 -0.348 1 97.81 6 PRO B N 1
ATOM 3056 C CA . PRO B 1 6 ? 24.344 -8.844 0.213 1 97.81 6 PRO B CA 1
ATOM 3057 C C . PRO B 1 6 ? 24.781 -8.992 1.667 1 97.81 6 PRO B C 1
ATOM 3059 O O . PRO B 1 6 ? 24.016 -9.492 2.498 1 97.81 6 PRO B O 1
ATOM 3062 N N . LYS B 1 7 ? 25.891 -8.445 1.999 1 97.81 7 LYS B N 1
ATOM 3063 C CA . LYS B 1 7 ? 26.469 -8.594 3.332 1 97.81 7 LYS B CA 1
ATOM 3064 C C . LYS B 1 7 ? 25.641 -7.848 4.375 1 97.81 7 LYS B C 1
ATOM 3066 O O . LYS B 1 7 ? 25.578 -8.258 5.535 1 97.81 7 LYS B O 1
ATOM 3071 N N . GLU B 1 8 ? 25.047 -6.777 3.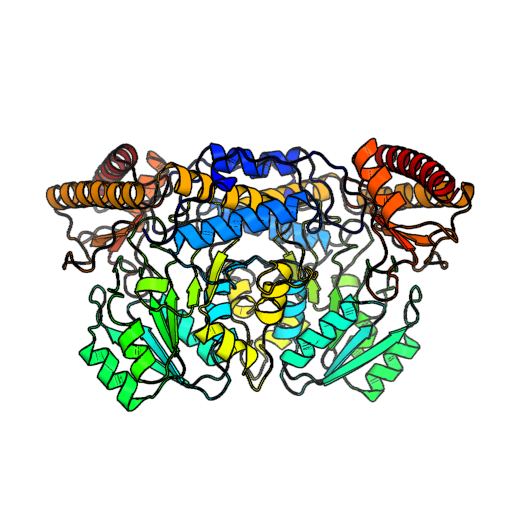969 1 97.19 8 GLU B N 1
ATOM 3072 C CA . GLU B 1 8 ? 24.234 -5.977 4.879 1 97.19 8 GLU B CA 1
ATOM 3073 C C . GLU B 1 8 ? 23.078 -6.793 5.465 1 97.19 8 GLU B C 1
ATOM 3075 O O . GLU B 1 8 ? 22.672 -6.57 6.605 1 97.19 8 GLU B O 1
ATOM 3080 N N . LEU B 1 9 ? 22.609 -7.738 4.703 1 97.88 9 LEU B N 1
ATOM 3081 C CA . LEU B 1 9 ? 21.453 -8.516 5.117 1 97.88 9 LEU B CA 1
ATOM 3082 C C . LEU B 1 9 ? 21.859 -9.656 6.039 1 97.88 9 LEU B C 1
ATOM 3084 O O . LEU B 1 9 ? 21.016 -10.328 6.629 1 97.88 9 LEU B O 1
ATOM 3088 N N . LEU B 1 10 ? 23.125 -9.891 6.141 1 97.69 10 LEU B N 1
ATOM 3089 C CA . LEU B 1 10 ? 23.625 -10.93 7.039 1 97.69 10 LEU B CA 1
ATOM 3090 C C . LEU B 1 10 ? 23.828 -10.375 8.445 1 97.69 10 LEU B C 1
ATOM 3092 O O . LEU B 1 10 ? 24.188 -11.117 9.359 1 97.69 10 LEU B O 1
ATOM 3096 N N . LYS B 1 11 ? 23.562 -9.102 8.648 1 97.5 11 LYS B N 1
ATOM 3097 C CA . LYS B 1 11 ? 23.578 -8.445 9.953 1 97.5 11 LYS B CA 1
ATOM 3098 C C . LYS B 1 11 ? 22.172 -8.344 10.539 1 97.5 11 LYS B C 1
ATOM 3100 O O . LYS B 1 11 ? 21.188 -8.242 9.797 1 97.5 11 LYS B O 1
ATOM 3105 N N . PRO B 1 12 ? 22.062 -8.383 11.836 1 97.44 12 PRO B N 1
ATOM 3106 C CA . PRO B 1 12 ? 20.734 -8.312 12.445 1 97.44 12 PRO B CA 1
ATOM 3107 C C . PRO B 1 12 ? 20.031 -6.984 12.195 1 97.44 12 PRO B C 1
ATOM 3109 O O . PRO B 1 12 ? 20.703 -5.957 12.023 1 97.44 12 PRO B O 1
ATOM 3112 N N . LEU B 1 13 ? 18.703 -7.027 12.188 1 97.75 13 LEU B N 1
ATOM 3113 C CA . LEU B 1 13 ? 17.891 -5.824 12.07 1 97.75 13 LEU B CA 1
ATOM 3114 C C . LEU B 1 13 ? 18.109 -4.91 13.273 1 97.75 13 LEU B C 1
ATOM 3116 O O . LEU B 1 13 ? 18.078 -5.371 14.422 1 97.75 13 LEU B O 1
ATOM 3120 N N . GLN B 1 14 ? 18.359 -3.672 13.008 1 96.31 14 GLN B N 1
ATOM 3121 C CA . GLN B 1 14 ? 18.5 -2.662 14.055 1 96.31 14 GLN B CA 1
ATOM 3122 C C . GLN B 1 14 ? 17.5 -1.534 13.867 1 96.31 14 GLN B C 1
ATOM 3124 O O . GLN B 1 14 ? 17.516 -0.838 12.852 1 96.31 14 GLN B O 1
ATOM 3129 N N . VAL B 1 15 ? 16.641 -1.351 14.844 1 96.88 15 VAL B N 1
ATOM 3130 C CA . VAL B 1 15 ? 15.633 -0.291 14.82 1 96.88 15 VAL B CA 1
ATOM 3131 C C . VAL B 1 15 ? 15.727 0.539 16.094 1 96.88 15 VAL B C 1
ATOM 3133 O O . VAL B 1 15 ? 15.547 0.017 17.203 1 96.88 15 VAL B O 1
ATOM 3136 N N . PRO B 1 16 ? 15.992 1.77 15.945 1 96.31 16 PRO B N 1
ATOM 3137 C CA . PRO B 1 16 ? 16.078 2.605 17.141 1 96.31 16 PRO B CA 1
ATOM 3138 C C . PRO B 1 16 ? 14.695 2.951 17.719 1 96.31 16 PRO B C 1
ATOM 3140 O O . PRO B 1 16 ? 13.688 2.803 17.031 1 96.31 16 PRO B O 1
ATOM 3143 N N . SER B 1 17 ? 14.703 3.312 18.953 1 94.38 17 SER B N 1
ATOM 3144 C CA . SER B 1 17 ? 13.516 3.879 19.594 1 94.38 17 SER B CA 1
ATOM 3145 C C . SER B 1 17 ? 13.516 5.402 19.5 1 94.38 17 SER B C 1
ATOM 3147 O O . SER B 1 17 ? 14.445 6.055 20 1 94.38 17 SER B O 1
ATOM 3149 N N . LYS B 1 18 ? 12.562 5.934 18.938 1 97.69 18 LYS B N 1
ATOM 3150 C CA . LYS B 1 18 ? 12.453 7.375 18.75 1 97.69 18 LYS B CA 1
ATOM 3151 C C . LYS B 1 18 ? 11.039 7.867 19.062 1 97.69 18 LYS B C 1
ATOM 3153 O O . LYS B 1 18 ? 10.07 7.137 18.859 1 97.69 18 LYS B O 1
ATOM 3158 N N . ILE B 1 19 ? 10.883 9.031 19.578 1 98.25 19 ILE B N 1
ATOM 3159 C CA . ILE B 1 19 ? 9.594 9.703 19.75 1 98.25 19 ILE B CA 1
ATOM 3160 C C . ILE B 1 19 ? 9.352 10.664 18.594 1 98.25 19 ILE B C 1
ATOM 3162 O O . ILE B 1 19 ? 10.102 11.625 18.406 1 98.25 19 ILE B O 1
ATOM 3166 N N . LEU B 1 20 ? 8.32 10.398 17.844 1 98.44 20 LEU B N 1
ATOM 3167 C CA . LEU B 1 20 ? 8.07 11.109 16.594 1 98.44 20 LEU B CA 1
ATOM 3168 C C . LEU B 1 20 ? 7.121 12.281 16.812 1 98.44 20 LEU B C 1
ATOM 3170 O O . LEU B 1 20 ? 5.902 12.117 16.734 1 98.44 20 LEU B O 1
ATOM 3174 N N . MET B 1 21 ? 7.676 13.438 16.938 1 98.19 21 MET B N 1
ATOM 3175 C CA . MET B 1 21 ? 6.879 14.625 17.234 1 98.19 21 MET B CA 1
ATOM 3176 C C . MET B 1 21 ? 6.887 15.586 16.047 1 98.19 21 MET B C 1
ATOM 3178 O O . MET B 1 21 ? 6.863 16.812 16.234 1 98.19 21 MET B O 1
ATOM 3182 N N . GLY B 1 22 ? 7.098 15.141 14.844 1 96.62 22 GLY B N 1
ATOM 3183 C CA . GLY B 1 22 ? 6.906 15.898 13.617 1 96.62 22 GLY B CA 1
ATOM 3184 C C . GLY B 1 22 ? 5.516 15.75 13.031 1 96.62 22 GLY B C 1
ATOM 3185 O O . GLY B 1 22 ? 4.598 15.273 13.711 1 96.62 22 GLY B O 1
ATOM 3186 N N . PRO B 1 23 ? 5.328 16.172 11.773 1 96.31 23 PRO B N 1
ATOM 3187 C CA . PRO B 1 23 ? 4.004 16.125 11.148 1 96.31 23 PRO B CA 1
ATOM 3188 C C . PRO B 1 23 ? 3.604 14.719 10.711 1 96.31 23 PRO B C 1
ATOM 3190 O O . PRO B 1 23 ? 2.738 14.562 9.844 1 96.31 23 PRO B O 1
ATOM 3193 N N . GLY B 1 24 ? 4.234 13.68 11.18 1 95.31 24 GLY B N 1
ATOM 3194 C CA . GLY B 1 24 ? 3.953 12.289 10.859 1 95.31 24 GLY B CA 1
ATOM 3195 C C . GLY B 1 24 ? 5.109 11.594 10.172 1 95.31 24 GLY B C 1
ATOM 3196 O O . GLY B 1 24 ? 5.902 12.227 9.469 1 95.31 24 GLY B O 1
ATOM 3197 N N . PRO B 1 25 ? 5.195 10.344 10.445 1 97.5 25 PRO B N 1
ATOM 3198 C CA . PRO B 1 25 ? 4.309 9.469 11.211 1 97.5 25 PRO B CA 1
ATOM 3199 C C . PRO B 1 25 ? 4.41 9.695 12.719 1 97.5 25 PRO B C 1
ATOM 3201 O O . PRO B 1 25 ? 5.297 10.422 13.18 1 97.5 25 PRO B O 1
ATOM 3204 N N . SER B 1 26 ? 3.402 9.188 13.43 1 98.25 26 SER B N 1
ATOM 3205 C CA . SER B 1 26 ? 3.408 9.211 14.891 1 98.25 26 SER B CA 1
ATOM 3206 C C . SER B 1 26 ? 3.66 7.82 15.469 1 98.25 26 SER B C 1
ATOM 3208 O O . SER B 1 26 ? 3.625 6.824 14.734 1 98.25 26 SER B O 1
ATOM 3210 N N . ASN B 1 27 ? 3.959 7.746 16.75 1 98.69 27 ASN B N 1
ATOM 3211 C CA . ASN B 1 27 ? 4.207 6.461 17.391 1 98.69 27 ASN B CA 1
ATOM 3212 C C . ASN B 1 27 ? 2.922 5.652 17.531 1 98.69 27 ASN B C 1
ATOM 3214 O O . ASN B 1 27 ? 1.856 6.215 17.797 1 98.69 27 ASN B O 1
ATOM 3218 N N . CYS B 1 28 ? 3.051 4.387 17.375 1 98.69 28 CYS B N 1
ATOM 3219 C CA . CYS B 1 28 ? 1.946 3.473 17.625 1 98.69 28 CYS B CA 1
ATOM 3220 C C . CYS B 1 28 ? 1.867 3.129 19.109 1 98.69 28 CYS B C 1
ATOM 3222 O O . CYS B 1 28 ? 2.885 3.117 19.812 1 98.69 28 CYS B O 1
ATOM 3224 N N . SER B 1 29 ? 0.684 2.881 19.562 1 98.75 29 SER B N 1
ATOM 3225 C CA . SER B 1 29 ? 0.53 2.365 20.922 1 98.75 29 SER B CA 1
ATOM 3226 C C . SER B 1 29 ? 1.065 0.941 21.031 1 98.75 29 SER B C 1
ATOM 3228 O O . SER B 1 29 ? 1.24 0.256 20.016 1 98.75 29 SER B O 1
ATOM 3230 N N . GLN B 1 30 ? 1.294 0.515 22.281 1 98.5 30 GLN B N 1
ATOM 3231 C CA . GLN B 1 30 ? 1.749 -0.852 22.516 1 98.5 30 GLN B CA 1
ATOM 3232 C C . GLN B 1 30 ? 0.721 -1.865 22.016 1 98.5 30 GLN B C 1
ATOM 3234 O O . GLN B 1 30 ? 1.083 -2.918 21.484 1 98.5 30 GLN B O 1
ATOM 3239 N N . ARG B 1 31 ? -0.535 -1.597 22.25 1 98.38 31 ARG B N 1
ATOM 3240 C CA . ARG B 1 31 ? -1.612 -2.469 21.797 1 98.38 31 ARG B CA 1
ATOM 3241 C C . ARG B 1 31 ? -1.562 -2.652 20.281 1 98.38 31 ARG B C 1
ATOM 3243 O O . ARG B 1 31 ? -1.692 -3.773 19.781 1 98.38 31 ARG B O 1
ATOM 3250 N N . VAL B 1 32 ? -1.417 -1.581 19.547 1 98.88 32 VAL B N 1
ATOM 3251 C CA . VAL B 1 32 ? -1.31 -1.637 18.078 1 98.88 32 VAL B CA 1
ATOM 3252 C C . VAL B 1 32 ? -0.066 -2.43 17.688 1 98.88 32 VAL B C 1
ATOM 3254 O O . VAL B 1 32 ? -0.138 -3.328 16.844 1 98.88 32 VAL B O 1
ATOM 3257 N N . LEU B 1 33 ? 1.089 -2.145 18.328 1 98.81 33 LEU B N 1
ATOM 3258 C CA . LEU B 1 33 ? 2.33 -2.836 18 1 98.81 33 LEU B CA 1
ATOM 3259 C C . LEU B 1 33 ? 2.193 -4.336 18.234 1 98.81 33 LEU B C 1
ATOM 3261 O O . LEU B 1 33 ? 2.666 -5.137 17.422 1 98.81 33 LEU B O 1
ATOM 3265 N N . GLN B 1 34 ? 1.573 -4.711 19.281 1 98.5 34 GLN B N 1
ATOM 3266 C CA . GLN B 1 34 ? 1.386 -6.121 19.594 1 98.5 34 GLN B CA 1
ATOM 3267 C C . GLN B 1 34 ? 0.527 -6.816 18.547 1 98.5 34 GLN B C 1
ATOM 3269 O O . GLN B 1 34 ? 0.774 -7.973 18.203 1 98.5 34 GLN B O 1
ATOM 3274 N N . SER B 1 35 ? -0.469 -6.141 18.062 1 98.81 35 SER B N 1
ATOM 3275 C CA . SER B 1 35 ? -1.358 -6.727 17.062 1 98.81 35 SER B CA 1
ATOM 3276 C C . SER B 1 35 ? -0.602 -7.074 15.789 1 98.81 35 SER B C 1
ATOM 3278 O O . SER B 1 35 ? -0.958 -8.023 15.086 1 98.81 35 SER B O 1
ATOM 3280 N N . LEU B 1 36 ? 0.42 -6.332 15.453 1 98.81 36 LEU B N 1
ATOM 3281 C CA . LEU B 1 36 ? 1.165 -6.484 14.211 1 98.81 36 LEU B CA 1
ATOM 3282 C C . LEU B 1 36 ? 1.906 -7.816 14.18 1 98.81 36 LEU B C 1
ATOM 3284 O O . LEU B 1 36 ? 2.234 -8.32 13.102 1 98.81 36 LEU B O 1
ATOM 3288 N N . GLY B 1 37 ? 2.182 -8.391 15.312 1 98.19 37 GLY B N 1
ATOM 3289 C CA . GLY B 1 37 ? 2.986 -9.602 15.422 1 98.19 37 GLY B CA 1
ATOM 3290 C C . GLY B 1 37 ? 2.191 -10.867 15.188 1 98.19 37 GLY B C 1
ATOM 3291 O O . GLY B 1 37 ? 2.754 -11.969 15.172 1 98.19 37 GLY B O 1
ATOM 3292 N N . HIS B 1 38 ? 0.854 -10.797 15 1 98.38 38 HIS B N 1
ATOM 3293 C CA . HIS B 1 38 ? 0.037 -11.969 14.703 1 98.38 38 HIS B CA 1
ATOM 3294 C C . HIS B 1 38 ? 0.386 -12.547 13.336 1 98.38 38 HIS B C 1
ATOM 3296 O O . HIS B 1 38 ? 0.82 -11.812 12.438 1 98.38 38 HIS B O 1
ATOM 3302 N N . GLN B 1 39 ? 0.182 -13.836 13.172 1 98.31 39 GLN B N 1
ATOM 3303 C CA . GLN B 1 39 ? 0.397 -14.484 11.883 1 98.31 39 GLN B CA 1
ATOM 3304 C C . GLN B 1 39 ? -0.608 -14 10.844 1 98.31 39 GLN B C 1
ATOM 3306 O O . GLN B 1 39 ? -1.706 -13.562 11.195 1 98.31 39 GLN B O 1
ATOM 3311 N N . ILE B 1 40 ? -0.265 -14.172 9.609 1 97.62 40 ILE B N 1
ATOM 3312 C CA . ILE B 1 40 ? -1.091 -13.75 8.477 1 97.62 40 ILE B CA 1
ATOM 3313 C C . ILE B 1 40 ? -2.26 -14.719 8.312 1 97.62 40 ILE B C 1
ATOM 3315 O O . ILE B 1 40 ? -2.104 -15.93 8.484 1 97.62 40 ILE B O 1
ATOM 3319 N N . ILE B 1 41 ? -3.361 -14.172 8.062 1 97.81 41 ILE B N 1
ATOM 3320 C CA . ILE B 1 41 ? -4.48 -15.008 7.633 1 97.81 41 ILE B CA 1
ATOM 3321 C C . ILE B 1 41 ? -4.812 -14.703 6.172 1 97.81 41 ILE B C 1
ATOM 3323 O O . ILE B 1 41 ? -4.379 -13.688 5.625 1 97.81 41 ILE B O 1
ATOM 3327 N N . GLY B 1 42 ? -5.539 -15.602 5.547 1 96.25 42 GLY B N 1
ATOM 3328 C CA . GLY B 1 42 ? -5.879 -15.43 4.145 1 96.25 42 GLY B CA 1
ATOM 3329 C C . GLY B 1 42 ? -6.812 -14.266 3.891 1 96.25 42 GLY B C 1
ATOM 3330 O O . GLY B 1 42 ? -7.691 -13.977 4.707 1 96.25 42 GLY B O 1
ATOM 3331 N N . HIS B 1 43 ? -6.691 -13.641 2.705 1 93.44 43 HIS B N 1
ATOM 3332 C CA . HIS B 1 43 ? -7.438 -12.445 2.336 1 93.44 43 HIS B CA 1
ATOM 3333 C C . HIS B 1 43 ? -8.898 -12.766 2.061 1 93.44 43 HIS B C 1
ATOM 3335 O O . HIS B 1 43 ? -9.742 -11.867 2.006 1 93.44 43 HIS B O 1
ATOM 3341 N N . PHE B 1 44 ? -9.242 -14.031 1.918 1 93.06 44 PHE B N 1
ATOM 3342 C CA . PHE B 1 44 ? -10.633 -14.406 1.683 1 93.06 44 PHE B CA 1
ATOM 3343 C C . PHE B 1 44 ? -11.164 -15.266 2.826 1 93.06 44 PHE B C 1
ATOM 3345 O O . PHE B 1 44 ? -12.203 -15.906 2.693 1 93.06 44 PHE B O 1
ATOM 3352 N N . HIS B 1 45 ? -10.422 -15.391 3.896 1 95.62 45 HIS B N 1
ATOM 3353 C CA . HIS B 1 45 ? -10.938 -16.047 5.094 1 95.62 45 HIS B CA 1
ATOM 3354 C C . HIS B 1 45 ? -12.062 -15.227 5.723 1 95.62 45 HIS B C 1
ATOM 3356 O O . HIS B 1 45 ? -12.055 -13.992 5.66 1 95.62 45 HIS B O 1
ATOM 3362 N N . SER B 1 46 ? -12.984 -15.914 6.363 1 95.62 46 SER B N 1
ATOM 3363 C CA . SER B 1 46 ? -14.117 -15.25 7.012 1 95.62 46 SER B CA 1
ATOM 3364 C C . SER B 1 46 ? -13.641 -14.289 8.094 1 95.62 46 SER B C 1
ATOM 3366 O O . SER B 1 46 ? -14.242 -13.227 8.289 1 95.62 46 SER B O 1
ATOM 3368 N N . GLU B 1 47 ? -12.586 -14.656 8.766 1 97.5 47 GLU B N 1
ATOM 3369 C CA . GLU B 1 47 ? -12.047 -13.789 9.812 1 97.5 47 GLU B CA 1
ATOM 3370 C C . GLU B 1 47 ? -11.523 -12.484 9.227 1 97.5 47 GLU B C 1
ATOM 3372 O O . GLU B 1 47 ? -11.648 -11.422 9.844 1 97.5 47 GLU B O 1
ATOM 3377 N N . MET B 1 48 ? -10.93 -12.531 8.078 1 98 48 MET B N 1
ATOM 3378 C CA . MET B 1 48 ? -10.461 -11.312 7.414 1 98 48 MET B CA 1
ATOM 3379 C C . MET B 1 48 ? -11.633 -10.43 7.02 1 98 48 MET B C 1
ATOM 3381 O O . MET B 1 48 ? -11.594 -9.211 7.211 1 98 48 MET B O 1
ATOM 3385 N N . PHE B 1 49 ? -12.656 -11.055 6.469 1 97.81 49 PHE B N 1
ATOM 3386 C CA . PHE B 1 49 ? -13.844 -10.305 6.086 1 97.81 49 PHE B CA 1
ATOM 3387 C C . PHE B 1 49 ? -14.445 -9.594 7.293 1 97.81 49 PHE B C 1
ATOM 3389 O O . PHE B 1 49 ? -14.867 -8.438 7.199 1 97.81 49 PHE B O 1
ATOM 3396 N N . LYS B 1 50 ? -14.469 -10.297 8.383 1 98.25 50 LYS B N 1
ATOM 3397 C CA . LYS B 1 50 ? -14.977 -9.695 9.617 1 98.25 50 LYS B CA 1
ATOM 3398 C C . LYS B 1 50 ? -14.141 -8.484 10.023 1 98.25 50 LYS B C 1
ATOM 3400 O O . LYS B 1 50 ? -14.688 -7.445 10.406 1 98.25 50 LYS B O 1
ATOM 3405 N N . LEU B 1 51 ? -12.898 -8.594 9.945 1 98.69 51 LEU B N 1
ATOM 3406 C CA . LEU B 1 51 ? -12.016 -7.48 10.281 1 98.69 51 LEU B CA 1
ATOM 3407 C C . LEU B 1 51 ? -12.242 -6.305 9.336 1 98.69 51 LEU B C 1
ATOM 3409 O O . LEU B 1 51 ? -12.258 -5.148 9.773 1 98.69 51 LEU B O 1
ATOM 3413 N N . MET B 1 52 ? -12.352 -6.594 8.047 1 98.62 52 MET B N 1
ATOM 3414 C CA . MET B 1 52 ? -12.625 -5.551 7.066 1 98.62 52 MET B CA 1
ATOM 3415 C C . MET B 1 52 ? -13.93 -4.832 7.379 1 98.62 52 MET B C 1
ATOM 3417 O O . MET B 1 52 ? -14.008 -3.605 7.289 1 98.62 52 MET B O 1
ATOM 3421 N N . ASP B 1 53 ? -14.898 -5.578 7.766 1 98.44 53 ASP B N 1
ATOM 3422 C CA . ASP B 1 53 ? -16.188 -4.988 8.133 1 98.44 53 ASP B CA 1
ATOM 3423 C C . ASP B 1 53 ? -16.047 -4.129 9.391 1 98.44 53 ASP B C 1
ATOM 3425 O O . ASP B 1 53 ? -16.641 -3.053 9.484 1 98.44 53 ASP B O 1
ATOM 3429 N N . ASP B 1 54 ? -15.328 -4.641 10.398 1 98.69 54 ASP B N 1
ATOM 3430 C CA . ASP B 1 54 ? -15.07 -3.865 11.609 1 98.69 54 ASP B CA 1
ATOM 3431 C C . ASP B 1 54 ? -14.398 -2.535 11.281 1 98.69 54 ASP B C 1
ATOM 3433 O O . ASP B 1 54 ? -14.766 -1.493 11.828 1 98.69 54 ASP B O 1
ATOM 3437 N N . ILE B 1 55 ? -13.477 -2.611 10.43 1 98.88 55 ILE B N 1
ATOM 3438 C CA . ILE B 1 55 ? -12.719 -1.431 10.031 1 98.88 55 ILE B CA 1
ATOM 3439 C C . ILE B 1 55 ? -13.641 -0.444 9.312 1 98.88 55 ILE B C 1
ATOM 3441 O O . ILE B 1 55 ? -13.578 0.762 9.562 1 98.88 55 ILE B O 1
ATOM 3445 N N . LYS B 1 56 ? -14.438 -0.937 8.398 1 98.69 56 LYS B N 1
ATOM 3446 C CA . LYS B 1 56 ? -15.398 -0.083 7.703 1 98.69 56 LYS B CA 1
ATOM 3447 C C . LYS B 1 56 ? -16.266 0.681 8.695 1 98.69 56 LYS B C 1
ATOM 3449 O O . LYS B 1 56 ? -16.453 1.891 8.562 1 98.69 56 LYS B O 1
ATOM 3454 N N . ALA B 1 57 ? -16.734 -0.022 9.688 1 98.75 57 ALA B N 1
ATOM 3455 C CA . ALA B 1 57 ? -17.562 0.614 10.719 1 98.75 57 ALA B CA 1
ATOM 3456 C C . ALA B 1 57 ? -16.75 1.665 11.484 1 98.75 57 ALA B C 1
ATOM 3458 O O . ALA B 1 57 ? -17.266 2.74 11.797 1 98.75 57 ALA B O 1
ATOM 3459 N N . GLY B 1 58 ? -15.586 1.347 11.789 1 98.88 58 GLY B N 1
ATOM 3460 C CA . GLY B 1 58 ? -14.719 2.289 12.469 1 98.88 58 GLY B CA 1
ATOM 3461 C C . GLY B 1 58 ? -14.43 3.535 11.656 1 98.88 58 GLY B C 1
ATOM 3462 O O . GLY B 1 58 ? -14.383 4.641 12.195 1 98.88 58 GLY B O 1
ATOM 3463 N N . ILE B 1 59 ? -14.203 3.348 10.391 1 98.94 59 ILE B N 1
ATOM 3464 C CA . ILE B 1 59 ? -13.945 4.469 9.5 1 98.94 59 ILE B CA 1
ATOM 3465 C C . ILE B 1 59 ? -15.18 5.355 9.406 1 98.94 59 ILE B C 1
ATOM 3467 O O . ILE B 1 59 ? -15.078 6.586 9.406 1 98.94 59 ILE B O 1
ATOM 3471 N N . GLN B 1 60 ? -16.312 4.758 9.297 1 98.88 60 GLN B N 1
ATOM 3472 C CA . GLN B 1 60 ? -17.547 5.527 9.273 1 98.88 60 GLN B CA 1
ATOM 3473 C C . GLN B 1 60 ? -17.703 6.355 10.547 1 98.88 60 GLN B C 1
ATOM 3475 O O . GLN B 1 60 ? -18.094 7.52 10.492 1 98.88 60 GLN B O 1
ATOM 3480 N N . TYR B 1 61 ? -17.422 5.746 11.664 1 98.88 61 TYR B N 1
ATOM 3481 C CA . TYR B 1 61 ? -17.469 6.473 12.93 1 98.88 61 TYR B CA 1
ATOM 3482 C C . TYR B 1 61 ? -16.484 7.637 12.922 1 98.88 61 TYR B C 1
ATOM 3484 O O . TYR B 1 61 ? -16.844 8.766 13.258 1 98.88 61 TYR B O 1
ATOM 3492 N N . ALA B 1 62 ? -15.25 7.391 12.492 1 98.94 62 ALA B N 1
ATOM 3493 C CA . ALA B 1 62 ? -14.195 8.398 12.5 1 98.94 62 ALA B CA 1
ATOM 3494 C C . ALA B 1 62 ? -14.555 9.578 11.602 1 98.94 62 ALA B C 1
ATOM 3496 O O . ALA B 1 62 ? -14.344 10.734 11.977 1 98.94 62 ALA B O 1
ATOM 3497 N N . PHE B 1 63 ? -15.133 9.289 10.422 1 98.94 63 PHE B N 1
ATOM 3498 C CA . PHE B 1 63 ? -15.492 10.32 9.461 1 98.94 63 PHE B CA 1
ATOM 3499 C C . PHE B 1 63 ? -16.844 10.93 9.805 1 98.94 63 PHE B C 1
ATOM 3501 O O . PHE B 1 63 ? -17.234 11.961 9.242 1 98.94 63 PHE B O 1
ATOM 3508 N N . GLN B 1 64 ? -17.609 10.266 10.734 1 98.81 64 GLN B N 1
ATOM 3509 C CA . GLN B 1 64 ? -18.984 10.648 11.039 1 98.81 64 GLN B CA 1
ATOM 3510 C C . GLN B 1 64 ? -19.844 10.664 9.781 1 98.81 64 GLN B C 1
ATOM 3512 O O . GLN B 1 64 ? -20.484 11.672 9.469 1 98.81 64 GLN B O 1
ATOM 3517 N N . THR B 1 65 ? -19.891 9.492 9.164 1 98.88 65 THR B N 1
ATOM 3518 C CA . THR B 1 65 ? -20.641 9.336 7.918 1 98.88 65 THR B CA 1
ATOM 3519 C C . THR B 1 65 ? -21.359 7.992 7.887 1 98.88 65 THR B C 1
ATOM 3521 O O . THR B 1 65 ? -20.969 7.059 8.594 1 98.88 65 THR B O 1
ATOM 3524 N N . LYS B 1 66 ? -22.359 7.922 7.109 1 98.25 66 LYS B N 1
ATOM 3525 C CA . LYS B 1 66 ? -23.094 6.676 6.867 1 98.25 66 LYS B CA 1
ATOM 3526 C C . LYS B 1 66 ? -22.859 6.168 5.445 1 98.25 66 LYS B C 1
ATOM 3528 O O . LYS B 1 66 ? -23.547 5.262 4.984 1 98.25 66 LYS B O 1
ATOM 3533 N N . ASN B 1 67 ? -21.938 6.785 4.758 1 98.81 67 ASN B N 1
ATOM 3534 C CA . ASN B 1 67 ? -21.625 6.383 3.387 1 98.81 67 ASN B CA 1
ATOM 3535 C C . ASN B 1 67 ? -21.422 4.875 3.279 1 98.81 67 ASN B C 1
ATOM 3537 O O . ASN B 1 67 ? -20.656 4.293 4.055 1 98.81 67 ASN B O 1
ATOM 3541 N N . LYS B 1 68 ? -22 4.254 2.326 1 98.56 68 LYS B N 1
ATOM 3542 C CA . LYS B 1 68 ? -21.797 2.828 2.092 1 98.56 68 LYS B CA 1
ATOM 3543 C C . LYS B 1 68 ? -20.438 2.551 1.479 1 98.56 68 LYS B C 1
ATOM 3545 O O . LYS B 1 68 ? -19.766 1.576 1.841 1 98.56 68 LYS B O 1
ATOM 3550 N N . LEU B 1 69 ? -20.078 3.385 0.53 1 98.88 69 LEU B N 1
ATOM 3551 C CA . LEU B 1 69 ? -18.766 3.223 -0.072 1 98.88 69 LEU B CA 1
ATOM 3552 C C . LEU B 1 69 ? -17.672 3.789 0.838 1 98.88 69 LEU B C 1
ATOM 3554 O O . LEU B 1 69 ? -17.203 4.91 0.628 1 98.88 69 LEU B O 1
ATOM 3558 N N . THR B 1 70 ? -17.359 3.111 1.856 1 98.94 70 THR B N 1
ATOM 3559 C CA . THR B 1 70 ? -16.328 3.352 2.857 1 98.94 70 THR B CA 1
ATOM 3560 C C . THR B 1 70 ? -15.414 2.137 2.994 1 98.94 70 THR B C 1
ATOM 3562 O O . THR B 1 70 ? -15.891 1.006 3.121 1 98.94 70 THR B O 1
ATOM 3565 N N . LEU B 1 71 ? -14.133 2.35 2.842 1 98.94 71 LEU B N 1
ATOM 3566 C CA . LEU B 1 71 ? -13.18 1.245 2.885 1 98.94 71 LEU B CA 1
ATOM 3567 C C . LEU B 1 71 ? -11.781 1.748 3.227 1 98.94 71 LEU B C 1
ATOM 3569 O O . LEU B 1 71 ? -11.617 2.902 3.625 1 98.94 71 LEU B O 1
ATOM 3573 N N . ALA B 1 72 ? -10.797 0.869 3.215 1 98.88 72 ALA B N 1
ATOM 3574 C CA . ALA B 1 72 ? -9.391 1.216 3.387 1 98.88 72 ALA B CA 1
ATOM 3575 C C . ALA B 1 72 ? -8.562 0.755 2.191 1 98.88 72 ALA B C 1
ATOM 3577 O O . ALA B 1 72 ? -8.602 -0.418 1.813 1 98.88 72 ALA B O 1
ATOM 3578 N N . LEU B 1 73 ? -7.867 1.668 1.64 1 98.81 73 LEU B N 1
ATOM 3579 C CA . LEU B 1 73 ? -7.027 1.372 0.482 1 98.81 73 LEU B CA 1
ATOM 3580 C C . LEU B 1 73 ? -5.664 0.844 0.917 1 98.81 73 LEU B C 1
ATOM 3582 O O . LEU B 1 73 ? -5.086 1.338 1.886 1 98.81 73 LEU B O 1
ATOM 3586 N N . SER B 1 74 ? -5.145 -0.153 0.194 1 98.56 74 SER B N 1
ATOM 3587 C CA . SER B 1 74 ? -3.799 -0.676 0.406 1 98.56 74 SER B CA 1
ATOM 3588 C C . SER B 1 74 ? -2.746 0.231 -0.224 1 98.56 74 SER B C 1
ATOM 3590 O O . SER B 1 74 ? -2.039 -0.178 -1.147 1 98.56 74 SER B O 1
ATOM 3592 N N . THR B 1 75 ? -2.59 1.44 0.274 1 98.31 75 THR B N 1
ATOM 3593 C CA . THR B 1 75 ? -1.676 2.457 -0.236 1 98.31 75 THR B CA 1
ATOM 3594 C C . THR B 1 75 ? -1.401 3.52 0.825 1 98.31 75 THR B C 1
ATOM 3596 O O . THR B 1 75 ? -2.02 3.512 1.892 1 98.31 75 THR B O 1
ATOM 3599 N N . ALA B 1 76 ? -0.428 4.332 0.591 1 98.38 76 ALA B N 1
ATOM 3600 C CA . ALA B 1 76 ? -0.252 5.551 1.38 1 98.38 76 ALA B CA 1
ATOM 3601 C C . ALA B 1 76 ? -1.3 6.598 1.015 1 98.38 76 ALA B C 1
ATOM 3603 O O . ALA B 1 76 ? -2.102 6.391 0.101 1 98.38 76 ALA B O 1
ATOM 3604 N N . ALA B 1 77 ? -1.292 7.691 1.688 1 98.25 77 ALA B N 1
ATOM 3605 C CA . ALA B 1 77 ? -2.32 8.719 1.532 1 98.25 77 ALA B CA 1
ATOM 3606 C C . ALA B 1 77 ? -2.309 9.297 0.12 1 98.25 77 ALA B C 1
ATOM 3608 O O . ALA B 1 77 ? -3.354 9.68 -0.407 1 98.25 77 ALA B O 1
ATOM 3609 N N . HIS B 1 78 ? -1.139 9.367 -0.52 1 98.44 78 HIS B N 1
ATOM 3610 C CA . HIS B 1 78 ? -1.078 9.852 -1.896 1 98.44 78 HIS B CA 1
ATOM 3611 C C . HIS B 1 78 ? -1.939 8.992 -2.816 1 98.44 78 HIS B C 1
ATOM 3613 O O . HIS B 1 78 ? -2.504 9.492 -3.793 1 98.44 78 HIS B O 1
ATOM 3619 N N . GLY B 1 79 ? -1.974 7.66 -2.477 1 98.44 79 GLY B N 1
ATOM 3620 C CA . GLY B 1 79 ? -2.898 6.812 -3.217 1 98.44 79 GLY B CA 1
ATOM 3621 C C . GLY B 1 79 ? -4.352 7.18 -2.992 1 98.44 79 GLY B C 1
ATOM 3622 O O . GLY B 1 79 ? -5.18 7.047 -3.896 1 98.44 79 GLY B O 1
ATOM 3623 N N . GLY B 1 80 ? -4.707 7.574 -1.739 1 98.69 80 GLY B N 1
ATOM 3624 C CA . GLY B 1 80 ? -6.047 8.062 -1.463 1 98.69 80 GLY B CA 1
ATOM 3625 C C . GLY B 1 80 ? -6.395 9.32 -2.238 1 98.69 80 GLY B C 1
ATOM 3626 O O . GLY B 1 80 ? -7.504 9.445 -2.76 1 98.69 80 GLY B O 1
ATOM 3627 N N . MET B 1 81 ? -5.449 10.258 -2.275 1 98.81 81 MET B N 1
ATOM 3628 C CA . MET B 1 81 ? -5.609 11.484 -3.053 1 98.81 81 MET B CA 1
ATOM 3629 C C . MET B 1 81 ? -5.887 11.164 -4.52 1 98.81 81 MET B C 1
ATOM 3631 O O . MET B 1 81 ? -6.848 11.672 -5.098 1 98.81 81 MET B O 1
ATOM 3635 N N . GLU B 1 82 ? -5.086 10.32 -5.059 1 98.5 82 GLU B N 1
ATOM 3636 C CA . GLU B 1 82 ? -5.207 9.953 -6.465 1 98.5 82 GLU B CA 1
ATOM 3637 C C . GLU B 1 82 ? -6.496 9.172 -6.723 1 98.5 82 GLU B C 1
ATOM 3639 O O . GLU B 1 82 ? -7.094 9.297 -7.793 1 98.5 82 GLU B O 1
ATOM 3644 N N . ALA B 1 83 ? -6.859 8.297 -5.82 1 98.75 83 ALA B N 1
ATOM 3645 C CA . ALA B 1 83 ? -8.102 7.547 -5.945 1 98.75 83 ALA B CA 1
ATOM 3646 C C . ALA B 1 83 ? -9.312 8.477 -5.992 1 98.75 83 ALA B C 1
ATOM 3648 O O . ALA B 1 83 ? -10.219 8.289 -6.809 1 98.75 83 ALA B O 1
ATOM 3649 N N . CYS B 1 84 ? -9.336 9.484 -5.086 1 98.88 84 CYS B N 1
ATOM 3650 C CA . CYS B 1 84 ? -10.445 10.438 -5.094 1 98.88 84 CYS B CA 1
ATOM 3651 C C . CYS B 1 84 ? -10.508 11.18 -6.422 1 98.88 84 CYS B C 1
ATOM 3653 O O . CYS B 1 84 ? -11.562 11.234 -7.055 1 98.88 84 CYS B O 1
ATOM 3655 N N . LEU B 1 85 ? -9.406 11.727 -6.867 1 98.81 85 LEU B N 1
ATOM 3656 C CA . LEU B 1 85 ? -9.367 12.5 -8.102 1 98.81 85 LEU B CA 1
ATOM 3657 C C . LEU B 1 85 ? -9.68 11.609 -9.305 1 98.81 85 LEU B C 1
ATOM 3659 O O . LEU B 1 85 ? -10.5 11.977 -10.156 1 98.81 85 LEU B O 1
ATOM 3663 N N . GLY B 1 86 ? -9.07 10.438 -9.352 1 98.38 86 GLY B N 1
ATOM 3664 C CA . GLY B 1 86 ? -9.203 9.547 -10.492 1 98.38 86 GLY B CA 1
ATOM 3665 C C . GLY B 1 86 ? -10.617 9.008 -10.656 1 98.38 86 GLY B C 1
ATOM 3666 O O . GLY B 1 86 ? -11.047 8.727 -11.781 1 98.38 86 GLY B O 1
ATOM 3667 N N . ASN B 1 87 ? -11.32 8.82 -9.609 1 98.81 87 ASN B N 1
ATOM 3668 C CA . ASN B 1 87 ? -12.68 8.289 -9.688 1 98.81 87 ASN B CA 1
ATOM 3669 C C . ASN B 1 87 ? -13.695 9.398 -9.977 1 98.81 87 ASN B C 1
ATOM 3671 O O . ASN B 1 87 ? -14.727 9.156 -10.609 1 98.81 87 ASN B O 1
ATOM 3675 N N . LEU B 1 88 ? -13.406 10.648 -9.578 1 98.81 88 LEU B N 1
ATOM 3676 C CA . LEU B 1 88 ? -14.438 11.68 -9.602 1 98.81 88 LEU B CA 1
ATOM 3677 C C . LEU B 1 88 ? -14.211 12.648 -10.75 1 98.81 88 LEU B C 1
ATOM 3679 O O . LEU B 1 88 ? -15.086 13.461 -11.062 1 98.81 88 LEU B O 1
ATOM 3683 N N . ILE B 1 89 ? -13.047 12.609 -11.391 1 98.38 89 ILE B N 1
ATOM 3684 C CA . ILE B 1 89 ? -12.727 13.547 -12.469 1 98.38 89 ILE B CA 1
ATOM 3685 C C . ILE B 1 89 ? -12.43 12.781 -13.75 1 98.38 89 ILE B C 1
ATOM 3687 O O . ILE B 1 89 ? -11.656 11.812 -13.742 1 98.38 89 ILE B O 1
ATOM 3691 N N . GLU B 1 90 ? -13.039 13.156 -14.812 1 97.62 90 GLU B N 1
ATOM 3692 C CA . GLU B 1 90 ? -12.727 12.633 -16.141 1 97.62 90 GLU B CA 1
ATOM 3693 C C . GLU B 1 90 ? -11.875 13.625 -16.938 1 97.62 90 GLU B C 1
ATOM 3695 O O . GLU B 1 90 ? -11.867 14.82 -16.641 1 97.62 90 GLU B O 1
ATOM 3700 N N . SER B 1 91 ? -11.141 13.055 -17.906 1 96.56 91 SER B N 1
ATOM 3701 C CA . SER B 1 91 ? -10.344 13.906 -18.781 1 96.56 91 SER B CA 1
ATOM 3702 C C . SER B 1 91 ? -11.188 15.023 -19.375 1 96.56 91 SER B C 1
ATOM 3704 O O . SER B 1 91 ? -12.32 14.797 -19.797 1 96.56 91 SER B O 1
ATOM 3706 N N . GLY B 1 92 ? -10.664 16.25 -19.344 1 97.69 92 GLY B N 1
ATOM 3707 C CA . GLY B 1 92 ? -11.359 17.406 -19.922 1 97.69 92 GLY B CA 1
ATOM 3708 C C . GLY B 1 92 ? -12.195 18.156 -18.906 1 97.69 92 GLY B C 1
ATOM 3709 O O . GLY B 1 92 ? -12.562 19.312 -19.141 1 97.69 92 GLY B O 1
ATOM 3710 N N . GLU B 1 93 ? -12.523 17.594 -17.766 1 98.44 93 GLU B N 1
ATOM 3711 C CA . GLU B 1 93 ? -13.258 18.281 -16.719 1 98.44 93 GLU B CA 1
ATOM 3712 C C . GLU B 1 93 ? -12.352 19.203 -15.922 1 98.44 93 GLU B C 1
ATOM 3714 O O . GLU B 1 93 ? -11.125 19.062 -15.953 1 98.44 93 GLU B O 1
ATOM 3719 N N . THR B 1 94 ? -12.953 20.156 -15.266 1 98.75 94 THR B N 1
ATOM 3720 C CA . THR B 1 94 ? -12.203 21.109 -14.453 1 98.75 94 THR B CA 1
ATOM 3721 C C . THR B 1 94 ? -12.234 20.703 -12.984 1 98.75 94 THR B C 1
ATOM 3723 O O . THR B 1 94 ? -13.273 20.281 -12.469 1 98.75 94 THR B O 1
ATOM 3726 N N . VAL B 1 95 ? -11.117 20.781 -12.336 1 98.88 95 VAL B N 1
ATOM 3727 C CA . VAL B 1 95 ? -11.031 20.641 -10.883 1 98.88 95 VAL B CA 1
ATOM 3728 C C . VAL B 1 95 ? -10.477 21.938 -10.281 1 98.88 95 VAL B C 1
ATOM 3730 O O . VAL B 1 95 ? -9.539 22.531 -10.82 1 98.88 95 VAL B O 1
ATOM 3733 N N . LEU B 1 96 ? -11.141 22.438 -9.25 1 98.88 96 LEU B N 1
ATOM 3734 C CA . LEU B 1 96 ? -10.672 23.594 -8.484 1 98.88 96 LEU B CA 1
ATOM 3735 C C . LEU B 1 96 ? -9.953 23.156 -7.215 1 98.88 96 LEU B C 1
ATOM 3737 O O . LEU B 1 96 ? -10.531 22.438 -6.391 1 98.88 96 LEU B O 1
ATOM 3741 N N . ILE B 1 97 ? -8.711 23.547 -7.055 1 98.56 97 ILE B N 1
ATOM 3742 C CA . ILE B 1 97 ? -7.895 23.125 -5.922 1 98.56 97 ILE B CA 1
ATOM 3743 C C . ILE B 1 97 ? -7.586 24.328 -5.031 1 98.56 97 ILE B C 1
ATOM 3745 O O . ILE B 1 97 ? -6.965 25.281 -5.473 1 98.56 97 ILE B O 1
ATOM 3749 N N . ALA B 1 98 ? -8.086 24.234 -3.793 1 96.19 98 ALA B N 1
ATOM 3750 C CA . ALA B 1 98 ? -7.648 25.219 -2.801 1 96.19 98 ALA B CA 1
ATOM 3751 C C . ALA B 1 98 ? -6.203 24.969 -2.379 1 96.19 98 ALA B C 1
ATOM 3753 O O . ALA B 1 98 ? -5.918 24 -1.673 1 96.19 98 ALA B O 1
ATOM 3754 N N . LYS B 1 99 ? -5.348 25.797 -2.83 1 93.19 99 LYS B N 1
ATOM 3755 C CA . LYS B 1 99 ? -3.922 25.594 -2.59 1 93.19 99 LYS B CA 1
ATOM 3756 C C . LYS B 1 99 ? -3.422 26.5 -1.467 1 93.19 99 LYS B C 1
ATOM 3758 O O . LYS B 1 99 ? -3.336 27.719 -1.636 1 93.19 99 LYS B O 1
ATOM 3763 N N . CYS B 1 100 ? -3.107 25.906 -0.361 1 88.5 100 CYS B N 1
ATOM 3764 C CA . CYS B 1 100 ? -2.553 26.641 0.771 1 88.5 100 CYS B CA 1
ATOM 3765 C C . CYS B 1 100 ? -1.231 26.031 1.224 1 88.5 100 CYS B C 1
ATOM 3767 O O . CYS B 1 100 ? -0.728 26.359 2.299 1 88.5 100 CYS B O 1
ATOM 3769 N N . GLY B 1 101 ? -0.703 25.141 0.454 1 89.44 101 GLY B N 1
ATOM 3770 C CA . GLY B 1 101 ? 0.555 24.453 0.707 1 89.44 101 GLY B CA 1
ATOM 3771 C C . GLY B 1 101 ? 0.907 23.438 -0.362 1 89.44 101 GLY B C 1
ATOM 3772 O O . GLY B 1 101 ? 0.423 23.531 -1.493 1 89.44 101 GLY B O 1
ATOM 3773 N N . ILE B 1 102 ? 1.698 22.5 -0.067 1 92.56 102 ILE B N 1
ATOM 3774 C CA . ILE B 1 102 ? 2.273 21.625 -1.085 1 92.56 102 ILE B CA 1
ATOM 3775 C C . ILE B 1 102 ? 1.27 20.531 -1.462 1 92.56 102 ILE B C 1
ATOM 3777 O O . ILE B 1 102 ? 1.312 20 -2.572 1 92.56 102 ILE B O 1
ATOM 3781 N N . TRP B 1 103 ? 0.326 20.219 -0.592 1 96 103 TRP B N 1
ATOM 3782 C CA . TRP B 1 103 ? -0.572 19.109 -0.872 1 96 103 TRP B CA 1
ATOM 3783 C C . TRP B 1 103 ? -1.574 19.469 -1.961 1 96 103 TRP B C 1
ATOM 3785 O O . TRP B 1 103 ? -1.961 18.625 -2.768 1 96 103 TRP B O 1
ATOM 3795 N N . GLY B 1 104 ? -1.977 20.75 -1.973 1 96.19 104 GLY B N 1
ATOM 3796 C CA . GLY B 1 104 ? -2.762 21.219 -3.107 1 96.19 104 GLY B CA 1
ATOM 3797 C C . GLY B 1 104 ? -2.023 21.109 -4.43 1 96.19 104 GLY B C 1
ATOM 3798 O O . GLY B 1 104 ? -2.615 20.75 -5.449 1 96.19 104 GLY B O 1
ATOM 3799 N N . GLU B 1 105 ? -0.751 21.438 -4.348 1 95.75 105 GLU B N 1
ATOM 3800 C CA . GLU B 1 105 ? 0.082 21.328 -5.539 1 95.75 105 GLU B CA 1
ATOM 3801 C C . GLU B 1 105 ? 0.163 19.875 -6.02 1 95.75 105 GLU B C 1
ATOM 3803 O O . GLU B 1 105 ? 0.141 19.609 -7.223 1 95.75 105 GLU B O 1
ATOM 3808 N N . ARG B 1 106 ? 0.312 19 -5.113 1 97.31 106 ARG B N 1
ATOM 3809 C CA . ARG B 1 106 ? 0.357 17.578 -5.426 1 97.31 106 ARG B CA 1
ATOM 3810 C C . ARG B 1 106 ? -0.947 17.109 -6.07 1 97.31 106 ARG B C 1
ATOM 3812 O O . ARG B 1 106 ? -0.933 16.344 -7.035 1 97.31 106 ARG B O 1
ATOM 3819 N N . ALA B 1 107 ? -2.027 17.547 -5.539 1 98.56 107 ALA B N 1
ATOM 3820 C CA . ALA B 1 107 ? -3.33 17.234 -6.113 1 98.56 107 ALA B CA 1
ATOM 3821 C C . ALA B 1 107 ? -3.436 17.734 -7.551 1 98.56 107 ALA B C 1
ATOM 3823 O O . ALA B 1 107 ? -3.967 17.047 -8.422 1 98.56 107 ALA B O 1
ATOM 3824 N N . GLY B 1 108 ? -2.947 18.969 -7.742 1 98.44 108 GLY B N 1
ATOM 3825 C CA . GLY B 1 108 ? -2.928 19.516 -9.094 1 98.44 108 GLY B CA 1
ATOM 3826 C C . GLY B 1 108 ? -2.113 18.672 -10.055 1 98.44 108 GLY B C 1
ATOM 3827 O O . GLY B 1 108 ? -2.533 18.438 -11.195 1 98.44 108 GLY B O 1
ATOM 3828 N N . ASN B 1 109 ? -0.948 18.234 -9.617 1 98.06 109 ASN B N 1
ATOM 3829 C CA . ASN B 1 109 ? -0.096 17.375 -10.422 1 98.06 109 ASN B CA 1
ATOM 3830 C C . ASN B 1 109 ? -0.82 16.078 -10.82 1 98.06 109 ASN B C 1
ATOM 3832 O O . ASN B 1 109 ? -0.785 15.68 -11.984 1 98.06 109 ASN B O 1
ATOM 3836 N N . MET B 1 110 ? -1.489 15.469 -9.898 1 98.38 110 MET B N 1
ATOM 3837 C CA . MET B 1 110 ? -2.209 14.219 -10.141 1 98.38 110 MET B CA 1
ATOM 3838 C C . MET B 1 110 ? -3.391 14.445 -11.078 1 98.38 110 MET B C 1
ATOM 3840 O O . MET B 1 110 ? -3.641 13.633 -11.977 1 98.38 110 MET B O 1
ATOM 3844 N N . ALA B 1 111 ? -4.082 15.539 -10.867 1 98.44 111 ALA B N 1
ATOM 3845 C CA . ALA B 1 111 ? -5.223 15.852 -11.727 1 98.44 111 ALA B CA 1
ATOM 3846 C C . ALA B 1 111 ? -4.777 16.109 -13.164 1 98.44 111 ALA B C 1
ATOM 3848 O O . ALA B 1 111 ? -5.457 15.719 -14.109 1 98.44 111 ALA B O 1
ATOM 3849 N N . ASN B 1 112 ? -3.65 16.797 -13.297 1 97.88 112 ASN B N 1
ATOM 3850 C CA . ASN B 1 112 ? -3.104 17.047 -14.625 1 97.88 112 ASN B CA 1
ATOM 3851 C C . ASN B 1 112 ? -2.795 15.742 -15.367 1 97.88 112 ASN B C 1
ATOM 3853 O O . ASN B 1 112 ? -3.004 15.648 -16.578 1 97.88 112 ASN B O 1
ATOM 3857 N N . ARG B 1 113 ? -2.316 14.812 -14.703 1 96.75 113 ARG B N 1
ATOM 3858 C CA . ARG B 1 113 ? -1.975 13.516 -15.289 1 96.75 113 ARG B CA 1
ATOM 3859 C C . ARG B 1 113 ? -3.219 12.812 -15.812 1 96.75 113 ARG B C 1
ATOM 3861 O O . ARG B 1 113 ? -3.141 12.031 -16.766 1 96.75 113 ARG B O 1
ATOM 3868 N N . ILE B 1 114 ? -4.344 13.062 -15.18 1 94.5 114 ILE B N 1
ATOM 3869 C CA . ILE B 1 114 ? -5.617 12.484 -15.594 1 94.5 114 ILE B CA 1
ATOM 3870 C C . ILE B 1 114 ? -6.125 13.188 -16.844 1 94.5 114 ILE B C 1
ATOM 3872 O O . ILE B 1 114 ? -6.977 12.656 -17.562 1 94.5 114 ILE B O 1
ATOM 3876 N N . GLY B 1 115 ? -5.629 14.383 -17.156 1 96.06 115 GLY B N 1
ATOM 3877 C CA . GLY B 1 115 ? -6.086 15.188 -18.266 1 96.06 115 GLY B CA 1
ATOM 3878 C C . GLY B 1 115 ? -7.102 16.234 -17.875 1 96.06 115 GLY B C 1
ATOM 3879 O O . GLY B 1 115 ? -7.816 16.781 -18.719 1 96.06 115 GLY B O 1
ATOM 3880 N N . ALA B 1 116 ? -7.195 16.547 -16.594 1 97.94 116 ALA B N 1
ATOM 3881 C CA . ALA B 1 116 ? -8.141 17.547 -16.109 1 97.94 116 ALA B CA 1
ATOM 3882 C C . ALA B 1 116 ? -7.586 18.953 -16.297 1 97.94 116 ALA B C 1
ATOM 3884 O O . ALA B 1 116 ? -6.371 19.141 -16.391 1 97.94 116 ALA B O 1
ATOM 3885 N N . HIS B 1 117 ? -8.5 19.906 -16.438 1 98.56 117 HIS B N 1
ATOM 3886 C CA . HIS B 1 117 ? -8.133 21.312 -16.297 1 98.56 117 HIS B CA 1
ATOM 3887 C C . HIS B 1 117 ? -8.039 21.703 -14.828 1 98.56 117 HIS B C 1
ATOM 3889 O O . HIS B 1 117 ? -9.031 21.625 -14.094 1 98.56 117 HIS B O 1
ATOM 3895 N N . VAL B 1 118 ? -6.875 22.172 -14.445 1 98.75 118 VAL B N 1
ATOM 3896 C CA . VAL B 1 118 ? -6.648 22.469 -13.039 1 98.75 118 VAL B CA 1
ATOM 3897 C C . VAL B 1 118 ? -6.707 23.984 -12.812 1 98.75 118 VAL B C 1
ATOM 3899 O O . VAL B 1 118 ? -6.027 24.75 -13.5 1 98.75 118 VAL B O 1
ATOM 3902 N N . GLU B 1 119 ? -7.535 24.406 -11.93 1 98.69 119 GLU B N 1
ATOM 3903 C CA . GLU B 1 119 ? -7.582 25.797 -11.445 1 98.69 119 GLU B CA 1
ATOM 3904 C C . GLU B 1 119 ? -7.23 25.859 -9.961 1 98.69 119 GLU B C 1
ATOM 3906 O O . GLU B 1 119 ? -7.656 25.016 -9.172 1 98.69 119 GLU B O 1
ATOM 3911 N N . PHE B 1 120 ? -6.414 26.844 -9.633 1 98.12 120 PHE B N 1
ATOM 3912 C CA . PHE B 1 120 ? -6 27 -8.242 1 98.12 120 PHE B CA 1
ATOM 3913 C C . PHE B 1 120 ? -6.688 28.203 -7.609 1 98.12 120 PHE B C 1
ATOM 3915 O O . PHE B 1 120 ? -6.742 29.281 -8.211 1 98.12 120 PHE B O 1
ATOM 3922 N N . LEU B 1 121 ? -7.273 28 -6.48 1 97.75 121 LEU B N 1
ATOM 3923 C CA . LEU B 1 121 ? -7.609 29.062 -5.539 1 97.75 121 LEU B CA 1
ATOM 3924 C C . LEU B 1 121 ? -6.52 29.219 -4.484 1 97.75 121 LEU B C 1
ATOM 3926 O O . LEU B 1 121 ? -6.484 28.469 -3.506 1 97.75 121 LEU B O 1
ATOM 3930 N N . LYS B 1 122 ? -5.719 30.188 -4.609 1 94.69 122 LYS B N 1
ATOM 3931 C CA . LYS B 1 122 ? -4.539 30.328 -3.762 1 94.69 122 LYS B CA 1
ATOM 3932 C C . LYS B 1 122 ? -4.801 31.297 -2.611 1 94.69 122 LYS B C 1
ATOM 3934 O O . LYS B 1 122 ? -5.449 32.312 -2.795 1 94.69 122 LYS B O 1
ATOM 3939 N N . THR B 1 123 ? -4.391 30.891 -1.446 1 89.88 123 THR B N 1
ATOM 3940 C CA . THR B 1 123 ? -4.387 31.766 -0.282 1 89.88 123 THR B CA 1
ATOM 3941 C C . THR B 1 123 ? -2.992 31.844 0.329 1 89.88 123 THR B C 1
ATOM 3943 O O . THR B 1 123 ? -2.127 31.031 0.028 1 89.88 123 THR B O 1
ATOM 3946 N N . GLU B 1 124 ? -2.803 32.875 1.111 1 88 124 GLU B N 1
ATOM 3947 C CA . GLU B 1 124 ? -1.536 33 1.828 1 88 124 GLU B CA 1
ATOM 3948 C C . GLU B 1 124 ? -1.367 31.859 2.828 1 88 124 GLU B C 1
ATOM 3950 O O . GLU B 1 124 ? -2.352 31.344 3.359 1 88 124 GLU B O 1
ATOM 3955 N N . HIS B 1 125 ? -0.083 31.531 3.053 1 86.19 125 HIS B N 1
ATOM 3956 C CA . HIS B 1 125 ? 0.191 30.484 4.043 1 86.19 125 HIS B CA 1
ATOM 3957 C C . HIS B 1 125 ? -0.352 30.875 5.414 1 86.19 125 HIS B C 1
ATOM 3959 O O . HIS B 1 125 ? -0.111 31.984 5.891 1 86.19 125 HIS B O 1
ATOM 3965 N N . GLY B 1 126 ? -1.101 29.969 5.926 1 84.94 126 GLY B N 1
ATOM 3966 C CA . GLY B 1 126 ? -1.631 30.188 7.262 1 84.94 126 GLY B CA 1
ATOM 3967 C C . GLY B 1 126 ? -2.979 30.891 7.258 1 84.94 126 GLY B C 1
ATOM 3968 O O . GLY B 1 126 ? -3.564 31.125 8.32 1 84.94 126 GLY B O 1
ATOM 3969 N N . VAL B 1 127 ? -3.42 31.188 6.066 1 87.88 127 VAL B N 1
ATOM 3970 C CA . VAL B 1 127 ? -4.707 31.859 5.965 1 87.88 127 VAL B CA 1
ATOM 3971 C C . VAL B 1 127 ? -5.672 31.016 5.129 1 87.88 127 VAL B C 1
ATOM 3973 O O . VAL B 1 127 ? -5.355 30.641 4 1 87.88 127 VAL B O 1
ATOM 3976 N N . GLY B 1 128 ? -6.832 30.719 5.68 1 89.69 128 GLY B N 1
ATOM 3977 C CA . GLY B 1 128 ? -7.852 29.984 4.945 1 89.69 128 GLY B CA 1
ATOM 3978 C C . GLY B 1 128 ? -8.617 30.859 3.961 1 89.69 128 GLY B C 1
ATOM 3979 O O . GLY B 1 128 ? -8.617 32.094 4.078 1 89.69 128 GLY B O 1
ATOM 3980 N N . PHE B 1 129 ? -9.203 30.188 2.979 1 91.38 129 PHE B N 1
ATOM 3981 C CA . PHE B 1 129 ? -10.055 30.922 2.059 1 91.38 129 PHE B CA 1
ATOM 3982 C C . PHE B 1 129 ? -11.43 31.156 2.67 1 91.38 129 PHE B C 1
ATOM 3984 O O . PHE B 1 129 ? -11.797 30.516 3.662 1 91.38 129 PHE B O 1
ATOM 3991 N N . ASP B 1 130 ? -12.148 32.125 2.119 1 92.25 130 ASP B N 1
ATOM 3992 C CA . ASP B 1 130 ? -13.523 32.281 2.578 1 92.25 130 ASP B CA 1
ATOM 3993 C C . ASP B 1 130 ? -14.523 31.844 1.514 1 92.25 130 ASP B C 1
ATOM 3995 O O . ASP B 1 130 ? -14.141 31.562 0.379 1 92.25 130 ASP B O 1
ATOM 3999 N N . LEU B 1 131 ? -15.789 31.875 1.895 1 96.69 131 LEU B N 1
ATOM 4000 C CA . LEU B 1 131 ? -16.844 31.312 1.058 1 96.69 131 LEU B CA 1
ATOM 4001 C C . LEU B 1 131 ? -17.125 32.219 -0.135 1 96.69 131 LEU B C 1
ATOM 4003 O O . LEU B 1 131 ? -17.469 31.75 -1.219 1 96.69 131 LEU B O 1
ATOM 4007 N N . ASP B 1 132 ? -16.922 33.531 0.056 1 96.69 132 ASP B N 1
ATOM 4008 C CA . ASP B 1 132 ? -17.156 34.469 -1.043 1 96.69 132 ASP B CA 1
ATOM 4009 C C . ASP B 1 132 ? -16.141 34.25 -2.16 1 96.69 132 ASP B C 1
ATOM 4011 O O . ASP B 1 132 ? -16.5 34.25 -3.34 1 96.69 132 ASP B O 1
ATOM 4015 N N . LEU B 1 133 ? -14.953 34.125 -1.72 1 96.19 133 LEU B N 1
ATOM 4016 C CA . LEU B 1 133 ? -13.898 33.875 -2.701 1 96.19 133 LEU B CA 1
ATOM 4017 C C . LEU B 1 133 ? -14.141 32.562 -3.436 1 96.19 133 LEU B C 1
ATOM 4019 O O . LEU B 1 133 ? -14.031 32.5 -4.664 1 96.19 133 LEU B O 1
ATOM 4023 N N . LEU B 1 134 ? -14.477 31.547 -2.744 1 97.88 134 LEU B N 1
ATOM 4024 C CA . LEU B 1 134 ? -14.766 30.25 -3.344 1 97.88 134 LEU B CA 1
ATOM 4025 C C . LEU B 1 134 ? -15.93 30.344 -4.324 1 97.88 134 LEU B C 1
ATOM 4027 O O . LEU B 1 134 ? -15.875 29.797 -5.422 1 97.88 134 LEU B O 1
ATOM 4031 N N . GLU B 1 135 ? -16.922 31.031 -3.945 1 98.44 135 GLU B N 1
ATOM 4032 C CA . GLU B 1 135 ? -18.094 31.156 -4.805 1 98.44 135 GLU B CA 1
ATOM 4033 C C . GLU B 1 135 ? -17.734 31.828 -6.129 1 98.44 135 GLU B C 1
ATOM 4035 O O . GLU B 1 135 ? -18.25 31.438 -7.184 1 98.44 135 GLU B O 1
ATOM 4040 N N . SER B 1 136 ? -16.953 32.875 -6.051 1 98.31 136 SER B N 1
ATOM 4041 C CA . SER B 1 136 ? -16.547 33.562 -7.273 1 98.31 136 SER B CA 1
ATOM 4042 C C . SER B 1 136 ? -15.828 32.594 -8.219 1 98.31 136 SER B C 1
ATOM 4044 O O . SER B 1 136 ? -16.016 32.656 -9.438 1 98.31 136 SER B O 1
ATOM 4046 N N . TYR B 1 137 ? -15.039 31.703 -7.691 1 98.44 137 TYR B N 1
ATOM 4047 C CA . TYR B 1 137 ? -14.328 30.719 -8.508 1 98.44 137 TYR B CA 1
ATOM 4048 C C . TYR B 1 137 ? -15.281 29.672 -9.055 1 98.44 137 TYR B C 1
ATOM 4050 O O . TYR B 1 137 ? -15.117 29.203 -10.188 1 98.44 137 TYR B O 1
ATOM 4058 N N . LEU B 1 138 ? -16.234 29.297 -8.258 1 98.62 138 LEU B N 1
ATOM 4059 C CA . LEU B 1 138 ? -17.234 28.328 -8.711 1 98.62 138 LEU B CA 1
ATOM 4060 C C . LEU B 1 138 ? -18.031 28.875 -9.891 1 98.62 138 LEU B C 1
ATOM 4062 O O . LEU B 1 138 ? -18.281 28.156 -10.859 1 98.62 138 LEU B O 1
ATOM 4066 N N . LYS B 1 139 ? -18.375 30.141 -9.805 1 98.31 139 LYS B N 1
ATOM 4067 C CA . LYS B 1 139 ? -19.125 30.797 -10.883 1 98.31 139 LYS B CA 1
ATOM 4068 C C . LYS B 1 139 ? -18.281 30.859 -12.156 1 98.31 139 LYS B C 1
ATOM 4070 O O . LYS B 1 139 ? -18.797 30.625 -13.25 1 98.31 139 LYS B O 1
ATOM 4075 N N . LYS B 1 140 ? -17.109 31.109 -11.961 1 98.44 140 LYS B N 1
ATOM 4076 C CA . LYS B 1 140 ? -16.219 31.359 -13.094 1 98.44 140 LYS B CA 1
ATOM 4077 C C . LYS B 1 140 ? -15.828 30.062 -13.789 1 98.44 140 LYS B C 1
ATOM 4079 O O . LYS B 1 140 ? -15.844 29.984 -15.023 1 98.44 140 LYS B O 1
ATOM 4084 N N . PHE B 1 141 ? -15.539 28.984 -13.031 1 98.5 141 PHE B N 1
ATOM 4085 C CA . PHE B 1 141 ? -14.852 27.844 -13.625 1 98.5 141 PHE B CA 1
ATOM 4086 C C . PHE B 1 141 ? -15.781 26.641 -13.711 1 98.5 141 PHE B C 1
ATOM 4088 O O . PHE B 1 141 ? -15.5 25.688 -14.445 1 98.5 141 PHE B O 1
ATOM 4095 N N . LYS B 1 142 ? -16.859 26.594 -12.922 1 98.44 142 LYS B N 1
ATOM 4096 C CA . LYS B 1 142 ? -17.828 25.5 -12.922 1 98.44 142 LYS B CA 1
ATOM 4097 C C . LYS B 1 142 ? -17.141 24.141 -12.852 1 98.44 142 LYS B C 1
ATOM 4099 O O . LYS B 1 142 ? -17.375 23.281 -13.688 1 98.44 142 LYS B O 1
ATOM 4104 N N . PRO B 1 143 ? -16.328 23.969 -11.828 1 98.81 143 PRO B N 1
ATOM 4105 C CA . PRO B 1 143 ? -15.555 22.734 -11.734 1 98.81 143 PRO B CA 1
ATOM 4106 C C . PRO B 1 143 ? -16.422 21.516 -11.43 1 98.81 143 PRO B C 1
ATOM 4108 O O . PRO B 1 143 ? -17.469 21.641 -10.805 1 98.81 143 PRO B O 1
ATOM 4111 N N . ALA B 1 144 ? -15.93 20.344 -11.906 1 98.69 144 ALA B N 1
ATOM 4112 C CA . ALA B 1 144 ? -16.578 19.094 -11.547 1 98.69 144 ALA B CA 1
ATOM 4113 C C . ALA B 1 144 ? -16.391 18.766 -10.07 1 98.69 144 ALA B C 1
ATOM 4115 O O . ALA B 1 144 ? -17.25 18.141 -9.445 1 98.69 144 ALA B O 1
ATOM 4116 N N . ALA B 1 145 ? -15.258 19.203 -9.539 1 98.81 145 ALA B N 1
ATOM 4117 C CA . ALA B 1 145 ? -14.961 18.953 -8.133 1 98.81 145 ALA B CA 1
ATOM 4118 C C . ALA B 1 145 ? -14.07 20.062 -7.562 1 98.81 145 ALA B C 1
ATOM 4120 O O . ALA B 1 145 ? -13.367 20.75 -8.305 1 98.81 145 ALA B O 1
ATOM 4121 N N . VAL B 1 146 ? -14.188 20.266 -6.289 1 98.88 146 VAL B N 1
ATOM 4122 C CA . VAL B 1 146 ? -13.336 21.125 -5.492 1 98.88 146 VAL B CA 1
ATOM 4123 C C . VAL B 1 146 ? -12.516 20.297 -4.508 1 98.88 146 VAL B C 1
ATOM 4125 O O . VAL B 1 146 ? -13.07 19.438 -3.812 1 98.88 146 VAL B O 1
ATOM 4128 N N . PHE B 1 147 ? -11.219 20.531 -4.531 1 98.81 147 PHE B N 1
ATOM 4129 C CA . PHE B 1 147 ? -10.312 19.828 -3.639 1 98.81 147 PHE B CA 1
ATOM 4130 C C . PHE B 1 147 ? -9.797 20.75 -2.535 1 98.81 147 PHE B C 1
ATOM 4132 O O . PHE B 1 147 ? -9.266 21.812 -2.816 1 98.81 147 PHE B O 1
ATOM 4139 N N . VAL B 1 148 ? -9.93 20.297 -1.245 1 98.44 148 VAL B N 1
ATOM 4140 C CA . VAL B 1 148 ? -9.539 21.109 -0.099 1 98.44 148 VAL B CA 1
ATOM 4141 C C . VAL B 1 148 ? -8.727 20.266 0.879 1 98.44 148 VAL B C 1
ATOM 4143 O O . VAL B 1 148 ? -9.07 19.109 1.156 1 98.44 148 VAL B O 1
ATOM 4146 N N . VAL B 1 149 ? -7.652 20.797 1.351 1 98 149 VAL B N 1
ATOM 4147 C CA . VAL B 1 149 ? -6.875 20.188 2.424 1 98 149 VAL B CA 1
ATOM 4148 C C . VAL B 1 149 ? -7.328 20.75 3.771 1 98 149 VAL B C 1
ATOM 4150 O O . VAL B 1 149 ? -7.168 21.938 4.043 1 98 149 VAL B O 1
ATOM 4153 N N . HIS B 1 150 ? -7.91 19.891 4.594 1 98.12 150 HIS B N 1
ATOM 4154 C CA . HIS B 1 150 ? -8.414 20.312 5.898 1 98.12 150 HIS B CA 1
ATOM 4155 C C . HIS B 1 150 ? -7.273 20.766 6.809 1 98.12 150 HIS B C 1
ATOM 4157 O O . HIS B 1 150 ? -7.344 21.828 7.422 1 98.12 150 HIS B O 1
ATOM 4163 N N . ALA B 1 151 ? -6.258 19.891 6.887 1 97.31 151 ALA B N 1
ATOM 4164 C CA . ALA B 1 151 ? -5.066 20.156 7.688 1 97.31 151 ALA B CA 1
ATOM 4165 C C . ALA B 1 151 ? -3.812 20.172 6.82 1 97.31 151 ALA B C 1
ATOM 4167 O O . ALA B 1 151 ? -3.303 19.109 6.453 1 97.31 151 ALA B O 1
ATOM 4168 N N . GLU B 1 152 ? -3.34 21.344 6.512 1 96.06 152 GLU B N 1
ATOM 4169 C CA . GLU B 1 152 ? -2.092 21.484 5.766 1 96.06 152 GLU B CA 1
ATOM 4170 C C . GLU B 1 152 ? -0.882 21.328 6.684 1 96.06 152 GLU B C 1
ATOM 4172 O O . GLU B 1 152 ? -0.471 22.297 7.344 1 96.06 152 GLU B O 1
ATOM 4177 N N . SER B 1 153 ? -0.247 20.203 6.621 1 95 153 SER B N 1
ATOM 4178 C CA . SER B 1 153 ? 0.801 19.859 7.57 1 95 153 SER B CA 1
ATOM 4179 C C . SER B 1 153 ? 2.08 20.641 7.309 1 95 153 SER B C 1
ATOM 4181 O O . SER B 1 153 ? 2.955 20.719 8.172 1 95 153 SER B O 1
ATOM 4183 N N . THR B 1 154 ? 2.242 21.234 6.141 1 93.38 154 THR B N 1
ATOM 4184 C CA . THR B 1 154 ? 3.459 21.969 5.805 1 93.38 154 THR B CA 1
ATOM 4185 C C . THR B 1 154 ? 3.455 23.359 6.449 1 93.38 154 THR B C 1
ATOM 4187 O O . THR B 1 154 ? 4.5 24 6.555 1 93.38 154 THR B O 1
ATOM 4190 N N . THR B 1 155 ? 2.305 23.797 6.875 1 92.94 155 THR B N 1
ATOM 4191 C CA . THR B 1 155 ? 2.227 25.109 7.5 1 92.94 155 THR B CA 1
ATOM 4192 C C . THR B 1 155 ? 1.6 25.016 8.891 1 92.94 155 THR B C 1
ATOM 4194 O O . THR B 1 155 ? 1.757 25.922 9.711 1 92.94 155 THR B O 1
ATOM 4197 N N . GLY B 1 156 ? 0.855 23.938 9.109 1 93.88 156 GLY B N 1
ATOM 4198 C CA . GLY B 1 156 ? 0.109 23.812 10.352 1 93.88 156 GLY B CA 1
ATOM 4199 C C . GLY B 1 156 ? -1.23 24.531 10.312 1 93.88 156 GLY B C 1
ATOM 4200 O O . GLY B 1 156 ? -1.79 24.859 11.359 1 93.88 156 GLY B O 1
ATOM 4201 N N . MET B 1 157 ? -1.697 24.766 9.164 1 94.56 157 MET B N 1
ATOM 4202 C CA . MET B 1 157 ? -2.932 25.531 9.008 1 94.56 157 MET B CA 1
ATOM 4203 C C . MET B 1 157 ? -4.137 24.594 8.883 1 94.56 157 MET B C 1
ATOM 4205 O O . MET B 1 157 ? -4.062 23.562 8.211 1 94.56 157 MET B O 1
ATOM 4209 N N . LYS B 1 158 ? -5.262 24.953 9.484 1 96.25 158 LYS B N 1
ATOM 4210 C CA . LYS B 1 158 ? -6.543 24.266 9.398 1 96.25 158 LYS B CA 1
ATOM 4211 C C . LYS B 1 158 ? -7.52 25.031 8.508 1 96.25 158 LYS B C 1
ATOM 4213 O O . LYS B 1 158 ? -7.805 26.203 8.75 1 96.25 158 LYS B O 1
ATOM 4218 N N . GLN B 1 159 ? -8.016 24.406 7.508 1 95.69 159 GLN B N 1
ATOM 4219 C CA . GLN B 1 159 ? -9.023 25.016 6.648 1 95.69 159 GLN B CA 1
ATOM 4220 C C . GLN B 1 159 ? -10.422 24.828 7.227 1 95.69 159 GLN B C 1
ATOM 4222 O O . GLN B 1 159 ? -10.828 23.703 7.547 1 95.69 159 GLN B O 1
ATOM 4227 N N . PRO B 1 160 ? -11.156 25.922 7.422 1 92.88 160 PRO B N 1
ATOM 4228 C CA . PRO B 1 160 ? -12.562 25.734 7.785 1 92.88 160 PRO B CA 1
ATOM 4229 C C . PRO B 1 160 ? -13.359 25.031 6.688 1 92.88 160 PRO B C 1
ATOM 4231 O O . PRO B 1 160 ? -13.195 25.344 5.504 1 92.88 160 PRO B O 1
ATOM 4234 N N . LEU B 1 161 ? -14.211 24.062 7.074 1 97 161 LEU B N 1
ATOM 4235 C CA . LEU B 1 161 ? -14.914 23.25 6.074 1 97 161 LEU B CA 1
ATOM 4236 C C . LEU B 1 161 ? -16.406 23.547 6.102 1 97 161 LEU B C 1
ATOM 4238 O O . LEU B 1 161 ? -17.125 23.188 5.172 1 97 161 LEU B O 1
ATOM 4242 N N . GLU B 1 162 ? -16.906 24.188 7.176 1 96.38 162 GLU B N 1
ATOM 4243 C CA . GLU B 1 162 ? -18.328 24.453 7.324 1 96.38 162 GLU B CA 1
ATOM 4244 C C . GLU B 1 162 ? -18.859 25.312 6.18 1 96.38 162 GLU B C 1
ATOM 4246 O O . GLU B 1 162 ? -18.266 26.344 5.848 1 96.38 162 GLU B O 1
ATOM 4251 N N . GLY B 1 163 ? -19.906 24.844 5.602 1 97.5 163 GLY B N 1
ATOM 4252 C CA . GLY B 1 163 ? -20.578 25.594 4.562 1 97.5 163 GLY B CA 1
ATOM 4253 C C . GLY B 1 163 ? -20.031 25.344 3.176 1 97.5 163 GLY B C 1
ATOM 4254 O O . GLY B 1 163 ? -20.672 25.656 2.176 1 97.5 163 GLY B O 1
ATOM 4255 N N . ILE B 1 164 ? -18.859 24.781 3.035 1 98.25 164 ILE B N 1
ATOM 4256 C CA . ILE B 1 164 ? -18.219 24.562 1.74 1 98.25 164 ILE B CA 1
ATOM 4257 C C . ILE B 1 164 ? -19.031 23.562 0.92 1 98.25 164 ILE B C 1
ATOM 4259 O O . ILE B 1 164 ? -19.297 23.781 -0.264 1 98.25 164 ILE B O 1
ATOM 4263 N N . GLY B 1 165 ? -19.375 22.422 1.544 1 98.5 165 GLY B N 1
ATOM 4264 C CA . GLY B 1 165 ? -20.141 21.391 0.84 1 98.5 165 GLY B CA 1
ATOM 4265 C C . GLY B 1 165 ? -21.422 21.906 0.23 1 98.5 165 GLY B C 1
ATOM 4266 O O . GLY B 1 165 ? -21.703 21.672 -0.946 1 98.5 165 GLY B O 1
ATOM 4267 N N . ASN B 1 166 ? -22.172 22.641 1.054 1 98 166 ASN B N 1
ATOM 4268 C CA . ASN B 1 166 ? -23.422 23.234 0.579 1 98 166 ASN B CA 1
ATOM 4269 C C . ASN B 1 166 ? -23.172 24.172 -0.604 1 98 166 ASN B C 1
ATOM 4271 O O . ASN B 1 166 ? -23.906 24.125 -1.594 1 98 166 ASN B O 1
ATOM 4275 N N . LEU B 1 167 ? -22.203 25.016 -0.475 1 98.5 167 LEU B N 1
ATOM 4276 C CA . LEU B 1 167 ? -21.875 25.984 -1.518 1 98.5 167 LEU B CA 1
ATOM 4277 C C . LEU B 1 167 ? -21.469 25.281 -2.809 1 98.5 167 LEU B C 1
ATOM 4279 O O . LEU B 1 167 ? -21.953 25.641 -3.889 1 98.5 167 LEU B O 1
ATOM 4283 N N . VAL B 1 168 ? -20.609 24.281 -2.711 1 98.44 168 VAL B N 1
ATOM 4284 C CA . VAL B 1 168 ? -20.094 23.547 -3.865 1 98.44 168 VAL B CA 1
ATOM 4285 C C . VAL B 1 168 ? -21.25 22.844 -4.578 1 98.44 168 VAL B C 1
ATOM 4287 O O . VAL B 1 168 ? -21.297 22.812 -5.809 1 98.44 168 VAL B O 1
ATOM 4290 N N . HIS B 1 169 ? -22.172 22.312 -3.873 1 98.69 169 HIS B N 1
ATOM 4291 C CA . HIS B 1 169 ? -23.297 21.594 -4.43 1 98.69 169 HIS B CA 1
ATOM 4292 C C . HIS B 1 169 ? -24.234 22.516 -5.199 1 98.69 169 HIS B C 1
ATOM 4294 O O . HIS B 1 169 ? -24.828 22.125 -6.199 1 98.69 169 HIS B O 1
ATOM 4300 N N . ARG B 1 170 ? -24.359 23.75 -4.73 1 98.31 170 ARG B N 1
ATOM 4301 C CA . ARG B 1 170 ? -25.188 24.734 -5.422 1 98.31 170 ARG B CA 1
ATOM 4302 C C . ARG B 1 170 ? -24.688 24.969 -6.84 1 98.31 170 ARG B C 1
ATOM 4304 O O . ARG B 1 170 ? -25.453 25.391 -7.711 1 98.31 170 ARG B O 1
ATOM 4311 N N . TYR B 1 171 ? -23.484 24.672 -7.086 1 98.31 171 TYR B N 1
ATOM 4312 C CA . TYR B 1 171 ? -22.906 24.875 -8.414 1 98.31 171 TYR B CA 1
ATOM 4313 C C . TYR B 1 171 ? -22.625 23.547 -9.102 1 98.31 171 TYR B C 1
ATOM 4315 O O . TYR B 1 171 ? -21.781 23.469 -9.992 1 98.31 171 TYR B O 1
ATOM 4323 N N . ASN B 1 172 ? -23.266 22.469 -8.617 1 98.06 172 ASN B N 1
ATOM 4324 C CA . ASN B 1 172 ? -23.203 21.125 -9.195 1 98.06 172 ASN B CA 1
ATOM 4325 C C . ASN B 1 172 ? -21.797 20.562 -9.195 1 98.06 172 ASN B C 1
ATOM 4327 O O . ASN B 1 172 ? -21.375 19.938 -10.164 1 98.06 172 ASN B O 1
ATOM 4331 N N . SER B 1 173 ? -21.047 20.906 -8.234 1 98.75 173 SER B N 1
ATOM 4332 C CA . SER B 1 173 ? -19.688 20.391 -8.031 1 98.75 173 SER B CA 1
ATOM 4333 C C . SER B 1 173 ? -19.641 19.438 -6.844 1 98.75 173 SER B C 1
ATOM 4335 O O . SER B 1 173 ? -20.578 19.359 -6.055 1 98.75 173 SER B O 1
ATOM 4337 N N . LEU B 1 174 ? -18.594 18.625 -6.801 1 98.94 174 LEU B N 1
ATOM 4338 C CA . LEU B 1 174 ? -18.359 17.719 -5.688 1 98.94 174 LEU B CA 1
ATOM 4339 C C . LEU B 1 174 ? -17.219 18.219 -4.805 1 98.94 174 LEU B C 1
ATOM 4341 O O . LEU B 1 174 ? -16.312 18.891 -5.285 1 98.94 174 LEU B O 1
ATOM 4345 N N . LEU B 1 175 ? -17.266 17.906 -3.537 1 98.94 175 LEU B N 1
ATOM 4346 C CA . LEU B 1 175 ? -16.234 18.359 -2.596 1 98.94 175 LEU B CA 1
ATOM 4347 C C . LEU B 1 175 ? -15.344 17.188 -2.18 1 98.94 175 LEU B C 1
ATOM 4349 O O . LEU B 1 175 ? -15.836 16.172 -1.667 1 98.94 175 LEU B O 1
ATOM 4353 N N . ILE B 1 176 ? -14.062 17.266 -2.453 1 98.94 176 ILE B N 1
ATOM 4354 C CA . ILE B 1 176 ? -13.047 16.328 -2.004 1 98.94 176 ILE B CA 1
ATOM 4355 C C . ILE B 1 176 ? -12.227 16.953 -0.874 1 98.94 176 ILE B C 1
ATOM 4357 O O . ILE B 1 176 ? -11.695 18.047 -1.018 1 98.94 176 ILE B O 1
ATOM 4361 N N . VAL B 1 177 ? -12.078 16.219 0.253 1 98.94 177 VAL B N 1
ATOM 4362 C CA . VAL B 1 177 ? -11.367 16.781 1.394 1 98.94 177 VAL B CA 1
ATOM 4363 C C . VAL B 1 177 ? -10.242 15.836 1.818 1 98.94 177 VAL B C 1
ATOM 4365 O O . VAL B 1 177 ? -10.469 14.625 1.968 1 98.94 177 VAL B O 1
ATOM 4368 N N . ASP B 1 178 ? -9.062 16.359 1.923 1 98.81 178 ASP B N 1
ATOM 4369 C CA . ASP B 1 178 ? -7.898 15.695 2.506 1 98.81 178 ASP B CA 1
ATOM 4370 C C . ASP B 1 178 ? -7.84 15.914 4.016 1 98.81 178 ASP B C 1
ATOM 4372 O O . ASP B 1 178 ? -7.59 17.031 4.477 1 98.81 178 ASP B O 1
ATOM 4376 N N . CYS B 1 179 ? -8 14.883 4.801 1 98.62 179 CYS B N 1
ATOM 4377 C CA . CYS B 1 179 ? -7.957 15.031 6.254 1 98.62 179 CYS B CA 1
ATOM 4378 C C . CYS B 1 179 ? -6.82 14.203 6.848 1 98.62 179 CYS B C 1
ATOM 4380 O O . CYS B 1 179 ? -6.926 13.727 7.98 1 98.62 179 CYS B O 1
ATOM 4382 N N . VAL B 1 180 ? -5.777 14.031 6.16 1 98.69 180 VAL B N 1
ATOM 4383 C CA . VAL B 1 180 ? -4.625 13.188 6.465 1 98.69 180 VAL B CA 1
ATOM 4384 C C . VAL B 1 180 ? -4.035 13.586 7.816 1 98.69 180 VAL B C 1
ATOM 4386 O O . VAL B 1 180 ? -3.754 12.727 8.656 1 98.69 180 VAL B O 1
ATOM 4389 N N . ALA B 1 181 ? -3.9 14.859 8.102 1 98.44 181 ALA B N 1
ATOM 4390 C CA . ALA B 1 181 ? -3.201 15.305 9.305 1 98.44 181 ALA B CA 1
ATOM 4391 C C . ALA B 1 181 ? -4.188 15.773 10.367 1 98.44 181 ALA B C 1
ATOM 4393 O O . ALA B 1 181 ? -3.801 16.422 11.344 1 98.44 181 ALA B O 1
ATOM 4394 N N . SER B 1 182 ? -5.523 15.484 10.195 1 98.62 182 SER B N 1
ATOM 4395 C CA . SER B 1 182 ? -6.477 16.078 11.125 1 98.62 182 SER B CA 1
ATOM 4396 C C . SER B 1 182 ? -7.402 15.016 11.719 1 98.62 182 SER B C 1
ATOM 4398 O O . SER B 1 182 ? -7.867 15.148 12.852 1 98.62 182 SER B O 1
ATOM 4400 N N . LEU B 1 183 ? -7.742 13.945 10.977 1 98.75 183 LEU B N 1
ATOM 4401 C CA . LEU B 1 183 ? -8.805 13.031 11.383 1 98.75 183 LEU B CA 1
ATOM 4402 C C . LEU B 1 183 ? -8.477 12.375 12.719 1 98.75 183 LEU B C 1
ATOM 4404 O O . LEU B 1 183 ? -7.426 11.75 12.867 1 98.75 183 LEU B O 1
ATOM 4408 N N . GLY B 1 184 ? -9.375 12.445 13.602 1 98.38 184 GLY B N 1
ATOM 4409 C CA . GLY B 1 184 ? -9.211 11.891 14.938 1 98.38 184 GLY B CA 1
ATOM 4410 C C . GLY B 1 184 ? -8.766 12.914 15.961 1 98.38 184 GLY B C 1
ATOM 4411 O O . GLY B 1 184 ? -8.953 12.727 17.156 1 98.38 184 GLY B O 1
ATOM 4412 N N . GLY B 1 185 ? -8.109 14.031 15.477 1 98.69 185 GLY B N 1
ATOM 4413 C CA . GLY B 1 185 ? -7.602 15.055 16.375 1 98.69 185 GLY B CA 1
ATOM 4414 C C . GLY B 1 185 ? -8.32 16.375 16.25 1 98.69 185 GLY B C 1
ATOM 4415 O O . GLY B 1 185 ? -8.234 17.234 17.141 1 98.69 185 GLY B O 1
ATOM 4416 N N . GLU B 1 186 ? -9 16.594 15.156 1 98.56 186 GLU B N 1
ATOM 4417 C CA . GLU B 1 186 ? -9.859 17.75 14.875 1 98.56 186 GLU B CA 1
ATOM 4418 C C . GLU B 1 186 ? -11.297 17.312 14.609 1 98.56 186 GLU B C 1
ATOM 4420 O O . GLU B 1 186 ? -11.531 16.234 14.039 1 98.56 186 GLU B O 1
ATOM 4425 N N . PRO B 1 187 ? -12.289 18.156 15.039 1 98.19 187 PRO B N 1
ATOM 4426 C CA . PRO B 1 187 ? -13.664 17.828 14.664 1 98.19 187 PRO B CA 1
ATOM 4427 C C . PRO B 1 187 ? -13.836 17.656 13.156 1 98.19 187 PRO B C 1
ATOM 4429 O O . PRO B 1 187 ? -13.281 18.438 12.375 1 98.19 187 PRO B O 1
ATOM 4432 N N . PHE B 1 188 ? -14.562 16.672 12.742 1 98.5 188 PHE B N 1
ATOM 4433 C CA . PHE B 1 188 ? -14.789 16.375 11.336 1 98.5 188 PHE B CA 1
ATOM 4434 C C . PHE B 1 188 ? -16.125 15.672 11.141 1 98.5 188 PHE B C 1
ATOM 4436 O O . PHE B 1 188 ? -16.375 14.625 11.75 1 98.5 188 PHE B O 1
ATOM 4443 N N . PHE B 1 189 ? -16.953 16.203 10.32 1 98.69 189 PHE B N 1
ATOM 4444 C CA . PHE B 1 189 ? -18.281 15.68 10.055 1 98.69 189 PHE B CA 1
ATOM 4445 C C . PHE B 1 189 ? -18.547 15.586 8.555 1 98.69 189 PHE B C 1
ATOM 4447 O O . PHE B 1 189 ? -19.094 16.516 7.953 1 98.69 189 PHE B O 1
ATOM 4454 N N . ALA B 1 190 ? -18.25 14.422 8.016 1 98.75 190 ALA B N 1
ATOM 4455 C CA . ALA B 1 190 ? -18.344 14.273 6.566 1 98.75 190 ALA B CA 1
ATOM 4456 C C . ALA B 1 190 ? -19.781 14.5 6.086 1 98.75 190 ALA B C 1
ATOM 4458 O O . ALA B 1 190 ? -20.016 15.273 5.156 1 98.75 190 ALA B O 1
ATOM 4459 N N . ASP B 1 191 ? -20.75 13.844 6.715 1 98.69 191 ASP B N 1
ATOM 4460 C CA . ASP B 1 191 ? -22.141 13.953 6.266 1 98.69 191 ASP B CA 1
ATOM 4461 C C . ASP B 1 191 ? -22.688 15.352 6.527 1 98.69 191 ASP B C 1
ATOM 4463 O O . ASP B 1 191 ? -23.25 15.984 5.629 1 98.69 191 ASP B O 1
ATOM 4467 N N . ALA B 1 192 ? -22.516 15.859 7.75 1 98.44 192 ALA B N 1
ATOM 4468 C CA . ALA B 1 192 ? -23.078 17.156 8.133 1 98.44 192 ALA B CA 1
ATOM 4469 C C . ALA B 1 192 ? -22.5 18.281 7.273 1 98.44 192 ALA B C 1
ATOM 4471 O O . ALA B 1 192 ? -23.188 19.266 6.98 1 98.44 192 ALA B O 1
ATOM 4472 N N . TRP B 1 193 ? -21.266 18.156 6.848 1 98.56 193 TRP B N 1
ATOM 4473 C CA . TRP B 1 193 ? -20.609 19.188 6.062 1 98.56 193 TRP B CA 1
ATOM 4474 C C . TRP B 1 193 ? -20.719 18.891 4.57 1 98.56 193 TRP B C 1
ATOM 4476 O O . TRP B 1 193 ? -20.078 19.547 3.75 1 98.56 193 TRP B O 1
ATOM 4486 N N . GLU B 1 194 ? -21.422 17.859 4.191 1 98.5 194 GLU B N 1
ATOM 4487 C CA . GLU B 1 194 ? -21.75 17.484 2.818 1 98.5 194 GLU B CA 1
ATOM 4488 C C . GLU B 1 194 ? -20.484 17.234 1.999 1 98.5 194 GLU B C 1
ATOM 4490 O O . GLU B 1 194 ? -20.344 17.766 0.896 1 98.5 194 GLU B O 1
ATOM 4495 N N . ILE B 1 195 ? -19.578 16.531 2.586 1 98.88 195 ILE B N 1
ATOM 4496 C CA . ILE B 1 195 ? -18.344 16.156 1.903 1 98.88 195 ILE B CA 1
ATOM 4497 C C . ILE B 1 195 ? -18.594 14.945 1.012 1 98.88 195 ILE B C 1
ATOM 4499 O O . ILE B 1 195 ? -19.203 13.969 1.443 1 98.88 195 ILE B O 1
ATOM 4503 N N . ASP B 1 196 ? -18.125 14.961 -0.223 1 98.94 196 ASP B N 1
ATOM 4504 C CA . ASP B 1 196 ? -18.453 13.922 -1.191 1 98.94 196 ASP B CA 1
ATOM 4505 C C . ASP B 1 196 ? -17.375 12.836 -1.228 1 98.94 196 ASP B C 1
ATOM 4507 O O . ASP B 1 196 ? -17.672 11.68 -1.511 1 98.94 196 ASP B O 1
ATOM 4511 N N . ALA B 1 197 ? -16.141 13.203 -1.079 1 98.94 197 ALA B N 1
ATOM 4512 C CA . ALA B 1 197 ? -15.023 12.273 -0.958 1 98.94 197 ALA B CA 1
ATOM 4513 C C . ALA B 1 197 ? -14.039 12.734 0.113 1 98.94 197 ALA B C 1
ATOM 4515 O O . ALA B 1 197 ? -13.75 13.93 0.229 1 98.94 197 ALA B O 1
ATOM 4516 N N . VAL B 1 198 ? -13.586 11.805 0.898 1 98.94 198 VAL B N 1
ATOM 4517 C CA . VAL B 1 198 ? -12.648 12.125 1.974 1 98.94 198 VAL B CA 1
ATOM 4518 C C . VAL B 1 198 ? -11.688 10.961 2.193 1 98.94 198 VAL B C 1
ATOM 4520 O O . VAL B 1 198 ? -12.062 9.797 2.018 1 98.94 198 VAL B O 1
ATOM 4523 N N . TYR B 1 199 ? -10.477 11.266 2.471 1 98.94 199 TYR B N 1
ATOM 4524 C CA . TYR B 1 199 ? -9.484 10.258 2.809 1 98.94 199 TYR B CA 1
ATOM 4525 C C . TYR B 1 199 ? -8.555 10.75 3.916 1 98.94 199 TYR B C 1
ATOM 4527 O O . TYR B 1 199 ? -8.5 11.945 4.203 1 98.94 199 TYR B O 1
ATOM 4535 N N . THR B 1 200 ? -7.93 9.859 4.543 1 98.81 200 THR B N 1
ATOM 4536 C CA . THR B 1 200 ? -6.895 10.117 5.535 1 98.81 200 THR B CA 1
ATOM 4537 C C . THR B 1 200 ? -5.801 9.055 5.457 1 98.81 200 THR B C 1
ATOM 4539 O O . THR B 1 200 ? -5.602 8.43 4.41 1 98.81 200 THR B O 1
ATOM 4542 N N . CYS B 1 201 ? -4.961 8.977 6.434 1 98.56 201 CYS B N 1
ATOM 4543 C CA . CYS B 1 201 ? -3.955 7.922 6.523 1 98.56 201 CYS B CA 1
ATOM 4544 C C . CYS B 1 201 ? -3.961 7.281 7.906 1 98.56 201 CYS B C 1
ATOM 4546 O O . CYS B 1 201 ? -4.543 7.824 8.844 1 98.56 201 CYS B O 1
ATOM 4548 N N . SER B 1 202 ? -3.354 6.195 7.977 1 98.75 202 SER B N 1
ATOM 4549 C CA . SER B 1 202 ? -3.365 5.43 9.219 1 98.75 202 SER B CA 1
ATOM 4550 C C . SER B 1 202 ? -2.311 5.945 10.195 1 98.75 202 SER B C 1
ATOM 4552 O O . SER B 1 202 ? -2.482 5.848 11.414 1 98.75 202 SER B O 1
ATOM 4554 N N . GLN B 1 203 ? -1.245 6.547 9.758 1 98.69 203 GLN B N 1
ATOM 4555 C CA . GLN B 1 203 ? -0.026 6.602 10.555 1 98.69 203 GLN B CA 1
ATOM 4556 C C . GLN B 1 203 ? 0.115 7.953 11.25 1 98.69 203 GLN B C 1
ATOM 4558 O O . GLN B 1 203 ? 1.155 8.242 11.844 1 98.69 203 GLN B O 1
ATOM 4563 N N . LYS B 1 204 ? -0.793 8.812 11.117 1 98.5 204 LYS B N 1
ATOM 4564 C CA . LYS B 1 204 ? -0.683 10.117 11.75 1 98.5 204 LYS B CA 1
ATOM 4565 C C . LYS B 1 204 ? -1.527 10.18 13.023 1 98.5 204 LYS B C 1
ATOM 4567 O O . LYS B 1 204 ? -1.187 9.57 14.031 1 98.5 204 LYS B O 1
ATOM 4572 N N . VAL B 1 205 ? -2.736 10.719 12.938 1 98.81 205 VAL B N 1
ATOM 4573 C CA . VAL B 1 205 ? -3.516 10.953 14.148 1 98.81 205 VAL B CA 1
ATOM 4574 C C . VAL B 1 205 ? -4.152 9.648 14.609 1 98.81 205 VAL B C 1
ATOM 4576 O O . VAL B 1 205 ? -4.332 9.43 15.812 1 98.81 205 VAL B O 1
ATOM 4579 N N . LEU B 1 206 ? -4.457 8.695 13.68 1 98.75 206 LEU B N 1
ATOM 4580 C CA . LEU B 1 206 ? -5.07 7.426 14.047 1 98.75 206 LEU B CA 1
ATOM 4581 C C . LEU B 1 206 ? -4.094 6.547 14.812 1 98.75 206 LEU B C 1
ATOM 4583 O O . LEU B 1 206 ? -4.504 5.715 15.625 1 98.75 206 LEU B O 1
ATOM 4587 N N . GLY B 1 207 ? -2.818 6.656 14.484 1 98.62 207 GLY B N 1
ATOM 4588 C CA . GLY B 1 207 ? -1.803 6.004 15.297 1 98.62 207 GLY B CA 1
ATOM 4589 C C . GLY B 1 207 ? -1.544 4.566 14.891 1 98.62 207 GLY B C 1
ATOM 4590 O O . GLY B 1 207 ? -1.053 3.766 15.688 1 98.62 207 GLY B O 1
ATOM 4591 N N . ALA B 1 208 ? -1.951 4.145 13.719 1 98.81 208 ALA B N 1
ATOM 4592 C CA . ALA B 1 208 ? -1.621 2.848 13.141 1 98.81 208 ALA B CA 1
ATOM 4593 C C . ALA B 1 208 ? -0.405 2.951 12.219 1 98.81 208 ALA B C 1
ATOM 4595 O O . ALA B 1 208 ? 0.063 4.055 11.922 1 98.81 208 ALA B O 1
ATOM 4596 N N . PRO B 1 209 ? 0.204 1.821 11.805 1 98.62 209 PRO B N 1
ATOM 4597 C CA . PRO B 1 209 ? 1.34 1.893 10.883 1 98.62 209 PRO B CA 1
ATOM 4598 C C . PRO B 1 209 ? 0.961 2.477 9.523 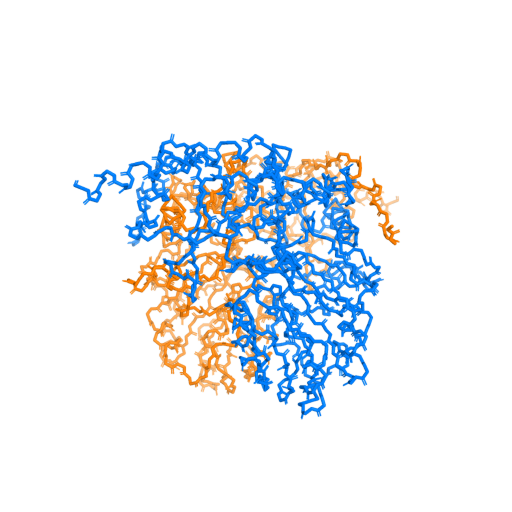1 98.62 209 PRO B C 1
ATOM 4600 O O . PRO B 1 209 ? -0.19 2.357 9.094 1 98.62 209 PRO B O 1
ATOM 4603 N N . PRO B 1 210 ? 1.956 3.104 8.875 1 98.69 210 PRO B N 1
ATOM 4604 C CA . PRO B 1 210 ? 1.687 3.576 7.512 1 98.69 210 PRO B CA 1
ATOM 4605 C C . PRO B 1 210 ? 1.365 2.438 6.547 1 98.69 210 PRO B C 1
ATOM 4607 O O . PRO B 1 210 ? 1.822 1.31 6.738 1 98.69 210 PRO B O 1
ATOM 4610 N N . GLY B 1 211 ? 0.644 2.742 5.469 1 98.56 211 GLY B N 1
ATOM 4611 C CA . GLY B 1 211 ? 0.489 1.798 4.375 1 98.56 211 GLY B CA 1
ATOM 4612 C C . GLY B 1 211 ? -0.958 1.432 4.102 1 98.56 211 GLY B C 1
ATOM 4613 O O . GLY B 1 211 ? -1.245 0.639 3.201 1 98.56 211 GLY B O 1
ATOM 4614 N N . ILE B 1 212 ? -1.901 1.949 4.848 1 98.81 212 ILE B N 1
ATOM 4615 C CA . ILE B 1 212 ? -3.324 1.693 4.652 1 98.81 212 ILE B CA 1
ATOM 4616 C C . ILE B 1 212 ? -4.113 2.984 4.863 1 98.81 212 ILE B C 1
ATOM 4618 O O . ILE B 1 212 ? -3.818 3.758 5.777 1 98.81 212 ILE B O 1
ATOM 4622 N N . THR B 1 213 ? -5.051 3.275 3.953 1 98.81 213 THR B N 1
ATOM 4623 C CA . THR B 1 213 ? -5.645 4.605 3.852 1 98.81 213 THR B CA 1
ATOM 4624 C C . THR B 1 213 ? -7.164 4.527 3.908 1 98.81 213 THR B C 1
ATOM 4626 O O . THR B 1 213 ? -7.805 4.086 2.951 1 98.81 213 THR B O 1
ATOM 4629 N N . PRO B 1 214 ? -7.809 4.965 5.02 1 98.94 214 PRO B N 1
ATOM 4630 C CA . PRO B 1 214 ? -9.266 5.09 5.066 1 98.94 214 PRO B CA 1
ATOM 4631 C C . PRO B 1 214 ? -9.805 6.086 4.047 1 98.94 214 PRO B C 1
ATOM 4633 O O . PRO B 1 214 ? -9.203 7.141 3.828 1 98.94 214 PRO B O 1
ATOM 4636 N N . ILE B 1 215 ? -10.914 5.758 3.418 1 98.94 215 ILE B N 1
ATOM 4637 C CA . ILE B 1 215 ? -11.5 6.59 2.375 1 98.94 215 ILE B CA 1
ATOM 4638 C C . ILE B 1 215 ? -13.016 6.375 2.334 1 98.94 215 ILE B C 1
ATOM 4640 O O . ILE B 1 215 ? -13.508 5.309 2.703 1 98.94 215 ILE B O 1
ATOM 4644 N N . SER B 1 216 ? -13.773 7.375 1.992 1 98.94 216 SER B N 1
ATOM 4645 C CA . SER B 1 216 ? -15.227 7.293 1.932 1 98.94 216 SER B CA 1
ATOM 4646 C C . SER B 1 216 ? -15.789 8.195 0.839 1 98.94 216 SER B C 1
ATOM 4648 O O . SER B 1 216 ? -15.234 9.266 0.561 1 98.94 216 SER B O 1
ATOM 4650 N N . PHE B 1 217 ? -16.875 7.805 0.213 1 98.94 217 PHE B N 1
ATOM 4651 C CA . PHE B 1 217 ? -17.547 8.531 -0.86 1 98.94 217 PHE B CA 1
ATOM 4652 C C . PHE B 1 217 ? -19.031 8.68 -0.576 1 98.94 217 PHE B C 1
ATOM 4654 O O . PHE B 1 217 ? -19.703 7.711 -0.186 1 98.94 217 PHE B O 1
ATOM 4661 N N . SER B 1 218 ? -19.594 9.844 -0.766 1 98.94 218 SER B N 1
ATOM 4662 C CA . SER B 1 218 ? -21.016 10.117 -0.559 1 98.94 218 SER B CA 1
ATOM 4663 C C . SER B 1 218 ? -21.859 9.5 -1.665 1 98.94 218 SER B C 1
ATOM 4665 O O . SER B 1 218 ? -21.328 9.07 -2.695 1 98.94 218 SER B O 1
ATOM 4667 N N . PRO B 1 219 ? -23.172 9.445 -1.445 1 98.69 219 PRO B N 1
ATOM 4668 C CA . PRO B 1 219 ? -24.047 8.961 -2.51 1 98.69 219 PRO B CA 1
ATOM 4669 C C . PRO B 1 219 ? -23.906 9.766 -3.801 1 98.69 219 PRO B C 1
ATOM 4671 O O . PRO B 1 219 ? -23.969 9.203 -4.895 1 98.69 219 PRO B O 1
ATOM 4674 N N . LEU B 1 220 ? -23.766 11.078 -3.707 1 98.75 220 LEU B N 1
ATOM 4675 C CA . LEU B 1 220 ? -23.578 11.914 -4.891 1 98.75 220 LEU B CA 1
ATOM 4676 C C . LEU B 1 220 ? -22.297 11.523 -5.633 1 98.75 220 LEU B C 1
ATOM 4678 O O . LEU B 1 220 ? -22.281 11.477 -6.863 1 98.75 220 LEU B O 1
ATOM 4682 N N . ALA B 1 221 ? -21.219 11.312 -4.902 1 98.88 221 ALA B N 1
ATOM 4683 C CA . ALA B 1 221 ? -19.969 10.867 -5.5 1 98.88 221 ALA B CA 1
ATOM 4684 C C . ALA B 1 221 ? -20.125 9.508 -6.168 1 98.88 221 ALA B C 1
ATOM 4686 O O . ALA B 1 221 ? -19.594 9.266 -7.25 1 98.88 221 ALA B O 1
ATOM 4687 N N . VAL B 1 222 ? -20.797 8.617 -5.5 1 98.88 222 VAL B N 1
ATOM 4688 C CA . VAL B 1 222 ? -21.031 7.285 -6.039 1 98.88 222 VAL B CA 1
ATOM 4689 C C . VAL B 1 222 ? -21.797 7.387 -7.359 1 98.88 222 VAL B C 1
ATOM 4691 O O . VAL B 1 222 ? -21.469 6.68 -8.32 1 98.88 222 VAL B O 1
ATOM 4694 N N . LYS B 1 223 ? -22.812 8.211 -7.371 1 98.69 223 LYS B N 1
ATOM 4695 C CA . LYS B 1 223 ? -23.547 8.445 -8.609 1 98.69 223 LYS B CA 1
ATOM 4696 C C . LYS B 1 223 ? -22.625 8.906 -9.727 1 98.69 223 LYS B C 1
ATOM 4698 O O . LYS B 1 223 ? -22.734 8.445 -10.859 1 98.69 223 LYS B O 1
ATOM 4703 N N . LYS B 1 224 ? -21.734 9.844 -9.43 1 98.69 224 LYS B N 1
ATOM 4704 C CA . LYS B 1 224 ? -20.766 10.32 -10.398 1 98.69 224 LYS B CA 1
ATOM 4705 C C . LYS B 1 224 ? -19.875 9.188 -10.891 1 98.69 224 LYS B C 1
ATOM 4707 O O . LYS B 1 224 ? -19.594 9.07 -12.086 1 98.69 224 LYS B O 1
ATOM 4712 N N . ILE B 1 225 ? -19.391 8.352 -9.992 1 98.75 225 ILE B N 1
ATOM 4713 C CA . ILE B 1 225 ? -18.469 7.254 -10.305 1 98.75 225 ILE B CA 1
ATOM 4714 C C . ILE B 1 225 ? -19.156 6.277 -11.258 1 98.75 225 ILE B C 1
ATOM 4716 O O . ILE B 1 225 ? -18.578 5.91 -12.289 1 98.75 225 ILE B O 1
ATOM 4720 N N . PHE B 1 226 ? -20.344 5.91 -10.992 1 98.19 226 PHE B N 1
ATOM 4721 C CA . PHE B 1 226 ? -21.047 4.91 -11.789 1 98.19 226 PHE B CA 1
ATOM 4722 C C . PHE B 1 226 ? -21.625 5.531 -13.055 1 98.19 226 PHE B C 1
ATOM 4724 O O . PHE B 1 226 ? -22.031 4.816 -13.969 1 98.19 226 PHE B O 1
ATOM 4731 N N . GLY B 1 227 ? -21.672 6.863 -13.164 1 98.12 227 GLY B N 1
ATOM 4732 C CA . GLY B 1 227 ? -22.172 7.559 -14.336 1 98.12 227 GLY B CA 1
ATOM 4733 C C . GLY B 1 227 ? -21.078 8.008 -15.281 1 98.12 227 GLY B C 1
ATOM 4734 O O . GLY B 1 227 ? -21.344 8.711 -16.25 1 98.12 227 GLY B O 1
ATOM 4735 N N . ARG B 1 228 ? -19.891 7.641 -15.023 1 97.56 228 ARG B N 1
ATOM 4736 C CA . ARG B 1 228 ? -18.75 8.023 -15.844 1 97.56 228 ARG B CA 1
ATOM 4737 C C . ARG B 1 228 ? -18.906 7.543 -17.281 1 97.56 228 ARG B C 1
ATOM 4739 O O . ARG B 1 228 ? -19.516 6.496 -17.531 1 97.56 228 ARG B O 1
ATOM 4746 N N . HIS B 1 229 ? -18.188 8.266 -18.172 1 96.12 229 HIS B N 1
ATOM 4747 C CA . HIS B 1 229 ? -18.188 7.895 -19.578 1 96.12 229 HIS B CA 1
ATOM 4748 C C . HIS B 1 229 ? -16.969 7.066 -19.922 1 96.12 229 HIS B C 1
ATOM 4750 O O . HIS B 1 229 ? -16.953 6.363 -20.938 1 96.12 229 HIS B O 1
ATOM 4756 N N . THR B 1 230 ? -15.977 7.215 -19.156 1 94.75 230 THR B N 1
ATOM 4757 C CA . THR B 1 230 ? -14.727 6.477 -19.359 1 94.75 230 THR B CA 1
ATOM 4758 C C . THR B 1 230 ? -14.414 5.609 -18.141 1 94.75 230 THR B C 1
ATOM 4760 O O . THR B 1 230 ? -14.883 5.883 -17.031 1 94.75 230 THR B O 1
ATOM 4763 N N . LYS B 1 231 ? -13.633 4.578 -18.359 1 94.56 231 LYS B N 1
ATOM 4764 C CA . LYS B 1 231 ? -13.195 3.744 -17.234 1 94.56 231 LYS B CA 1
ATOM 4765 C C . LYS B 1 231 ? -12.242 4.508 -16.312 1 94.56 231 LYS B C 1
ATOM 4767 O O . LYS B 1 231 ? -11.547 5.422 -16.766 1 94.56 231 LYS B O 1
ATOM 4772 N N . ILE B 1 232 ? -12.312 4.18 -15.094 1 96.62 232 ILE B N 1
ATOM 4773 C CA . ILE B 1 232 ? -11.281 4.672 -14.188 1 96.62 232 ILE B CA 1
ATOM 4774 C C . ILE B 1 232 ? -9.906 4.207 -14.672 1 96.62 232 ILE B C 1
ATOM 4776 O O . ILE B 1 232 ? -9.688 3.012 -14.883 1 96.62 232 ILE B O 1
ATOM 4780 N N . SER B 1 233 ? -8.977 5.062 -14.82 1 94.94 233 SER B N 1
ATOM 4781 C CA . SER B 1 233 ? -7.727 4.797 -15.516 1 94.94 233 SER B CA 1
ATOM 4782 C C . SER B 1 233 ? -6.84 3.84 -14.727 1 94.94 233 SER B C 1
ATOM 4784 O O . SER B 1 233 ? -6.051 3.092 -15.305 1 94.94 233 SER B O 1
ATOM 4786 N N . THR B 1 234 ? -6.945 3.916 -13.438 1 97.62 234 THR B N 1
ATOM 4787 C CA . THR B 1 234 ? -6.121 3.066 -12.578 1 97.62 234 THR B CA 1
ATOM 4788 C C . THR B 1 234 ? -6.949 1.932 -11.984 1 97.62 234 THR B C 1
ATOM 4790 O O . THR B 1 234 ? -7.832 2.168 -11.156 1 97.62 234 THR B O 1
ATOM 4793 N N . TYR B 1 235 ? -6.656 0.708 -12.414 1 98.19 235 TYR B N 1
ATOM 4794 C CA . TYR B 1 235 ? -7.379 -0.456 -11.922 1 98.19 235 TYR B CA 1
ATOM 4795 C C . TYR B 1 235 ? -7.309 -0.536 -10.398 1 98.19 235 TYR B C 1
ATOM 4797 O O . TYR B 1 235 ? -8.312 -0.798 -9.734 1 98.19 235 TYR B O 1
ATOM 4805 N N . TYR B 1 236 ? -6.148 -0.321 -9.812 1 98.38 236 TYR B N 1
ATOM 4806 C CA . TYR B 1 236 ? -5.855 -0.501 -8.398 1 98.38 236 TYR B CA 1
ATOM 4807 C C . TYR B 1 236 ? -6.707 0.428 -7.539 1 98.38 236 TYR B C 1
ATOM 4809 O O . TYR B 1 236 ? -6.992 0.124 -6.379 1 98.38 236 TYR B O 1
ATOM 4817 N N . TRP B 1 237 ? -7.234 1.581 -8.156 1 98.06 237 TRP B N 1
ATOM 4818 C CA . TRP B 1 237 ? -8 2.58 -7.422 1 98.06 237 TRP B CA 1
ATOM 4819 C C . TRP B 1 237 ? -9.469 2.549 -7.836 1 98.06 237 TRP B C 1
ATOM 4821 O O . TRP B 1 237 ? -10.258 3.402 -7.422 1 98.06 237 TRP B O 1
ATOM 4831 N N . ASP B 1 238 ? -9.844 1.639 -8.664 1 98.62 238 ASP B N 1
ATOM 4832 C CA . ASP B 1 238 ? -11.203 1.6 -9.195 1 98.62 238 ASP B CA 1
ATOM 4833 C C . ASP B 1 238 ? -12.219 1.285 -8.102 1 98.62 238 ASP B C 1
ATOM 4835 O O . ASP B 1 238 ? -12.359 0.131 -7.691 1 98.62 238 ASP B O 1
ATOM 4839 N N . MET B 1 239 ? -12.984 2.283 -7.789 1 98.69 239 MET B N 1
ATOM 4840 C CA . MET B 1 239 ? -13.867 2.17 -6.637 1 98.69 239 MET B CA 1
ATOM 4841 C C . MET B 1 239 ? -15.031 1.23 -6.938 1 98.69 239 MET B C 1
ATOM 4843 O O . MET B 1 239 ? -15.648 0.685 -6.02 1 98.69 239 MET B O 1
ATOM 4847 N N . THR B 1 240 ? -15.336 1.017 -8.211 1 98.31 240 THR B N 1
ATOM 4848 C CA . THR B 1 240 ? -16.406 0.093 -8.555 1 98.31 240 THR B CA 1
ATOM 4849 C C . THR B 1 240 ? -16.016 -1.344 -8.219 1 98.31 240 THR B C 1
ATOM 4851 O O . THR B 1 240 ? -16.875 -2.17 -7.898 1 98.31 240 THR B O 1
ATOM 4854 N N . ILE B 1 241 ? -14.742 -1.648 -8.289 1 98.19 241 ILE B N 1
ATOM 4855 C CA . ILE B 1 241 ? -14.242 -2.986 -7.988 1 98.19 241 ILE B CA 1
ATOM 4856 C C . ILE B 1 241 ? -13.898 -3.09 -6.504 1 98.19 241 ILE B C 1
ATOM 4858 O O . ILE B 1 241 ? -14.258 -4.066 -5.844 1 98.19 241 ILE B O 1
ATOM 4862 N N . LEU B 1 242 ? -13.258 -2.064 -6 1 98.69 242 LEU B N 1
ATOM 4863 C CA . LEU B 1 242 ? -12.875 -2.045 -4.59 1 98.69 242 LEU B CA 1
ATOM 4864 C C . LEU B 1 242 ? -14.109 -2.053 -3.693 1 98.69 242 LEU B C 1
ATOM 4866 O O . LEU B 1 242 ? -14.086 -2.645 -2.611 1 98.69 242 LEU B O 1
ATOM 4870 N N . GLY B 1 243 ? -15.156 -1.318 -4.137 1 98.62 243 GLY B N 1
ATOM 4871 C CA . GLY B 1 243 ? -16.391 -1.349 -3.379 1 98.62 243 GLY B CA 1
ATOM 4872 C C . GLY B 1 243 ? -16.969 -2.746 -3.223 1 98.62 243 GLY B C 1
ATOM 4873 O O . GLY B 1 243 ? -17.469 -3.1 -2.156 1 98.62 243 GLY B O 1
ATOM 4874 N N . ASP B 1 244 ? -16.859 -3.539 -4.281 1 98.06 244 ASP B N 1
ATOM 4875 C CA . ASP B 1 244 ? -17.297 -4.934 -4.207 1 98.06 244 ASP B CA 1
ATOM 4876 C C . ASP B 1 244 ? -16.375 -5.738 -3.283 1 98.06 244 ASP B C 1
ATOM 4878 O O . ASP B 1 244 ? -16.859 -6.531 -2.469 1 98.06 244 ASP B O 1
ATOM 4882 N N . TYR B 1 245 ? -15.141 -5.562 -3.393 1 98.06 245 TYR B N 1
ATOM 4883 C CA . TYR B 1 245 ? -14.156 -6.254 -2.564 1 98.06 245 TYR B CA 1
ATOM 4884 C C . TYR B 1 245 ? -14.43 -6.023 -1.083 1 98.06 245 TYR B C 1
ATOM 4886 O O . TYR B 1 245 ? -14.297 -6.941 -0.271 1 98.06 245 TYR B O 1
ATOM 4894 N N . TRP B 1 246 ? -14.867 -4.82 -0.725 1 98.62 246 TRP B N 1
ATOM 4895 C CA . TRP B 1 246 ? -15.102 -4.441 0.664 1 98.62 246 TRP B CA 1
ATOM 4896 C C . TRP B 1 246 ? -16.578 -4.574 1.017 1 98.62 246 TRP B C 1
ATOM 4898 O O . TRP B 1 246 ? -17.016 -4.117 2.074 1 98.62 246 TRP B O 1
ATOM 4908 N N . ASN B 1 247 ? -17.391 -5.117 0.103 1 98 247 ASN B N 1
ATOM 4909 C CA . ASN B 1 247 ? -18.797 -5.363 0.323 1 98 247 ASN B CA 1
ATOM 4910 C C . ASN B 1 247 ? -19.562 -4.066 0.584 1 98 247 ASN B C 1
ATOM 4912 O O . ASN B 1 247 ? -20.359 -3.984 1.527 1 98 247 ASN B O 1
ATOM 4916 N N . CYS B 1 248 ? -19.297 -3.109 -0.23 1 98.44 248 CYS B N 1
ATOM 4917 C CA . CYS B 1 248 ? -19.922 -1.804 -0.045 1 98.44 248 CYS B CA 1
ATOM 4918 C C . CYS B 1 248 ? -21.25 -1.726 -0.789 1 98.44 248 CYS B C 1
ATOM 4920 O O . CYS B 1 248 ? -22.078 -0.842 -0.52 1 98.44 248 CYS B O 1
ATOM 4922 N N . PHE B 1 249 ? -21.484 -2.604 -1.698 1 96.81 249 PHE B N 1
ATOM 4923 C CA . PHE B 1 249 ? -22.656 -2.48 -2.572 1 96.81 249 PHE B CA 1
ATOM 4924 C C . PHE B 1 249 ? -23.609 -3.641 -2.357 1 96.81 249 PHE B C 1
ATOM 4926 O O . PHE B 1 249 ? -24.594 -3.787 -3.094 1 96.81 249 PHE B O 1
ATOM 4933 N N . GLY B 1 250 ? -23.406 -4.531 -1.457 1 92.19 250 GLY B N 1
ATOM 4934 C CA . GLY B 1 250 ? -24.312 -5.609 -1.119 1 92.19 250 GLY B CA 1
ATOM 4935 C C . GLY B 1 250 ? -24.156 -6.828 -2.008 1 92.19 250 GLY B C 1
ATOM 4936 O O . GLY B 1 250 ? -25.016 -7.711 -2.023 1 92.19 250 GLY B O 1
ATOM 4937 N N . LYS B 1 251 ? -23.078 -6.918 -2.781 1 90.88 251 LYS B N 1
ATOM 4938 C CA . LYS B 1 251 ? -22.75 -8.062 -3.631 1 90.88 251 LYS B CA 1
ATOM 4939 C C . LYS B 1 251 ? -21.688 -8.938 -2.986 1 90.88 251 LYS B C 1
ATOM 4941 O O . LYS B 1 251 ? -21.141 -8.594 -1.936 1 90.88 251 LYS B O 1
ATOM 4946 N N . SER B 1 252 ? -21.5 -10.109 -3.562 1 92.44 252 SER B N 1
ATOM 4947 C CA . SER B 1 252 ? -20.422 -10.969 -3.104 1 92.44 252 SER B CA 1
ATOM 4948 C C . SER B 1 252 ? -19.062 -10.305 -3.309 1 92.44 252 SER B C 1
ATOM 4950 O O . SER B 1 252 ? -18.844 -9.641 -4.324 1 92.44 252 SER B O 1
ATOM 4952 N N . ARG B 1 253 ? -18.266 -10.516 -2.312 1 95.25 253 ARG B N 1
ATOM 4953 C CA . ARG B 1 253 ? -16.922 -9.953 -2.416 1 95.25 253 ARG B CA 1
ATOM 4954 C C . ARG B 1 253 ? -16.172 -10.547 -3.6 1 95.25 253 ARG B C 1
ATOM 4956 O O . ARG B 1 253 ? -16.281 -11.742 -3.873 1 95.25 253 ARG B O 1
ATOM 4963 N N . ILE B 1 254 ? -15.492 -9.711 -4.258 1 93.5 254 ILE B N 1
ATOM 4964 C CA . ILE B 1 254 ? -14.648 -10.164 -5.355 1 93.5 254 ILE B CA 1
ATOM 4965 C C . ILE B 1 254 ? -13.18 -9.93 -5.008 1 93.5 254 ILE B C 1
ATOM 4967 O O . ILE B 1 254 ? -12.852 -9.047 -4.215 1 93.5 254 ILE B O 1
ATOM 4971 N N . TYR B 1 255 ? -12.383 -10.766 -5.594 1 93.06 255 TYR B N 1
ATOM 4972 C CA . TYR B 1 255 ? -10.953 -10.609 -5.371 1 93.06 255 TYR B CA 1
ATOM 4973 C C . TYR B 1 255 ? -10.406 -9.414 -6.145 1 93.06 255 TYR B C 1
ATOM 4975 O O . TYR B 1 255 ? -10.578 -9.32 -7.363 1 93.06 255 TYR B O 1
ATOM 4983 N N . HIS B 1 256 ? -9.812 -8.508 -5.477 1 96.56 256 HIS B N 1
ATOM 4984 C CA . HIS B 1 256 ? -9.109 -7.383 -6.086 1 96.56 256 HIS B CA 1
ATOM 4985 C C . HIS B 1 256 ? -7.602 -7.531 -5.945 1 96.56 256 HIS B C 1
ATOM 4987 O O . HIS B 1 256 ? -6.879 -7.535 -6.945 1 96.56 256 HIS B O 1
ATOM 4993 N N . HIS B 1 257 ? -7.102 -7.691 -4.785 1 97.44 257 HIS B N 1
ATOM 4994 C CA . HIS B 1 257 ? -5.707 -7.922 -4.43 1 97.44 257 HIS B CA 1
ATOM 4995 C C . HIS B 1 257 ? -5.59 -8.539 -3.037 1 97.44 257 HIS B C 1
ATOM 4997 O O . HIS B 1 257 ? -6.586 -8.664 -2.324 1 97.44 257 HIS B O 1
ATOM 5003 N N . THR B 1 258 ? -4.383 -8.984 -2.717 1 97.88 258 THR B N 1
ATOM 5004 C CA . THR B 1 258 ? -4.141 -9.484 -1.37 1 97.88 258 THR B CA 1
ATOM 5005 C C . THR B 1 258 ? -3.904 -8.336 -0.394 1 97.88 258 THR B C 1
ATOM 5007 O O . THR B 1 258 ? -2.836 -7.723 -0.399 1 97.88 258 THR B O 1
ATOM 5010 N N . ILE B 1 259 ? -4.863 -8.07 0.437 1 98.12 259 ILE B N 1
ATOM 5011 C CA . ILE B 1 259 ? -4.762 -7.008 1.43 1 98.12 259 ILE B CA 1
ATOM 5012 C C . ILE B 1 259 ? -3.803 -7.43 2.541 1 98.12 259 ILE B C 1
ATOM 5014 O O . ILE B 1 259 ? -3.609 -8.625 2.783 1 98.12 259 ILE B O 1
ATOM 5018 N N . SER B 1 260 ? -3.125 -6.504 3.164 1 98.69 260 SER B N 1
ATOM 5019 C CA . SER B 1 260 ? -2.174 -6.797 4.23 1 98.69 260 SER B CA 1
ATOM 5020 C C . SER B 1 260 ? -2.891 -7.105 5.543 1 98.69 260 SER B C 1
ATOM 5022 O O . SER B 1 260 ? -3.387 -6.195 6.211 1 98.69 260 SER B O 1
ATOM 5024 N N . ALA B 1 261 ? -2.906 -8.328 5.91 1 98.62 261 ALA B N 1
ATOM 5025 C CA . ALA B 1 261 ? -3.494 -8.703 7.195 1 98.62 261 ALA B CA 1
ATOM 5026 C C . ALA B 1 261 ? -2.848 -7.934 8.344 1 98.62 261 ALA B C 1
ATOM 5028 O O . ALA B 1 261 ? -3.537 -7.48 9.258 1 98.62 261 ALA B O 1
ATOM 5029 N N . THR B 1 262 ? -1.565 -7.75 8.273 1 98.88 262 THR B N 1
ATOM 5030 C CA . THR B 1 262 ? -0.794 -7.059 9.297 1 98.88 262 THR B CA 1
ATOM 5031 C C . THR B 1 262 ? -1.296 -5.629 9.477 1 98.88 262 THR B C 1
ATOM 5033 O O . THR B 1 262 ? -1.562 -5.195 10.602 1 98.88 262 THR B O 1
ATOM 5036 N N . LEU B 1 263 ? -1.432 -4.93 8.367 1 98.88 263 LEU B N 1
ATOM 5037 C CA . LEU B 1 263 ? -1.876 -3.541 8.445 1 98.88 263 LEU B CA 1
ATOM 5038 C C . LEU B 1 263 ? -3.346 -3.461 8.844 1 98.88 263 LEU B C 1
ATOM 5040 O O . LEU B 1 263 ? -3.756 -2.52 9.523 1 98.88 263 LEU B O 1
ATOM 5044 N N . ILE B 1 264 ? -4.102 -4.461 8.469 1 98.88 264 ILE B N 1
ATOM 5045 C CA . ILE B 1 264 ? -5.496 -4.555 8.883 1 98.88 264 ILE B CA 1
ATOM 5046 C C . ILE B 1 264 ? -5.578 -4.688 10.406 1 98.88 264 ILE B C 1
ATOM 5048 O O . ILE B 1 264 ? -6.375 -4 11.047 1 98.88 264 ILE B O 1
ATOM 5052 N N . TYR B 1 265 ? -4.727 -5.559 11.008 1 98.88 265 TYR B N 1
ATOM 5053 C CA . TYR B 1 265 ? -4.695 -5.707 12.453 1 98.88 265 TYR B CA 1
ATOM 5054 C C . TYR B 1 265 ? -4.41 -4.371 13.133 1 98.88 265 TYR B C 1
ATOM 5056 O O . TYR B 1 265 ? -5.117 -3.98 14.062 1 98.88 265 TYR B O 1
ATOM 5064 N N . GLY B 1 266 ? -3.406 -3.723 12.609 1 98.94 266 GLY B N 1
ATOM 5065 C CA . GLY B 1 266 ? -2.996 -2.459 13.203 1 98.94 266 GLY B CA 1
ATOM 5066 C C . GLY B 1 266 ? -4.066 -1.388 13.125 1 98.94 266 GLY B C 1
ATOM 5067 O O . GLY B 1 266 ? -4.34 -0.7 14.109 1 98.94 266 GLY B O 1
ATOM 5068 N N . LEU B 1 267 ? -4.633 -1.245 11.93 1 98.94 267 LEU B N 1
ATOM 5069 C CA . LEU B 1 267 ? -5.66 -0.228 11.742 1 98.94 267 LEU B CA 1
ATOM 5070 C C . LEU B 1 267 ? -6.883 -0.527 12.609 1 98.94 267 LEU B C 1
ATOM 5072 O O . LEU B 1 267 ? -7.48 0.385 13.18 1 98.94 267 LEU B O 1
ATOM 5076 N N . ARG B 1 268 ? -7.301 -1.803 12.672 1 98.94 268 ARG B N 1
ATOM 5077 C CA . ARG B 1 268 ? -8.445 -2.178 13.5 1 98.94 268 ARG B CA 1
ATOM 5078 C C . ARG B 1 268 ? -8.227 -1.77 14.953 1 98.94 268 ARG B C 1
ATOM 5080 O O . ARG B 1 268 ? -9.109 -1.189 15.578 1 98.94 268 ARG B O 1
ATOM 5087 N N . GLU B 1 269 ? -7.047 -2.072 15.484 1 98.88 269 GLU B N 1
ATOM 5088 C CA . GLU B 1 269 ? -6.766 -1.754 16.875 1 98.88 269 GLU B CA 1
ATOM 5089 C C . GLU B 1 269 ? -6.707 -0.245 17.109 1 98.88 269 GLU B C 1
ATOM 5091 O O . GLU B 1 269 ? -7.145 0.252 18.141 1 98.88 269 GLU B O 1
ATOM 5096 N N . ALA B 1 270 ? -6.148 0.477 16.156 1 98.94 270 ALA B N 1
ATOM 5097 C CA . ALA B 1 270 ? -6.125 1.934 16.281 1 98.94 270 ALA B CA 1
ATOM 5098 C C . ALA B 1 270 ? -7.539 2.506 16.297 1 98.94 270 ALA B C 1
ATOM 5100 O O . ALA B 1 270 ? -7.836 3.41 17.078 1 98.94 270 ALA B O 1
ATOM 5101 N N . LEU B 1 271 ? -8.375 2.004 15.422 1 98.94 271 LEU B N 1
ATOM 5102 C CA . LEU B 1 271 ? -9.766 2.436 15.383 1 98.94 271 LEU B CA 1
ATOM 5103 C C . LEU B 1 271 ? -10.5 2.023 16.656 1 98.94 271 LEU B C 1
ATOM 5105 O O . LEU B 1 271 ? -11.383 2.74 17.141 1 98.94 271 LEU B O 1
ATOM 5109 N N . ALA B 1 272 ? -10.148 0.823 17.156 1 98.88 272 ALA B N 1
ATOM 5110 C CA . ALA B 1 272 ? -10.719 0.395 18.438 1 98.88 272 ALA B CA 1
ATOM 5111 C C . ALA B 1 272 ? -10.375 1.375 19.547 1 98.88 272 ALA B C 1
ATOM 5113 O O . ALA B 1 272 ? -11.227 1.735 20.359 1 98.88 272 ALA B O 1
ATOM 5114 N N . GLU B 1 273 ? -9.156 1.805 19.594 1 98.81 273 GLU B N 1
ATOM 5115 C CA . GLU B 1 273 ? -8.734 2.787 20.594 1 98.81 273 GLU B CA 1
ATOM 5116 C C . GLU B 1 273 ? -9.508 4.094 20.438 1 98.81 273 GLU B C 1
ATOM 5118 O O . GLU B 1 273 ? -9.883 4.723 21.422 1 98.81 273 GLU B O 1
ATOM 5123 N N . LEU B 1 274 ? -9.688 4.512 19.203 1 98.75 274 LEU B N 1
ATOM 5124 C CA . LEU B 1 274 ? -10.484 5.707 18.938 1 98.75 274 LEU B CA 1
ATOM 5125 C C . LEU B 1 274 ? -11.906 5.551 19.453 1 98.75 274 LEU B C 1
ATOM 5127 O O . LEU B 1 274 ? -12.438 6.465 20.094 1 98.75 274 LEU B O 1
ATOM 5131 N N . ALA B 1 275 ? -12.492 4.426 19.156 1 98.56 275 ALA B N 1
ATOM 5132 C CA . ALA B 1 275 ? -13.859 4.152 19.594 1 98.56 275 ALA B CA 1
ATOM 5133 C C . ALA B 1 275 ? -13.969 4.129 21.109 1 98.56 275 ALA B C 1
ATOM 5135 O O . ALA B 1 275 ? -14.938 4.633 21.672 1 98.56 275 ALA B O 1
ATOM 5136 N N . GLU B 1 276 ? -13.016 3.551 21.766 1 98.56 276 GLU B N 1
ATOM 5137 C CA . GLU B 1 276 ? -12.992 3.449 23.219 1 98.56 276 GLU B CA 1
ATOM 5138 C C . GLU B 1 276 ? -12.844 4.824 23.875 1 98.56 276 GLU B C 1
ATOM 5140 O O . GLU B 1 276 ? -13.523 5.125 24.859 1 98.56 276 GLU B O 1
ATOM 5145 N N . GLU B 1 277 ? -11.969 5.621 23.312 1 98.19 277 GLU B N 1
ATOM 5146 C CA . GLU B 1 277 ? -11.758 6.969 23.828 1 98.19 277 GLU B CA 1
ATOM 5147 C C . GLU B 1 277 ? -12.953 7.871 23.531 1 98.19 277 GLU B C 1
ATOM 5149 O O . GLU B 1 277 ? -13.352 8.68 24.375 1 98.19 277 GLU B O 1
ATOM 5154 N N . GLY B 1 278 ? -13.5 7.699 22.312 1 98.25 278 GLY B N 1
ATOM 5155 C CA . GLY B 1 278 ? -14.562 8.562 21.828 1 98.25 278 GLY B CA 1
ATOM 5156 C C . GLY B 1 278 ? -14.047 9.805 21.125 1 98.25 278 GLY B C 1
ATOM 5157 O O . GLY B 1 278 ? -13.062 10.406 21.547 1 98.25 278 GLY B O 1
ATOM 5158 N N . LEU B 1 279 ? -14.727 10.195 20.125 1 98.56 279 LEU B N 1
ATOM 5159 C CA . LEU B 1 279 ? -14.273 11.289 19.281 1 98.56 279 LEU B CA 1
ATOM 5160 C C . LEU B 1 279 ? -14.242 12.602 20.062 1 98.56 279 LEU B C 1
ATOM 5162 O O . LEU B 1 279 ? -13.258 13.344 19.984 1 98.56 279 LEU B O 1
ATOM 5166 N N . LEU B 1 280 ? -15.25 12.922 20.812 1 98.31 280 LEU B N 1
ATOM 5167 C CA . LEU B 1 280 ? -15.328 14.18 21.531 1 98.31 280 LEU B CA 1
ATOM 5168 C C . LEU B 1 280 ? -14.18 14.305 22.531 1 98.31 280 LEU B C 1
ATOM 5170 O O . LEU B 1 280 ? -13.562 15.367 22.641 1 98.31 280 LEU B O 1
ATOM 5174 N N . PHE B 1 281 ? -13.914 13.219 23.25 1 98.38 281 PHE B N 1
ATOM 5175 C CA . PHE B 1 281 ? -12.82 13.219 24.219 1 98.38 281 PHE B CA 1
ATOM 5176 C C . PHE B 1 281 ? -11.477 13.328 23.516 1 98.38 281 PHE B C 1
ATOM 5178 O O . PHE B 1 281 ? -10.586 14.062 23.969 1 98.38 281 PHE B O 1
ATOM 5185 N N . ARG B 1 282 ? -11.312 12.625 22.453 1 98.5 282 ARG B N 1
ATOM 5186 C CA . ARG B 1 282 ? -10.055 12.672 21.734 1 98.5 282 ARG B CA 1
ATOM 5187 C C . ARG B 1 282 ? -9.797 14.062 21.156 1 98.5 282 ARG B C 1
ATOM 5189 O O . ARG B 1 282 ? -8.672 14.555 21.172 1 98.5 282 ARG B O 1
ATOM 5196 N N . TRP B 1 283 ? -10.875 14.672 20.562 1 98.69 283 TRP B N 1
ATOM 5197 C CA . TRP B 1 283 ? -10.758 16.047 20.047 1 98.69 283 TRP B CA 1
ATOM 5198 C C . TRP B 1 283 ? -10.352 17 21.172 1 98.69 283 TRP B C 1
ATOM 5200 O O . TRP B 1 283 ? -9.453 17.828 20.984 1 98.69 283 TRP B O 1
ATOM 5210 N N . SER B 1 284 ? -10.969 16.859 22.25 1 98.69 284 SER B N 1
ATOM 5211 C CA . SER B 1 284 ? -10.688 17.719 23.391 1 98.69 284 SER B CA 1
ATOM 5212 C C . SER B 1 284 ? -9.258 17.531 23.891 1 98.69 284 SER B C 1
ATOM 5214 O O . SER B 1 284 ? -8.57 18.5 24.188 1 98.69 284 SER B O 1
ATOM 5216 N N . ARG B 1 285 ? -8.828 16.312 24.016 1 98.69 285 ARG B N 1
ATOM 5217 C CA . ARG B 1 285 ? -7.465 16.016 24.453 1 98.69 285 ARG B CA 1
ATOM 5218 C C . ARG B 1 285 ? -6.445 16.688 23.547 1 98.69 285 ARG B C 1
ATOM 5220 O O . ARG B 1 285 ? -5.52 17.359 24.016 1 98.69 285 ARG B O 1
ATOM 5227 N N . HIS B 1 286 ? -6.629 16.516 22.25 1 98.88 286 HIS B N 1
ATOM 5228 C CA . HIS B 1 286 ? -5.707 17.141 21.312 1 98.88 286 HIS B CA 1
ATOM 5229 C C . HIS B 1 286 ? -5.723 18.656 21.438 1 98.88 286 HIS B C 1
ATOM 5231 O O . HIS B 1 286 ? -4.672 19.297 21.406 1 98.88 286 HIS B O 1
ATOM 5237 N N . LYS B 1 287 ? -6.875 19.203 21.547 1 98.69 287 LYS B N 1
ATOM 5238 C CA . LYS B 1 287 ? -7.031 20.656 21.688 1 98.69 287 LYS B CA 1
ATOM 5239 C C . LYS B 1 287 ? -6.316 21.172 22.938 1 98.69 287 LYS B C 1
ATOM 5241 O O . LYS B 1 287 ? -5.59 22.156 22.875 1 98.69 287 LYS B O 1
ATOM 5246 N N . LEU B 1 288 ? -6.492 20.5 24.031 1 98.81 288 LEU B N 1
ATOM 5247 C CA . LEU B 1 288 ? -5.934 20.938 25.312 1 98.81 288 LEU B CA 1
ATOM 5248 C C . LEU B 1 288 ? -4.414 20.797 25.312 1 98.81 288 LEU B C 1
ATOM 5250 O O . LEU B 1 288 ? -3.711 21.688 25.797 1 98.81 288 LEU B O 1
ATOM 5254 N N . VAL B 1 289 ? -3.932 19.719 24.828 1 98.88 289 VAL B N 1
ATOM 5255 C CA . VAL B 1 289 ? -2.492 19.484 24.781 1 98.88 289 VAL B CA 1
ATOM 5256 C C . VAL B 1 289 ? -1.835 20.516 23.859 1 98.88 289 VAL B C 1
ATOM 5258 O O . VAL B 1 289 ? -0.774 21.062 24.188 1 98.88 289 VAL B O 1
ATOM 5261 N N . ALA B 1 290 ? -2.453 20.797 22.75 1 98.81 290 ALA B N 1
ATOM 5262 C CA . ALA B 1 290 ? -1.933 21.812 21.828 1 98.81 290 ALA B CA 1
ATOM 5263 C C . ALA B 1 290 ? -1.911 23.188 22.484 1 98.81 290 ALA B C 1
ATOM 5265 O O . ALA B 1 290 ? -0.972 23.969 22.281 1 98.81 290 ALA B O 1
ATOM 5266 N N . ALA B 1 291 ? -2.949 23.484 23.172 1 98.5 291 ALA B N 1
ATOM 5267 C CA . ALA B 1 291 ? -3.023 24.766 23.875 1 98.5 291 ALA B CA 1
ATOM 5268 C C . ALA B 1 291 ? -1.879 24.922 24.859 1 98.5 291 ALA B C 1
ATOM 5270 O O . ALA B 1 291 ? -1.269 25.984 24.969 1 98.5 291 ALA B O 1
ATOM 5271 N N . LYS B 1 292 ? -1.632 23.844 25.547 1 98.62 292 LYS B N 1
ATOM 5272 C CA . LYS B 1 292 ? -0.524 23.859 26.5 1 98.62 292 LYS B CA 1
ATOM 5273 C C . LYS B 1 292 ? 0.807 24.094 25.797 1 98.62 292 LYS B C 1
ATOM 5275 O O . LYS B 1 292 ? 1.633 24.875 26.25 1 98.62 292 LYS B O 1
ATOM 5280 N N . LEU B 1 293 ? 1.008 23.422 24.766 1 98.75 293 LEU B N 1
ATOM 5281 C CA . LEU B 1 293 ? 2.242 23.594 24.016 1 98.75 293 LEU B CA 1
ATOM 5282 C C . LEU B 1 293 ? 2.395 25.031 23.547 1 98.75 293 LEU B C 1
ATOM 5284 O O . LEU B 1 293 ? 3.471 25.625 23.672 1 98.75 293 LEU B O 1
ATOM 5288 N N . ARG B 1 294 ? 1.367 25.594 22.953 1 98.56 294 ARG B N 1
ATOM 5289 C CA . ARG B 1 294 ? 1.413 26.953 22.453 1 98.56 294 ARG B CA 1
ATOM 5290 C C . ARG B 1 294 ? 1.744 27.938 23.562 1 98.56 294 ARG B C 1
ATOM 5292 O O . ARG B 1 294 ? 2.564 28.844 23.391 1 98.56 294 ARG B O 1
ATOM 5299 N N . GLU B 1 295 ? 1.098 27.734 24.641 1 98.38 295 GLU B N 1
ATOM 5300 C CA . GLU B 1 295 ? 1.348 28.609 25.797 1 98.38 295 GLU B CA 1
ATOM 5301 C C . GLU B 1 295 ? 2.816 28.562 26.203 1 98.38 295 GLU B C 1
ATOM 5303 O O . GLU B 1 295 ? 3.439 29.609 26.406 1 98.38 295 GLU B O 1
ATOM 5308 N N . GLU B 1 296 ? 3.346 27.406 26.328 1 98.62 296 GLU B N 1
ATOM 5309 C CA . GLU B 1 296 ? 4.727 27.234 26.766 1 98.62 296 GLU B CA 1
ATOM 5310 C C . GLU B 1 296 ? 5.707 27.781 25.734 1 98.62 296 GLU B C 1
ATOM 5312 O O . GLU B 1 296 ? 6.754 28.328 26.094 1 98.62 296 GLU B O 1
ATOM 5317 N N . LEU B 1 297 ? 5.383 27.625 24.5 1 98.31 297 LEU B N 1
ATOM 5318 C CA . LEU B 1 297 ? 6.23 28.141 23.422 1 98.31 297 LEU B CA 1
ATOM 5319 C C . LEU B 1 297 ? 6.234 29.672 23.438 1 98.31 297 LEU B C 1
ATOM 5321 O O . LEU B 1 297 ? 7.285 30.297 23.266 1 98.31 297 LEU B O 1
ATOM 5325 N N . LEU B 1 298 ? 5.098 30.234 23.609 1 97.94 298 LEU B N 1
ATOM 5326 C CA . LEU B 1 298 ? 4.984 31.688 23.672 1 97.94 298 LEU B CA 1
ATOM 5327 C C . LEU B 1 298 ? 5.77 32.25 24.859 1 97.94 298 LEU B C 1
ATOM 5329 O O . LEU B 1 298 ? 6.441 33.25 24.734 1 97.94 298 LEU B O 1
ATOM 5333 N N . LYS B 1 299 ? 5.695 31.562 25.938 1 97.75 299 LYS B N 1
ATOM 5334 C CA . LYS B 1 299 ? 6.453 31.953 27.125 1 97.75 299 LYS B CA 1
ATOM 5335 C C . LYS B 1 299 ? 7.953 31.953 26.844 1 97.75 299 LYS B C 1
ATOM 5337 O O . LYS B 1 299 ? 8.703 32.75 27.422 1 97.75 299 LYS B O 1
ATOM 5342 N N . ARG B 1 300 ? 8.328 31.109 25.969 1 96 300 ARG B N 1
ATOM 5343 C CA . ARG B 1 300 ? 9.742 30.969 25.625 1 96 300 ARG B CA 1
ATOM 5344 C C . ARG B 1 300 ? 10.141 31.953 24.531 1 96 300 ARG B C 1
ATOM 5346 O O . ARG B 1 300 ? 11.305 31.984 24.125 1 96 300 ARG B O 1
ATOM 5353 N N . GLY B 1 301 ? 9.18 32.688 23.984 1 95.94 301 GLY B N 1
ATOM 5354 C CA . GLY B 1 301 ? 9.477 33.75 23.031 1 95.94 301 GLY B CA 1
ATOM 5355 C C . GLY B 1 301 ? 9.297 33.312 21.594 1 95.94 301 GLY B C 1
ATOM 5356 O O . GLY B 1 301 ? 9.586 34.062 20.656 1 95.94 301 GLY B O 1
ATOM 5357 N N . PHE B 1 302 ? 8.828 32.094 21.375 1 97.12 302 PHE B N 1
ATOM 5358 C CA . PHE B 1 302 ? 8.57 31.656 20.016 1 97.12 302 PHE B CA 1
ATOM 5359 C C . PHE B 1 302 ? 7.352 32.375 19.438 1 97.12 302 PHE B C 1
ATOM 5361 O O . PHE B 1 302 ? 6.465 32.781 20.172 1 97.12 302 PHE B O 1
ATOM 5368 N N . GLN B 1 303 ? 7.438 32.469 18.141 1 97.12 303 GLN B N 1
ATOM 5369 C CA . GLN B 1 303 ? 6.281 32.969 17.422 1 97.12 303 GLN B CA 1
ATOM 5370 C C . GLN B 1 303 ? 5.559 31.859 16.672 1 97.12 303 GLN B C 1
ATOM 5372 O O . GLN B 1 303 ? 6.191 31.078 15.977 1 97.12 303 GLN B O 1
ATOM 5377 N N . LEU B 1 304 ? 4.277 31.859 16.891 1 97.44 304 LEU B N 1
ATOM 5378 C CA . LEU B 1 304 ? 3.484 30.906 16.125 1 97.44 304 LEU B CA 1
ATOM 5379 C C . LEU B 1 304 ? 3.449 31.281 14.648 1 97.44 304 LEU B C 1
ATOM 5381 O O . LEU B 1 304 ? 3.363 32.469 14.305 1 97.44 304 LEU B O 1
ATOM 5385 N N . TYR B 1 305 ? 3.586 30.344 13.742 1 95.94 305 TYR B N 1
ATOM 5386 C CA . TYR B 1 305 ? 3.541 30.609 12.312 1 95.94 305 TYR B CA 1
ATOM 5387 C C . TYR B 1 305 ? 2.127 30.953 11.867 1 95.94 305 TYR B C 1
ATOM 5389 O O . TYR B 1 305 ? 1.933 31.875 11.07 1 95.94 305 TYR B O 1
ATOM 5397 N N . VAL B 1 306 ? 1.157 30.141 12.289 1 96.06 306 VAL B N 1
ATOM 5398 C CA . VAL B 1 306 ? -0.252 30.453 12.078 1 96.06 306 VAL B CA 1
ATOM 5399 C C . VAL B 1 306 ? -0.752 31.359 13.203 1 96.06 306 VAL B C 1
ATOM 5401 O O . VAL B 1 306 ? -0.927 30.906 14.336 1 96.06 306 VAL B O 1
ATOM 5404 N N . LYS B 1 307 ? -1.075 32.531 12.898 1 94.75 307 LYS B N 1
ATOM 5405 C CA . LYS B 1 307 ? -1.332 33.562 13.906 1 94.75 307 LYS B CA 1
ATOM 5406 C C . LYS B 1 307 ? -2.787 33.531 14.367 1 94.75 307 LYS B C 1
ATOM 5408 O O . LYS B 1 307 ? -3.07 33.625 15.562 1 94.75 307 LYS B O 1
ATOM 5413 N N . ASN B 1 308 ? -3.666 33.375 13.406 1 95.31 308 ASN B N 1
ATOM 5414 C CA . ASN B 1 308 ? -5.09 33.375 13.727 1 95.31 308 ASN B CA 1
ATOM 5415 C C . ASN B 1 308 ? -5.523 32.062 14.352 1 95.31 308 ASN B C 1
ATOM 5417 O O . ASN B 1 308 ? -5.449 31 13.711 1 95.31 308 ASN B O 1
ATOM 5421 N N . PRO B 1 309 ? -6 32.062 15.547 1 95.5 309 PRO B N 1
ATOM 5422 C CA . PRO B 1 309 ? -6.391 30.812 16.234 1 95.5 309 PRO B CA 1
ATOM 5423 C C . PRO B 1 309 ? -7.422 30 15.453 1 95.5 309 PRO B C 1
ATOM 5425 O O . PRO B 1 309 ? -7.449 28.781 15.547 1 95.5 309 PRO B O 1
ATOM 5428 N N . LYS B 1 310 ? -8.172 30.703 14.648 1 93.94 310 LYS B N 1
ATOM 5429 C CA . LYS B 1 310 ? -9.211 30.047 13.867 1 93.94 310 LYS B CA 1
ATOM 5430 C C . LYS B 1 310 ? -8.609 29.031 12.898 1 93.94 310 LYS B C 1
ATOM 5432 O O . LYS B 1 310 ? -9.258 28.047 12.531 1 93.94 310 LYS B O 1
ATOM 5437 N N . PHE B 1 311 ? -7.375 29.281 12.555 1 96.31 311 PHE B N 1
ATOM 5438 C CA . PHE B 1 311 ? -6.742 28.469 11.516 1 96.31 311 PHE B CA 1
ATOM 5439 C C . PHE B 1 311 ? -5.66 27.578 12.117 1 96.31 311 PHE B C 1
ATOM 5441 O O . PHE B 1 311 ? -4.926 26.906 11.391 1 96.31 311 PHE B O 1
ATOM 5448 N N . GLN B 1 312 ? -5.582 27.531 13.445 1 97.12 312 GLN B N 1
ATOM 5449 C CA . GLN B 1 312 ? -4.543 26.734 14.094 1 97.12 312 GLN B CA 1
ATOM 5450 C C . GLN B 1 312 ? -4.988 25.281 14.258 1 97.12 312 GLN B C 1
ATOM 5452 O O . GLN B 1 312 ? -6.121 25.016 14.672 1 97.12 312 GLN B O 1
ATOM 5457 N N . LEU B 1 313 ? -4.094 24.375 13.953 1 97.69 313 LEU B N 1
ATOM 5458 C CA . LEU B 1 313 ? -4.336 22.953 14.133 1 97.69 313 LEU B CA 1
ATOM 5459 C C . LEU B 1 313 ? -4.023 22.531 15.562 1 97.69 313 LEU B C 1
ATOM 5461 O O . LEU B 1 313 ? -3.109 23.078 16.188 1 97.69 313 LEU B O 1
ATOM 5465 N N . SER B 1 314 ? -4.773 21.578 16.047 1 98.38 314 SER B N 1
ATOM 5466 C CA . SER B 1 314 ? -4.445 20.938 17.312 1 98.38 314 SER B CA 1
ATOM 5467 C C . SER B 1 314 ? -3.43 19.812 17.125 1 98.38 314 SER B C 1
ATOM 5469 O O . SER B 1 314 ? -2.754 19.422 18.078 1 98.38 314 SER B O 1
ATOM 5471 N N . THR B 1 315 ? -3.275 19.297 15.914 1 98.69 315 THR B N 1
ATOM 5472 C CA . THR B 1 315 ? -2.445 18.125 15.656 1 98.69 315 THR B CA 1
ATOM 5473 C C . THR B 1 315 ? -1.022 18.547 15.297 1 98.69 315 THR B C 1
ATOM 5475 O O . THR B 1 315 ? -0.086 17.75 15.422 1 98.69 315 THR B O 1
ATOM 5478 N N . ILE B 1 316 ? -0.857 19.75 14.789 1 98.19 316 ILE B N 1
ATOM 5479 C CA . ILE B 1 316 ? 0.453 20.266 14.414 1 98.19 316 ILE B CA 1
ATOM 5480 C C . ILE B 1 316 ? 0.576 21.719 14.852 1 98.19 316 ILE B C 1
ATOM 5482 O O . ILE B 1 316 ? -0.245 22.562 14.477 1 98.19 316 ILE B O 1
ATOM 5486 N N . VAL B 1 317 ? 1.542 22.031 15.594 1 98.12 317 VAL B N 1
ATOM 5487 C CA . VAL B 1 317 ? 1.874 23.391 15.977 1 98.12 317 VAL B CA 1
ATOM 5488 C C . VAL B 1 317 ? 3.15 23.828 15.266 1 98.12 317 VAL B C 1
ATOM 5490 O O . VAL B 1 317 ? 4.203 23.203 15.422 1 98.12 317 VAL B O 1
ATOM 5493 N N . SER B 1 318 ? 3.025 24.906 14.5 1 97.19 318 SER B N 1
ATOM 5494 C CA . SER B 1 318 ? 4.176 25.422 13.773 1 97.19 318 SER B CA 1
ATOM 5495 C C . SER B 1 318 ? 4.668 26.734 14.367 1 97.19 318 SER B C 1
ATOM 5497 O O . SER B 1 318 ? 3.869 27.625 14.656 1 97.19 318 SER B O 1
ATOM 5499 N N . ILE B 1 319 ? 5.961 26.781 14.539 1 97.56 319 ILE B N 1
ATOM 5500 C CA . ILE B 1 319 ? 6.562 28 15.078 1 97.56 319 ILE B CA 1
ATOM 5501 C C . ILE B 1 319 ? 7.691 28.469 14.164 1 97.56 319 ILE B C 1
ATOM 5503 O O . ILE B 1 319 ? 8.281 27.672 13.438 1 97.56 319 ILE B O 1
ATOM 5507 N N . GLU B 1 320 ? 7.977 29.703 14.188 1 96.69 320 GLU B N 1
ATOM 5508 C CA . GLU B 1 320 ? 9.078 30.266 13.406 1 96.69 320 GLU B CA 1
ATOM 5509 C C . GLU B 1 320 ? 10.43 29.906 14.031 1 96.69 320 GLU B C 1
ATOM 5511 O O . GLU B 1 320 ? 10.57 29.906 15.258 1 96.69 320 GLU B O 1
ATOM 5516 N N . ILE B 1 321 ? 11.328 29.609 13.195 1 95.06 321 ILE B N 1
ATOM 5517 C CA . ILE B 1 321 ? 12.695 29.406 13.672 1 95.06 321 ILE B CA 1
ATOM 5518 C C . ILE B 1 321 ? 13.289 30.75 14.109 1 95.06 321 ILE B C 1
ATOM 5520 O O . ILE B 1 321 ? 13.25 31.719 13.359 1 95.06 321 ILE B O 1
ATOM 5524 N N . PRO B 1 322 ? 13.844 30.766 15.258 1 92.44 322 PRO B N 1
ATOM 5525 C CA . PRO B 1 322 ? 14.492 32 15.664 1 92.44 322 PRO B CA 1
ATOM 5526 C C . PRO B 1 322 ? 15.609 32.438 14.711 1 92.44 322 PRO B C 1
ATOM 5528 O O . PRO B 1 322 ? 16.281 31.578 14.125 1 92.44 322 PRO B O 1
ATOM 5531 N N . ARG B 1 323 ? 15.828 33.719 14.617 1 90.88 323 ARG B N 1
ATOM 5532 C CA . ARG B 1 323 ? 16.828 34.25 13.703 1 90.88 323 ARG B CA 1
ATOM 5533 C C . ARG B 1 323 ? 18.203 33.688 14 1 90.88 323 ARG B C 1
ATOM 5535 O O . ARG B 1 323 ? 18.641 33.656 15.156 1 90.88 323 ARG B O 1
ATOM 5542 N N . GLY B 1 324 ? 18.797 33.25 12.984 1 89.56 324 GLY B N 1
ATOM 5543 C CA . GLY B 1 324 ? 20.188 32.812 13.086 1 89.56 324 GLY B CA 1
ATOM 5544 C C . GLY B 1 324 ? 20.312 31.359 13.523 1 89.56 324 GLY B C 1
ATOM 5545 O O . GLY B 1 324 ? 21.422 30.812 13.586 1 89.56 324 GLY B O 1
ATOM 5546 N N . ILE B 1 325 ? 19.281 30.766 13.859 1 91.81 325 ILE B N 1
ATOM 5547 C CA . ILE B 1 325 ? 19.328 29.391 14.336 1 91.81 325 ILE B CA 1
ATOM 5548 C C . ILE B 1 325 ? 19.203 28.422 13.156 1 91.81 325 ILE B C 1
ATOM 5550 O O . ILE B 1 325 ? 18.328 28.578 12.312 1 91.81 325 ILE B O 1
ATOM 5554 N N . ASN B 1 326 ? 20.078 27.5 13.117 1 91 326 ASN B N 1
ATOM 5555 C CA . ASN B 1 326 ? 20.062 26.453 12.102 1 91 326 ASN B CA 1
ATOM 5556 C C . ASN B 1 326 ? 19.172 25.281 12.492 1 91 326 ASN B C 1
ATOM 5558 O O . ASN B 1 326 ? 19.438 24.578 13.469 1 91 326 ASN B O 1
ATOM 5562 N N . MET B 1 327 ? 18.172 25.031 11.703 1 92.31 327 MET B N 1
ATOM 5563 C CA . MET B 1 327 ? 17.188 23.984 11.984 1 92.31 327 MET B CA 1
ATOM 5564 C C . MET B 1 327 ? 17.844 22.625 12.102 1 92.31 327 MET B C 1
ATOM 5566 O O . MET B 1 327 ? 17.438 21.797 12.914 1 92.31 327 MET B O 1
ATOM 5570 N N . ASN B 1 328 ? 18.797 22.359 11.281 1 92.06 328 ASN B N 1
ATOM 5571 C CA . ASN B 1 328 ? 19.484 21.062 11.297 1 92.06 328 ASN B CA 1
ATOM 5572 C C . ASN B 1 328 ? 20.156 20.797 12.641 1 92.06 328 ASN B C 1
ATOM 5574 O O . ASN B 1 328 ? 20.172 19.672 13.125 1 92.06 328 ASN B O 1
ATOM 5578 N N . ILE B 1 329 ? 20.75 21.797 13.203 1 93.44 329 ILE B N 1
ATOM 5579 C CA . ILE B 1 329 ? 21.406 21.672 14.508 1 93.44 329 ILE B CA 1
ATOM 5580 C C . ILE B 1 329 ? 20.359 21.375 15.578 1 93.44 329 ILE B C 1
ATOM 5582 O O . ILE B 1 329 ? 20.562 20.5 16.422 1 93.44 329 ILE B O 1
ATOM 5586 N N . LEU B 1 330 ? 19.266 22.109 15.508 1 94.44 330 LEU B N 1
ATOM 5587 C CA . LEU B 1 330 ? 18.188 21.922 16.484 1 94.44 330 LEU B CA 1
ATOM 5588 C C . LEU B 1 330 ? 17.656 20.5 16.422 1 94.44 330 LEU B C 1
ATOM 5590 O O . LEU B 1 330 ? 17.547 19.828 17.453 1 94.44 330 LEU B O 1
ATOM 5594 N N . SER B 1 331 ? 17.312 20.062 15.242 1 94.69 331 SER B N 1
ATOM 5595 C CA . SER B 1 331 ? 16.703 18.75 15.062 1 94.69 331 SER B CA 1
ATOM 5596 C C . SER B 1 331 ? 17.672 17.625 15.422 1 94.69 331 SER B C 1
ATOM 5598 O O . SER B 1 331 ? 17.281 16.641 16.047 1 94.69 331 SER B O 1
ATOM 5600 N N . THR B 1 332 ? 18.938 17.75 15.039 1 95.44 332 THR B N 1
ATOM 5601 C CA . THR B 1 332 ? 19.953 16.734 15.32 1 95.44 332 THR B CA 1
ATOM 5602 C C . THR B 1 332 ? 20.188 16.609 16.828 1 95.44 332 THR B C 1
ATOM 5604 O O . THR B 1 332 ? 20.266 15.5 17.359 1 95.44 332 THR B O 1
ATOM 5607 N N . ARG B 1 333 ? 20.297 17.734 17.5 1 96.19 333 ARG B N 1
ATOM 5608 C CA . ARG B 1 333 ? 20.531 17.75 18.938 1 96.19 333 ARG B CA 1
ATOM 5609 C C . ARG B 1 333 ? 19.359 17.109 19.688 1 96.19 333 ARG B C 1
ATOM 5611 O O . ARG B 1 333 ? 19.562 16.312 20.594 1 96.19 333 ARG B O 1
ATOM 5618 N N . ALA B 1 334 ? 18.188 17.531 19.312 1 97.25 334 ALA B N 1
ATOM 5619 C CA . ALA B 1 334 ? 16.984 16.969 19.938 1 97.25 334 ALA B CA 1
ATOM 5620 C C . ALA B 1 334 ? 16.922 15.453 19.75 1 97.25 334 ALA B C 1
ATOM 5622 O O . ALA B 1 334 ? 16.594 14.719 20.688 1 97.25 334 ALA B O 1
ATOM 5623 N N . MET B 1 335 ? 17.266 14.945 18.578 1 96.81 335 MET B N 1
ATOM 5624 C CA . MET B 1 335 ? 17.234 13.523 18.266 1 96.81 335 MET B CA 1
ATOM 5625 C C . MET B 1 335 ? 18.344 12.781 19.016 1 96.81 335 MET B C 1
ATOM 5627 O O . MET B 1 335 ? 18.078 11.742 19.641 1 96.81 335 MET B O 1
ATOM 5631 N N . GLU B 1 336 ? 19.5 13.242 18.969 1 96.06 336 GLU B N 1
ATOM 5632 C CA . GLU B 1 336 ? 20.656 12.562 19.531 1 96.06 336 GLU B CA 1
ATOM 5633 C C . GLU B 1 336 ? 20.562 12.469 21.062 1 96.06 336 GLU B C 1
ATOM 5635 O O . GLU B 1 336 ? 20.891 11.438 21.641 1 96.06 336 GLU B O 1
ATOM 5640 N N . ARG B 1 337 ? 20.125 13.531 21.641 1 97.12 337 ARG B N 1
ATOM 5641 C CA . ARG B 1 337 ? 20.203 13.609 23.109 1 97.12 337 ARG B CA 1
ATOM 5642 C C . ARG B 1 337 ? 18.922 13.117 23.75 1 97.12 337 ARG B C 1
ATOM 5644 O O . ARG B 1 337 ? 18.938 12.539 24.828 1 97.12 337 ARG B O 1
ATOM 5651 N N . TYR B 1 338 ? 17.844 13.289 23.047 1 97.38 338 TYR B N 1
ATOM 5652 C CA . TYR B 1 338 ? 16.562 13.023 23.703 1 97.38 338 TYR B CA 1
ATOM 5653 C C . TYR B 1 338 ? 15.781 11.969 22.953 1 97.38 338 TYR B C 1
ATOM 5655 O O . TYR B 1 338 ? 14.789 11.438 23.453 1 97.38 338 TYR B O 1
ATOM 5663 N N . GLY B 1 339 ? 16.141 11.609 21.688 1 97.19 339 GLY B N 1
ATOM 5664 C CA . GLY B 1 339 ? 15.375 10.695 20.859 1 97.19 339 GLY B CA 1
ATOM 5665 C C . GLY B 1 339 ? 14.062 11.289 20.375 1 97.19 339 GLY B C 1
ATOM 5666 O O . GLY B 1 339 ? 13.102 10.555 20.125 1 97.19 339 GLY B O 1
ATOM 5667 N N . VAL B 1 340 ? 14 12.625 20.312 1 97.88 340 VAL B N 1
ATOM 5668 C CA . VAL B 1 340 ? 12.773 13.32 19.938 1 97.88 340 VAL B CA 1
ATOM 5669 C C . VAL B 1 340 ? 12.922 13.922 18.547 1 97.88 340 VAL B C 1
ATOM 5671 O O . VAL B 1 340 ? 13.883 14.648 18.281 1 97.88 340 VAL B O 1
ATOM 5674 N N . GLU B 1 341 ? 11.984 13.594 17.719 1 96.56 341 GLU B N 1
ATOM 5675 C CA . GLU B 1 341 ? 11.969 14.148 16.359 1 96.56 341 GLU B CA 1
ATOM 5676 C C . GLU B 1 341 ? 11.227 15.484 16.328 1 96.56 341 GLU B C 1
ATOM 5678 O O . GLU B 1 341 ? 10.07 15.57 16.75 1 96.56 341 GLU B O 1
ATOM 5683 N N . ILE B 1 342 ? 11.844 16.484 15.82 1 92.25 342 ILE B N 1
ATOM 5684 C CA . ILE B 1 342 ? 11.203 17.734 15.398 1 92.25 342 ILE B CA 1
ATOM 5685 C C . ILE B 1 342 ? 11.484 17.969 13.914 1 92.25 342 ILE B C 1
ATOM 5687 O O . ILE B 1 342 ? 12.547 17.609 13.406 1 92.25 342 ILE B O 1
ATOM 5691 N N . SER B 1 343 ? 10.508 18.531 13.258 1 94.31 343 SER B N 1
ATOM 5692 C CA . SER B 1 343 ? 10.633 18.625 11.805 1 94.31 343 SER B CA 1
ATOM 5693 C C . SER B 1 343 ? 10.672 20.094 11.359 1 94.31 343 SER B C 1
ATOM 5695 O O . SER B 1 343 ? 10.016 20.938 11.961 1 94.31 343 SER B O 1
ATOM 5697 N N . GLY B 1 344 ? 11.477 20.297 10.352 1 93.56 344 GLY B N 1
ATOM 5698 C CA . GLY B 1 344 ? 11.484 21.609 9.719 1 93.56 344 GLY B CA 1
ATOM 5699 C C . GLY B 1 344 ? 10.359 21.797 8.719 1 93.56 344 GLY B C 1
ATOM 5700 O O . GLY B 1 344 ? 9.523 20.906 8.539 1 93.56 344 GLY B O 1
ATOM 5701 N N . GLY B 1 345 ? 10.391 23.016 8.156 1 91.12 345 GLY B N 1
ATOM 5702 C CA . GLY B 1 345 ? 9.414 23.312 7.125 1 91.12 345 GLY B CA 1
ATOM 5703 C C . GLY B 1 345 ? 9.633 22.531 5.844 1 91.12 345 GLY B C 1
ATOM 5704 O O . GLY B 1 345 ? 10.68 21.906 5.668 1 91.12 345 GLY B O 1
ATOM 5705 N N . LEU B 1 346 ? 8.68 22.531 5 1 87.31 346 LEU B N 1
ATOM 5706 C CA . LEU B 1 346 ? 8.695 21.844 3.707 1 87.31 346 LEU B CA 1
ATOM 5707 C C . LEU B 1 346 ? 8.211 22.781 2.6 1 87.31 346 LEU B C 1
ATOM 5709 O O . LEU B 1 346 ? 7.234 23.516 2.785 1 87.31 346 LEU B O 1
ATOM 5713 N N . GLY B 1 347 ? 8.875 22.688 1.514 1 83.31 347 GLY B N 1
ATOM 5714 C CA . GLY B 1 347 ? 8.5 23.562 0.42 1 83.31 347 GLY B CA 1
ATOM 5715 C C . GLY B 1 347 ? 8.742 25.031 0.734 1 83.31 347 GLY B C 1
ATOM 5716 O O . GLY B 1 347 ? 9.852 25.422 1.113 1 83.31 347 GLY B O 1
ATOM 5717 N N . PRO B 1 348 ? 7.645 25.812 0.719 1 81.88 348 PRO B N 1
ATOM 5718 C CA . PRO B 1 348 ? 7.793 27.25 0.928 1 81.88 348 PRO B CA 1
ATOM 5719 C C . PRO B 1 348 ? 8.188 27.609 2.361 1 81.88 348 PRO B C 1
ATOM 5721 O O . PRO B 1 348 ? 8.656 28.719 2.621 1 81.88 348 PRO B O 1
ATOM 5724 N N . THR B 1 349 ? 8.031 26.672 3.234 1 90.56 349 THR B N 1
ATOM 5725 C CA . THR B 1 349 ? 8.328 26.938 4.637 1 90.56 349 THR B CA 1
ATOM 5726 C C . THR B 1 349 ? 9.68 26.359 5.027 1 90.56 349 THR B C 1
ATOM 5728 O O . THR B 1 349 ? 10.078 26.422 6.195 1 90.56 349 THR B O 1
ATOM 5731 N N . PHE B 1 350 ? 10.32 25.812 4.062 1 89.56 350 PHE B N 1
ATOM 5732 C CA . PHE B 1 350 ? 11.625 25.203 4.32 1 89.56 350 PHE B CA 1
ATOM 5733 C C . PHE B 1 350 ? 12.578 26.219 4.949 1 89.56 350 PHE B C 1
ATOM 5735 O O . PHE B 1 350 ? 12.734 27.328 4.438 1 89.56 350 PHE B O 1
ATOM 5742 N N . GLY B 1 351 ? 13.125 25.844 6.066 1 91.06 351 GLY B N 1
ATOM 5743 C CA . GLY B 1 351 ? 14.094 26.672 6.754 1 91.06 351 GLY B CA 1
ATOM 5744 C C . GLY B 1 351 ? 13.461 27.812 7.531 1 91.06 351 GLY B C 1
ATOM 5745 O O . GLY B 1 351 ? 14.164 28.609 8.148 1 91.06 351 GLY B O 1
ATOM 5746 N N . LYS B 1 352 ? 12.125 27.859 7.586 1 93.38 352 LYS B N 1
ATOM 5747 C CA . LYS B 1 352 ? 11.461 29 8.195 1 93.38 352 LYS B CA 1
ATOM 5748 C C . LYS B 1 352 ? 10.75 28.609 9.484 1 93.38 352 LYS B C 1
ATOM 5750 O O . LYS B 1 352 ? 10.602 29.422 10.398 1 93.38 352 LYS B O 1
ATOM 5755 N N . ILE B 1 353 ? 10.391 27.375 9.547 1 96.12 353 ILE B N 1
ATOM 5756 C CA . ILE B 1 353 ? 9.555 27.031 10.695 1 96.12 353 ILE B CA 1
ATOM 5757 C C . ILE B 1 353 ? 9.992 25.672 11.258 1 96.12 353 ILE B C 1
ATOM 5759 O O . ILE B 1 353 ? 10.734 24.938 10.609 1 96.12 353 ILE B O 1
ATOM 5763 N N . ILE B 1 354 ? 9.578 25.422 12.43 1 96.94 354 ILE B N 1
ATOM 5764 C CA . ILE B 1 354 ? 9.57 24.109 13.078 1 96.94 354 ILE B CA 1
ATOM 5765 C C . ILE B 1 354 ? 8.141 23.594 13.148 1 96.94 354 ILE B C 1
ATOM 5767 O O . ILE B 1 354 ? 7.223 24.312 13.555 1 96.94 354 ILE B O 1
ATOM 5771 N N . ARG B 1 355 ? 7.953 22.438 12.727 1 97.12 355 ARG B N 1
ATOM 5772 C CA . ARG B 1 355 ? 6.648 21.797 12.82 1 97.12 355 ARG B CA 1
ATOM 5773 C C . ARG B 1 355 ? 6.637 20.734 13.914 1 97.12 355 ARG B C 1
ATOM 5775 O O . ARG B 1 355 ? 7.375 19.75 13.836 1 97.12 355 ARG B O 1
ATOM 5782 N N . ILE B 1 356 ? 5.797 20.906 14.875 1 98.12 356 ILE B N 1
ATOM 5783 C CA . ILE B 1 356 ? 5.66 20 16.016 1 98.12 356 ILE B CA 1
ATOM 5784 C C . ILE B 1 356 ? 4.34 19.25 15.914 1 98.12 356 ILE B C 1
ATOM 5786 O O . ILE B 1 356 ? 3.268 19.859 15.906 1 98.12 356 ILE B O 1
ATOM 5790 N N . GLY B 1 357 ? 4.496 17.953 15.82 1 98.06 357 GLY B N 1
ATOM 5791 C CA . GLY B 1 357 ? 3.309 17.125 15.703 1 98.06 357 GLY B CA 1
ATOM 5792 C C . GLY B 1 357 ? 2.814 16.609 17.047 1 98.06 357 GLY B C 1
ATOM 5793 O O . GLY B 1 357 ? 3.596 16.094 17.844 1 98.06 357 GLY B O 1
ATOM 5794 N N . LEU B 1 358 ? 1.58 16.812 17.359 1 98.5 358 LEU B N 1
ATOM 5795 C CA . LEU B 1 358 ? 0.844 16.234 18.469 1 98.5 358 LEU B CA 1
ATOM 5796 C C . LEU B 1 358 ? -0.271 15.32 17.969 1 98.5 358 LEU B C 1
ATOM 5798 O O . LEU B 1 358 ? -1.449 15.672 18.047 1 98.5 358 LEU B O 1
ATOM 5802 N N . MET B 1 359 ? 0.14 14.148 17.516 1 98.25 359 MET B N 1
ATOM 5803 C CA . MET B 1 359 ? -0.804 13.305 16.797 1 98.25 359 MET B CA 1
ATOM 5804 C C . MET B 1 359 ? -1.042 11.992 17.531 1 98.25 359 MET B C 1
ATOM 5806 O O . MET B 1 359 ? -0.098 11.25 17.812 1 98.25 359 MET B O 1
ATOM 5810 N N . GLY B 1 360 ? -2.297 11.664 17.75 1 97.69 360 GLY B N 1
ATOM 5811 C CA . GLY B 1 360 ? -2.682 10.383 18.312 1 97.69 360 GLY B CA 1
ATOM 5812 C C . GLY B 1 360 ? -2.055 10.117 19.672 1 97.69 360 GLY B C 1
ATOM 5813 O O . GLY B 1 360 ? -2.182 10.93 20.594 1 97.69 360 GLY B O 1
ATOM 5814 N N . ASN B 1 361 ? -1.3 9.125 19.734 1 97.12 361 ASN B N 1
ATOM 5815 C CA . ASN B 1 361 ? -0.687 8.68 20.984 1 97.12 361 ASN B CA 1
ATOM 5816 C C . ASN B 1 361 ? 0.372 9.656 21.469 1 97.12 361 ASN B C 1
ATOM 5818 O O . ASN B 1 361 ? 0.727 9.664 22.641 1 97.12 361 ASN B O 1
ATOM 5822 N N . ASN B 1 362 ? 0.816 10.484 20.609 1 98.44 362 ASN B N 1
ATOM 5823 C CA . ASN B 1 362 ? 1.871 11.422 20.969 1 98.44 362 ASN B CA 1
ATOM 5824 C C . ASN B 1 362 ? 1.3 12.711 21.547 1 98.44 362 ASN B C 1
ATOM 5826 O O . ASN B 1 362 ? 2.045 13.547 22.062 1 98.44 362 ASN B O 1
ATOM 5830 N N . SER B 1 363 ? -0.009 12.875 21.516 1 98.75 363 SER B N 1
ATOM 5831 C CA . SER B 1 363 ? -0.653 14.062 22.062 1 98.75 363 SER B CA 1
ATOM 5832 C C . SER B 1 363 ? -0.884 13.93 23.562 1 98.75 363 SER B C 1
ATOM 5834 O O . SER B 1 363 ? -2.014 13.711 24 1 98.75 363 SER B O 1
ATOM 5836 N N . THR B 1 364 ? 0.144 14.07 24.359 1 98.69 364 THR B N 1
ATOM 5837 C CA . THR B 1 364 ? 0.082 14.008 25.812 1 98.69 364 THR B CA 1
ATOM 5838 C C . THR B 1 364 ? 0.919 15.125 26.438 1 98.69 364 THR B C 1
ATOM 5840 O O . THR B 1 364 ? 1.867 15.617 25.812 1 98.69 364 THR B O 1
ATOM 5843 N N . TYR B 1 365 ? 0.587 15.469 27.641 1 98.62 365 TYR B N 1
ATOM 5844 C CA . TYR B 1 365 ? 1.344 16.484 28.359 1 98.62 365 TYR B CA 1
ATOM 5845 C C . TYR B 1 365 ? 2.775 16.031 28.609 1 98.62 365 TYR B C 1
ATOM 5847 O O . TYR B 1 365 ? 3.707 16.844 28.578 1 98.62 365 TYR B O 1
ATOM 5855 N N . ARG B 1 366 ? 2.967 14.789 28.844 1 98.38 366 ARG B N 1
ATOM 5856 C CA . ARG B 1 366 ? 4.301 14.234 29.047 1 98.38 366 ARG B CA 1
ATOM 5857 C C . ARG B 1 366 ? 5.184 14.438 27.828 1 98.38 366 ARG B C 1
ATOM 5859 O O . ARG B 1 366 ? 6.352 14.82 27.953 1 98.38 366 ARG B O 1
ATOM 5866 N N . HIS B 1 367 ? 4.656 14.18 26.688 1 98.56 367 HIS B N 1
ATOM 5867 C CA . HIS B 1 367 ? 5.422 14.367 25.453 1 98.56 367 HIS B CA 1
ATOM 5868 C C . HIS B 1 367 ? 5.711 15.844 25.203 1 98.56 367 HIS B C 1
ATOM 5870 O O . HIS B 1 367 ? 6.766 16.188 24.672 1 98.56 367 HIS B O 1
ATOM 5876 N N . VAL B 1 368 ? 4.75 16.719 25.547 1 98.56 368 VAL B N 1
ATOM 5877 C CA . VAL B 1 368 ? 4.969 18.156 25.438 1 98.56 368 VAL B CA 1
ATOM 5878 C C . VAL B 1 368 ? 6.148 18.562 26.312 1 98.56 368 VAL B C 1
ATOM 5880 O O . VAL B 1 368 ? 7.043 19.281 25.859 1 98.56 368 VAL B O 1
ATOM 5883 N N . ASP B 1 369 ? 6.152 18.062 27.547 1 98.5 369 ASP B N 1
ATOM 5884 C CA . ASP B 1 369 ? 7.234 18.391 28.469 1 98.5 369 ASP B CA 1
ATOM 5885 C C . ASP B 1 369 ? 8.578 17.922 27.938 1 98.5 369 ASP B C 1
ATOM 5887 O O . ASP B 1 369 ? 9.57 18.656 27.984 1 98.5 369 ASP B O 1
ATOM 5891 N N . LEU B 1 370 ? 8.602 16.734 27.453 1 98.31 370 LEU B N 1
ATOM 5892 C CA . LEU B 1 370 ? 9.82 16.172 26.891 1 98.31 370 LEU B CA 1
ATOM 5893 C C . LEU B 1 370 ? 10.297 16.984 25.703 1 98.31 370 LEU B C 1
ATOM 5895 O O . LEU B 1 370 ? 11.492 17.266 25.578 1 98.31 370 LEU B O 1
ATOM 5899 N N . LEU B 1 371 ? 9.406 17.328 24.828 1 98.25 371 LEU B N 1
ATOM 5900 C CA . LEU B 1 371 ? 9.719 18.125 23.641 1 98.25 371 LEU B CA 1
ATOM 5901 C C . LEU B 1 371 ? 10.289 19.469 24.031 1 98.25 371 LEU B C 1
ATOM 5903 O O . LEU B 1 371 ? 11.258 19.953 23.438 1 98.25 371 LEU B O 1
ATOM 5907 N N . LEU B 1 372 ? 9.664 20.094 25.016 1 98.25 372 LEU B N 1
ATOM 5908 C CA . LEU B 1 372 ? 10.117 21.422 25.453 1 98.25 372 LEU B CA 1
ATOM 5909 C C . LEU B 1 372 ? 11.516 21.344 26.047 1 98.25 372 LEU B C 1
ATOM 5911 O O . LEU B 1 372 ? 12.336 22.234 25.828 1 98.25 372 LEU B O 1
ATOM 5915 N N . GLU B 1 373 ? 11.758 20.312 26.781 1 98.25 373 GLU B N 1
ATOM 5916 C CA . GLU B 1 373 ? 13.094 20.094 27.312 1 98.25 373 GLU B CA 1
ATOM 5917 C C . GLU B 1 373 ? 14.117 19.938 26.188 1 98.25 373 GLU B C 1
ATOM 5919 O O . GLU B 1 373 ? 15.203 20.516 26.25 1 98.25 373 GLU B O 1
ATOM 5924 N N . ALA B 1 374 ? 13.766 19.109 25.25 1 97.94 374 ALA B N 1
ATOM 5925 C CA . ALA B 1 374 ? 14.641 18.891 24.109 1 97.94 374 ALA B CA 1
ATOM 5926 C C . ALA B 1 374 ? 14.883 20.188 23.344 1 97.94 374 ALA B C 1
ATOM 5928 O O . ALA B 1 374 ? 16 20.469 22.922 1 97.94 374 ALA B O 1
ATOM 5929 N N . LEU B 1 375 ? 13.852 20.984 23.141 1 96.69 375 LEU B N 1
ATOM 5930 C CA . LEU B 1 375 ? 13.938 22.234 22.406 1 96.69 375 LEU B CA 1
ATOM 5931 C C . LEU B 1 375 ? 14.82 23.25 23.156 1 96.69 375 LEU B C 1
ATOM 5933 O O . LEU B 1 375 ? 15.648 23.922 22.531 1 96.69 375 LEU B O 1
ATOM 5937 N N . ASP B 1 376 ? 14.648 23.328 24.453 1 97.12 376 ASP B N 1
ATOM 5938 C CA . ASP B 1 376 ? 15.461 24.234 25.266 1 97.12 376 ASP B CA 1
ATOM 5939 C C . ASP B 1 376 ? 16.938 23.891 25.156 1 97.12 376 ASP B C 1
ATOM 5941 O O . ASP B 1 376 ? 17.781 24.766 24.953 1 97.12 376 ASP B O 1
ATOM 5945 N N . ASP B 1 377 ? 17.203 22.641 25.266 1 97.19 377 ASP B N 1
ATOM 5946 C CA . ASP B 1 377 ? 18.594 22.188 25.188 1 97.19 377 ASP B CA 1
ATOM 5947 C C . ASP B 1 377 ? 19.172 22.422 23.781 1 97.19 377 ASP B C 1
ATOM 5949 O O . ASP B 1 377 ? 20.297 22.891 23.641 1 97.19 377 ASP B O 1
ATOM 5953 N N . ALA B 1 378 ? 18.391 22.078 22.812 1 95.81 378 ALA B N 1
ATOM 5954 C CA . ALA B 1 378 ? 18.844 22.234 21.438 1 95.81 378 ALA B CA 1
ATOM 5955 C C . ALA B 1 378 ? 19.109 23.703 21.109 1 95.81 378 ALA B C 1
ATOM 5957 O O . ALA B 1 378 ? 20.047 24.031 20.375 1 95.81 378 ALA B O 1
ATOM 5958 N N . LEU B 1 379 ? 18.297 24.578 21.609 1 94.88 379 LEU B N 1
ATOM 5959 C CA . LEU B 1 379 ? 18.453 26.016 21.375 1 94.88 379 LEU B CA 1
ATOM 5960 C C . LEU B 1 379 ? 19.734 26.516 22.031 1 94.88 379 LEU B C 1
ATOM 5962 O O . LEU B 1 379 ? 20.484 27.281 21.438 1 94.88 379 LEU B O 1
ATOM 5966 N N . LYS B 1 380 ? 19.938 26.094 23.219 1 95.12 380 LYS B N 1
ATOM 5967 C CA . LYS B 1 380 ? 21.156 26.469 23.922 1 95.12 380 LYS B CA 1
ATOM 5968 C C . LYS B 1 380 ? 22.406 25.984 23.172 1 95.12 380 LYS B C 1
ATOM 5970 O O . LYS B 1 380 ? 23.391 26.719 23.047 1 95.12 380 LYS B O 1
ATOM 5975 N N . PHE B 1 381 ? 22.297 24.812 22.75 1 94.38 381 PHE B N 1
ATOM 5976 C CA . PHE B 1 381 ? 23.406 24.219 22.016 1 94.38 381 PHE B CA 1
ATOM 5977 C C . PHE B 1 381 ? 23.656 24.969 20.703 1 94.38 381 PHE B C 1
ATOM 5979 O O . PHE B 1 381 ? 24.797 25.219 20.328 1 94.38 381 PHE B O 1
ATOM 5986 N N . ALA B 1 382 ? 22.609 25.281 20 1 91.81 382 ALA B N 1
ATOM 5987 C CA . ALA B 1 382 ? 22.703 25.953 18.703 1 91.81 382 ALA B CA 1
ATOM 5988 C C . ALA B 1 382 ? 23.297 27.359 18.859 1 91.81 382 ALA B C 1
ATOM 5990 O O . ALA B 1 382 ? 24.047 27.828 17.984 1 91.81 382 ALA B O 1
ATOM 5991 N N . ILE B 1 383 ? 23 28.047 19.891 1 88.38 383 ILE B N 1
ATOM 5992 C CA . ILE B 1 383 ? 23.516 29.391 20.156 1 88.38 383 ILE B CA 1
ATOM 5993 C C . ILE B 1 383 ? 25.016 29.312 20.469 1 88.38 383 ILE B C 1
ATOM 5995 O O . ILE B 1 383 ? 25.781 30.156 20.016 1 88.38 383 ILE B O 1
ATOM 5999 N N . LYS B 1 384 ? 25.375 28.281 21.094 1 86.5 384 LYS B N 1
ATOM 6000 C CA . LYS B 1 384 ? 26.781 28.109 21.438 1 86.5 384 LYS B CA 1
ATOM 6001 C C . LYS B 1 384 ? 27.609 27.719 20.219 1 86.5 384 LYS B C 1
ATOM 6003 O O . LYS B 1 384 ? 28.781 28.094 20.109 1 86.5 384 LYS B O 1
ATOM 6008 N N . SER B 1 385 ? 27.078 26.875 19.406 1 75.56 385 SER B N 1
ATOM 6009 C CA . SER B 1 385 ? 27.781 26.422 18.203 1 75.56 385 SER B CA 1
ATOM 6010 C C . SER B 1 385 ? 27.969 27.547 17.219 1 75.56 385 SER B C 1
ATOM 6012 O O . SER B 1 385 ? 28.828 27.469 16.328 1 75.56 385 SER B O 1
ATOM 6014 N N . LYS B 1 386 ? 27.156 28.625 17.234 1 70.56 386 LYS B N 1
ATOM 6015 C CA . LYS B 1 386 ? 27.312 29.812 16.391 1 70.56 386 LYS B CA 1
ATOM 6016 C C . LYS B 1 386 ? 28.5 30.641 16.859 1 70.56 386 LYS B C 1
ATOM 6018 O O . LYS B 1 386 ? 29.109 31.375 16.062 1 70.56 386 LYS B O 1
ATOM 6023 N N . ILE B 1 387 ? 28.938 30.516 18.156 1 51.66 387 ILE B N 1
ATOM 6024 C CA . ILE B 1 387 ? 30.078 31.234 18.703 1 51.66 387 ILE B CA 1
ATOM 6025 C C . ILE B 1 387 ? 31.359 30.438 18.5 1 51.66 387 ILE B C 1
ATOM 6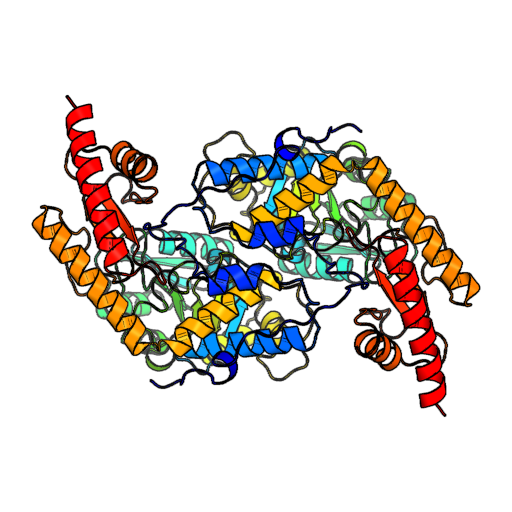027 O O . ILE B 1 387 ? 31.422 29.25 18.859 1 51.66 387 ILE B O 1
#

Secondary structure (DSSP, 8-state):
--SPPPGGGGSPP-----EE-SSS--PPPHHHHHHHTSPP--TTSHHHHHHHHHHHHHHHHHHT---SEEEEESS-HHHHHHHHHHHH--TT-EEEEEESSHHHHHHHHHHHHHTPEEEEEE--TT----HHHHHHHHHHH--SEEEEESEETTTTEE---TTHHHHHHHTT-EEEEE-TTTBTTB---TTTTT-SEEE--SSSSS-PPSS-EEEEE-HHHHHHHHT-SS--S-GGG-HHHHHHHTT-SSSPP-------HHHHHHHHHHHHHHHHH-HHHHHHHHHHHHHHHHHHHHHTT--BSS-SGGGB-SSEEEEEPPTT--HHHHHHHHHHHH-EE-EE--GGGTTTEEEEE--GGG-SHHHHHHHHHHHHHHHHHHHHHH-/--SPPPGGGGSPP-----EE-SSS--PPPHHHHHHHTSPP--TTSHHHHHHHHHHHHHHHHHHT---SEEEEESS-HHHHHHHHHHHH--TT-EEEEEESSHHHHHHHHHHHHHTPEEEEEE--TT----HHHHHHHHHHH--SEEEEESEETTTTEE---TTHHHHHHHTT-EEEEE-TTTBTTB---TTTTT-SEEE--SSSSS-PPSS-EEEEE-HHHHHHHHT-SS--S-GGG-HHHHHHHTT-SSSPP-------HHHHHHHHHHHHHHHHH-HHHHHHHHHHHHHHHHHHHHHTT--BSS-SGGGB-SSEEEEEPPTT--HHHHHHHHHHHH-EE-EE--GGGTTTEEEEE--GGG-SHHHHHHHHHHHHHHHHHHHHHH-

Solvent-accessible surface area (backbone atoms only — not comparable to full-atom values): 38482 Å² total; per-residue (Å²): 132,94,40,67,64,46,70,71,43,76,47,82,91,83,78,76,82,60,46,43,26,20,80,54,49,23,39,52,48,70,70,26,28,57,43,27,39,55,71,54,62,50,72,82,35,69,69,43,50,50,50,52,50,45,38,30,43,35,48,27,32,64,39,29,36,83,50,54,47,38,45,67,42,67,17,31,44,69,48,42,53,45,29,53,47,46,51,68,49,52,64,72,37,32,36,35,28,43,26,57,52,66,66,32,52,51,50,47,54,46,39,45,46,57,43,29,42,76,42,76,50,74,42,56,78,41,43,63,80,54,69,67,63,50,47,56,50,43,70,72,62,55,24,50,30,36,38,39,51,35,31,37,69,55,51,18,21,27,40,85,54,80,62,48,23,60,57,38,44,77,59,70,23,38,34,35,39,40,28,42,55,28,47,61,29,44,92,60,46,35,52,86,32,45,45,23,30,40,30,26,34,25,15,23,25,47,15,14,65,42,40,37,12,44,37,38,32,24,70,69,40,48,51,49,45,76,63,51,92,64,77,51,55,49,67,94,49,27,57,79,57,51,28,27,43,64,46,33,74,80,52,75,65,47,92,81,72,61,61,26,47,46,60,49,39,11,44,41,44,24,41,21,51,44,45,71,61,29,64,70,54,37,23,47,46,18,42,53,39,35,50,50,46,51,52,55,39,45,73,72,66,48,44,61,58,33,72,53,69,87,20,44,38,35,26,27,50,26,29,42,53,59,87,91,59,57,65,66,53,32,34,49,43,14,32,74,75,65,28,33,42,56,29,64,29,47,76,94,30,45,87,43,28,38,30,36,18,28,24,43,71,43,37,38,65,66,51,48,52,52,49,51,52,31,49,52,51,15,50,54,50,46,59,50,69,75,100,130,92,41,66,65,48,69,71,43,77,47,81,90,82,79,76,82,59,47,43,26,20,80,52,50,23,39,52,46,69,70,27,28,57,44,27,39,55,73,54,62,48,72,82,35,71,68,43,50,50,50,53,50,45,38,31,45,36,48,27,32,65,40,29,36,81,50,52,47,36,44,66,44,67,17,32,42,67,46,42,54,46,29,52,47,48,51,68,50,54,65,72,37,34,36,35,27,43,26,56,51,66,65,33,52,50,50,45,55,44,39,46,46,57,43,29,43,75,41,76,51,75,42,56,78,42,42,65,79,56,70,68,62,50,48,56,49,44,71,71,61,55,23,51,30,36,38,39,52,35,30,35,68,55,52,18,22,26,38,84,54,79,61,48,22,60,56,38,43,76,59,69,23,39,34,35,39,39,28,43,56,27,49,62,30,43,91,59,45,33,53,86,32,45,44,23,30,40,32,24,36,25,14,24,26,47,15,15,65,41,41,37,13,44,37,38,33,24,70,69,42,47,52,50,47,76,62,51,92,63,78,52,54,47,65,92,48,28,57,81,56,50,28,26,43,65,48,34,73,80,52,74,63,47,92,82,72,61,62,27,47,45,58,49,39,12,43,40,45,24,41,20,52,45,46,73,62,28,64,71,54,37,23,49,44,17,42,54,39,35,51,50,46,51,52,55,39,44,74,71,66,48,44,60,59,34,72,52,72,87,21,45,38,34,26,27,50,26,27,44,54,57,86,91,60,56,64,66,51,32,32,49,42,16,31,75,76,65,28,33,41,54,29,65,29,46,77,94,30,45,88,44,28,37,30,36,17,27,24,42,71,44,39,38,65,68,50,47,52,52,50,50,52,30,48,53,53,16,50,54,49,46,60,51,69,74,100

Organism: Polistes dominula (NCBI:txid743375)

Foldseek 3Di:
DVDDPDPVVVDDDDDDDFQEFALDQGAADPQLVVLLPDDDDFCPDPVNLVLQVLLQVLLCQLQVHPFLLKGKAQFFVLLQLLLLLLLQDAAAFEEEEADQDCVSVSSVVSNVVRNHHYHYDYDYHLDEDDLVSVLVVCVVRLGQEYEEEQADRLRQWGYDLAPVLVSQVVSNHAYEYECASAGLQADHHCVNSNHAKYKYFCRWQLRFDGRMMIMGGHPSSVCSSVPDPDARPDLSSNSVLVSQLSCSPVDHHDDRDTHTPSRSSSSSVSSVVSVVCDSVNNNVLLQVLQVVLVVVCVVVVWAWSNPDPVTHGSFKTKTFDPPPFFPVLLQVQLCVPQSYGWDFHDDPRHRTIIITGCHHPCSDNVNSVSVVVSNVVSVVVRVVVVD/DVDDDDPVVVDDDDDDDFQEFALDQGAADPQLVVLLPDDDDFCPDPVNLVLQVLLQVLLCQLQVHPFLLKGKAQFFVLLQLLLLLLLQDAAAFEEEEADQDVVSVSSQVSNVVRNYHYHYDYDYHLDEDDLVSVLVVCVVRLGQEYEEEQADRLRQWGYDLAPVLVSQVVSNHAYEYECASAGLQADHHCVNSNHAKYKYFCRWQLRFDGRMMIMGGHPSSVCSSVPDPDARPDLSSNSVLVSQLSCSPVDHHDDRDTHTRSRSSSSSVSSVVSVVCDSVNSNVLLQVLQVVLVVVCVVVVWAWSNPDPVTHGSFKTKTFDDPPFFPVLLQVQLCVPQSYGWDFHDDPRHRTIIITGCHHPCSDNVNSVSVVVSNVVSVVVRVVVVD

Radius of gyration: 26.27 Å; Cα contacts (8 Å, |Δi|>4): 1839; chains: 2; bounding box: 55×77×66 Å

Sequence (774 aa):
MKVDPPKELLKPLQVPSKILMGPGPSNCSQRVLQSLGHQIIGHFHSEMFKLMDDIKAGIQYAFQTKNKLTLALSTAAHGGMEACLGNLIESGETVLIAKCGIWGERAGNMANRIGAHVEFLKTEHGVGFDLDLLESYLKKFKPAAVFVVHAESTTGMKQPLEGIGNLVHRYNSLLIVDCVASLGGEPFFADAWEIDAVYTCSQKVLGAPPGITPISFSPLAVKKIFGRHTKISTYYWDMTILGDYWNCFGKSRIYHHTISATLIYGLREALAELAEEGLLFRWSRHKLVAAKLREELLKRGFQLYVKNPKFQLSTIVSIEIPRGINMNILSTRAMERYGVEISGGLGPTFGKIIRIGLMGNNSTYRHVDLLLEALDDALKFAIKSKIMKVDPPKELLKPLQVPSKILMGPGPSNCSQRVLQSLGHQIIGHFHSEMFKLMDDIKAGIQYAFQTKNKLTLALSTAAHGGMEACLGNLIESGETVLIAKCGIWGERAGNMANRIGAHVEFLKTEHGVGFDLDLLESYLKKFKPAAVFVVHAESTTGMKQPLEGIGNLVHRYNSLLIVDCVASLGGEPFFADAWEIDAVYTCSQKVLGAPPGITPISFSPLAVKKIFGRHTKISTYYWDMTILGDYWNCFGKSRIYHHTISATLIYGLREALAELAEEGLLFRWSRHKLVAAKLREELLKRGFQLYVKNPKFQLSTIVSIEIPRGINMNILSTRAMERYGVEISGGLGPTFGKIIRIGLMGNNSTYRHVDLLLEALDDALKFAIKSKI